Protein AF-A0A1X7PGZ6-F1 (afdb_monomer)

Radius of gyration: 28.17 Å; Cα contacts (8 Å, |Δi|>4): 1045; chains: 1; bounding box: 68×42×108 Å

Foldseek 3Di:
DFAAAPDPVDDQVPRTDPPHPPDFKDKDKDKDFADDPPDVVPDGGDIDMDIWMKGWFKWFKKFWFFDQPDDDQLQLQLVLCLLQVFNFRDDSLLVVLQQVQKDFPLQLLLLQCVVVVPPFAFSLRSLQDKDALLSSLVSSLVRSVVPRVSNSVSSVRSSVRVRPRQQIDRNVLAEAEPPRRRPTRPDDDPFDTHIDGRLLSSLLSSCRSVVVQKRWRLRQDDQPQFPGKTKIKGWAAWVVSAHRMYTDGAFDKHKGTKMKMWIWTWGAFDDVSHPWIFTWIKIKTWFIKMKGWHDWDDPPLHLQWIKTKIWTWGTKMKMKRADADSSCRNVPVDDRGDGWDFGTDDPQKTKTKMFMDMLDQGDTDMDMATSVQLVVQPKDKDFSPPCFQQNQVVRLVRMDMDMGGHPVPPVCRVVVVVSVSVSSNVCRNSVSVVVQSSQSSSRHTHRMIIMTINGMRGHDIDIGD

pLDDT: mean 85.45, std 8.51, range [52.12, 96.88]

Secondary structure (DSSP, 8-state):
-EEE---TTS-GGGSEEET-SS--EEEEEEEEEPP-SS-TTTSPPPEEEEEEEEE--EEEEEEE--------HHHHHHHHHHHHT------HHHHHHHHH-EEEHHHHHHHHHHHTT--S-BHHHHHTSEEEHHHHHHHHHHHHTTT-HHHHHHHHHHHHT---TT-EEEGGGTEE-GGGTTSBTT---TT---EEEHHHHHHHHHHHH-TTSEEEE------TT-SEEEEEEEEEEEGGG--SEEEE-TT-EEEPEEEEEEEEEEEE--GGGTTPEEEEEEEEEEPPPEEEEEEEE-TTSSGGG-EEEEEEEPPPEEEEES---GGGTT-TTS----S-EEEEEETTEEEEEEEEEEE-----EEEEEEHHHHHTT--EEEE-SSSSS-HHHHHHHT-EEEEEE-TT--S-HHHHHHHHHHHHHHHHHHHHHHHHHHHHHTT-BTTEEEEEEEEEEEPPPEEE-

Organism: NCBI:txid536018

Sequence (465 aa):
MGRYTADPSITPSERFTPNGEPANAVKVTVQKSGSLFFAGSFMDKPMVSASGIAYSSSAATFSIGSRLASLDGGLLNGLLNALLGTNVSLSVMDYRALVDARIDVLSFLDGLATELDLTAATYDDVLDTTVTVGQIIEVMADITGSGDLTASAALKKILNGNPSAKLTIPLRSIIEVGTLGAVRVGTKPSGMTAMFDAMQMLTASAALANGEHQVAVSLGVNVPGLASVGVHLAIGEPEQKTPFMTIGERGEIVHTAQTRLLIEAKVGGEGLLAGVTIRLPIYVELAYADARLTSISCPSGTPDNAKVTVSAKPGVAQLWIANVPAANLANFVSSPVNGSATVVNALGIKVNASAHVAATNVKATDLSFSHNDIKNLTVKSVSTGNLLETAVSSLLGELDLSVELGPLNLGLGGTITALLGKTLSAVAAPLDSLVYNLLLALGIKIGEVDVRVHGVACQRAVLVQ

Nearest PDB structures (foldseek):
  3e8t-assembly1_A  TM=2.162E-01  e=5.353E+00  Epiphyas postvittana

Structure (mmCIF, N/CA/C/O backbone):
data_AF-A0A1X7PGZ6-F1
#
_entry.id   AF-A0A1X7PGZ6-F1
#
loop_
_atom_site.group_PDB
_atom_site.id
_atom_site.type_symbol
_atom_site.label_atom_id
_atom_site.label_alt_id
_atom_site.label_comp_id
_atom_site.label_asym_id
_atom_site.label_entity_id
_atom_site.label_seq_id
_atom_site.pdbx_PDB_ins_code
_atom_site.Cartn_x
_atom_site.Cartn_y
_atom_site.Cartn_z
_atom_site.occupancy
_atom_site.B_iso_or_equiv
_atom_site.auth_seq_id
_atom_site.auth_comp_id
_atom_site.auth_asym_id
_atom_site.auth_atom_id
_atom_site.pdbx_PDB_model_num
ATOM 1 N N . MET A 1 1 ? 6.945 9.535 -36.575 1.00 88.62 1 MET A N 1
ATOM 2 C CA . MET A 1 1 ? 7.478 8.723 -35.458 1.00 88.62 1 MET A CA 1
ATOM 3 C C . MET A 1 1 ? 6.722 7.403 -35.429 1.00 88.62 1 MET A C 1
ATOM 5 O O . MET A 1 1 ? 5.772 7.254 -36.192 1.00 88.62 1 MET A O 1
ATOM 9 N N . GLY A 1 2 ? 7.147 6.441 -34.623 1.00 91.31 2 GLY A N 1
ATOM 10 C CA . GLY A 1 2 ? 6.453 5.168 -34.465 1.00 91.31 2 GLY A CA 1
ATOM 11 C C . GLY A 1 2 ? 7.037 4.342 -33.327 1.00 91.31 2 GLY A C 1
ATOM 12 O O . GLY A 1 2 ? 7.878 4.833 -32.568 1.00 91.31 2 GLY A O 1
ATOM 13 N N . ARG A 1 3 ? 6.605 3.084 -33.248 1.00 91.06 3 ARG A N 1
ATOM 14 C CA . ARG A 1 3 ? 7.100 2.102 -32.282 1.00 91.06 3 ARG A CA 1
ATOM 15 C C . ARG A 1 3 ? 7.987 1.089 -32.993 1.00 91.06 3 ARG A C 1
ATOM 17 O O . ARG A 1 3 ? 7.588 0.530 -34.010 1.00 91.06 3 ARG A O 1
ATOM 24 N N . TYR A 1 4 ? 9.188 0.894 -32.474 1.00 89.62 4 TYR A N 1
ATOM 25 C CA . TYR A 1 4 ? 10.114 -0.162 -32.836 1.00 89.62 4 TYR A CA 1
ATOM 26 C C . TYR A 1 4 ? 10.115 -1.232 -31.737 1.00 89.62 4 TYR A C 1
ATOM 28 O O . TYR A 1 4 ? 10.283 -0.901 -30.561 1.00 89.62 4 TYR A O 1
ATOM 36 N N . THR A 1 5 ? 9.945 -2.496 -32.122 1.00 87.94 5 THR A N 1
ATOM 37 C CA . THR A 1 5 ? 9.962 -3.658 -31.224 1.00 87.94 5 THR A CA 1
ATOM 38 C C . THR A 1 5 ? 11.224 -4.471 -31.491 1.00 87.94 5 THR A C 1
ATOM 40 O O . THR A 1 5 ? 11.379 -5.065 -32.558 1.00 87.94 5 THR A O 1
ATOM 43 N N . ALA A 1 6 ? 12.143 -4.498 -30.525 1.00 79.12 6 ALA A N 1
ATOM 44 C CA . ALA A 1 6 ? 13.435 -5.179 -30.633 1.00 79.12 6 ALA A CA 1
ATOM 45 C C . ALA A 1 6 ? 13.334 -6.698 -30.383 1.00 79.12 6 ALA A C 1
ATOM 47 O O . ALA A 1 6 ? 14.134 -7.263 -29.643 1.00 79.12 6 ALA A O 1
ATOM 48 N N . ASP A 1 7 ? 12.343 -7.352 -30.987 1.00 79.31 7 ASP A N 1
ATOM 49 C CA . ASP A 1 7 ? 12.106 -8.786 -30.837 1.00 79.31 7 ASP A CA 1
ATOM 50 C C . ASP A 1 7 ? 12.776 -9.554 -31.993 1.00 79.31 7 ASP A C 1
ATOM 52 O O . ASP A 1 7 ? 12.449 -9.319 -33.167 1.00 79.31 7 ASP A O 1
ATOM 56 N N . PRO A 1 8 ? 13.732 -10.460 -31.704 1.00 76.69 8 PRO A N 1
ATOM 57 C CA . PRO A 1 8 ? 14.398 -11.249 -32.732 1.00 76.69 8 PRO A CA 1
ATOM 58 C C . PRO A 1 8 ? 13.452 -12.199 -33.482 1.00 76.69 8 PRO A C 1
ATOM 60 O O . PRO A 1 8 ? 13.774 -12.565 -34.612 1.00 76.69 8 PRO A O 1
ATOM 63 N N . SER A 1 9 ? 12.305 -12.565 -32.900 1.00 81.50 9 SER A N 1
ATOM 64 C CA . SER A 1 9 ? 11.282 -13.403 -33.536 1.00 81.50 9 SER A CA 1
ATOM 65 C C . SER A 1 9 ? 10.473 -12.662 -34.611 1.00 81.50 9 SER A C 1
ATOM 67 O O . SER A 1 9 ? 9.924 -13.297 -35.511 1.00 81.50 9 SER A O 1
ATOM 69 N N . ILE A 1 10 ? 10.454 -11.323 -34.573 1.00 85.94 10 ILE A N 1
ATOM 70 C CA . ILE A 1 10 ? 9.788 -10.471 -35.566 1.00 85.94 10 ILE A CA 1
ATOM 71 C C . ILE A 1 10 ? 10.746 -10.187 -36.730 1.00 85.94 10 ILE A C 1
ATOM 73 O O . ILE A 1 10 ? 11.931 -9.884 -36.525 1.00 85.94 10 ILE A O 1
ATOM 77 N N . THR A 1 11 ? 10.239 -10.240 -37.968 1.00 89.12 11 THR A N 1
ATOM 78 C CA . THR A 1 11 ? 11.040 -9.923 -39.161 1.00 89.12 11 THR A CA 1
ATOM 79 C C . THR A 1 11 ? 11.484 -8.452 -39.148 1.00 89.12 11 THR A C 1
ATOM 81 O O . THR A 1 11 ? 10.695 -7.592 -38.756 1.00 89.12 11 THR A O 1
ATOM 84 N N . PRO A 1 12 ? 12.714 -8.101 -39.587 1.00 87.25 12 PRO A N 1
ATOM 85 C CA . PRO A 1 12 ? 13.218 -6.723 -39.486 1.00 87.25 12 PRO A CA 1
ATOM 86 C C . PRO A 1 12 ? 12.270 -5.657 -40.061 1.00 87.25 12 PRO A C 1
ATOM 88 O O . PRO A 1 12 ? 12.028 -4.632 -39.431 1.00 87.25 12 PRO A O 1
ATOM 91 N N . SER A 1 13 ? 11.633 -5.938 -41.202 1.00 86.38 13 SER A N 1
ATOM 92 C CA . SER A 1 13 ? 10.681 -5.027 -41.852 1.00 86.38 13 SER A CA 1
ATOM 93 C C . SER A 1 13 ? 9.423 -4.726 -41.034 1.00 86.38 13 SER A C 1
ATOM 95 O O . SER A 1 13 ? 8.806 -3.683 -41.244 1.00 86.38 13 SER A O 1
ATOM 97 N N . GLU A 1 14 ? 9.037 -5.620 -40.125 1.00 89.88 14 GLU A N 1
ATOM 98 C CA . GLU A 1 14 ? 7.832 -5.504 -39.296 1.00 89.88 14 GLU A CA 1
ATOM 99 C C . GLU A 1 14 ? 8.133 -4.940 -37.904 1.00 89.88 14 GLU A C 1
ATOM 101 O O . GLU A 1 14 ? 7.215 -4.571 -37.172 1.00 89.88 14 GLU A O 1
ATOM 106 N N . ARG A 1 15 ? 9.415 -4.802 -37.537 1.00 91.62 15 ARG A N 1
ATOM 107 C CA . ARG A 1 15 ? 9.801 -4.282 -36.221 1.00 91.62 15 ARG A CA 1
ATOM 108 C C . ARG A 1 15 ? 9.414 -2.829 -36.026 1.00 91.62 15 ARG A C 1
ATOM 110 O O . ARG A 1 15 ? 9.208 -2.432 -34.887 1.00 91.62 15 ARG A O 1
ATOM 117 N N . PHE A 1 16 ? 9.301 -2.034 -37.092 1.00 93.38 16 PHE A N 1
ATOM 118 C CA . PHE A 1 16 ? 8.864 -0.641 -37.015 1.00 93.38 16 PHE A CA 1
ATOM 119 C C . PHE A 1 16 ? 7.414 -0.471 -37.469 1.00 93.38 16 PHE A C 1
ATOM 121 O O . PHE A 1 16 ? 7.097 -0.599 -38.651 1.00 93.38 16 PHE A O 1
ATOM 128 N N . THR A 1 17 ? 6.558 -0.058 -36.539 1.00 93.81 17 THR A N 1
ATOM 129 C CA . THR A 1 17 ? 5.164 0.309 -36.793 1.00 93.81 17 THR A CA 1
ATOM 130 C C . THR A 1 17 ? 5.018 1.838 -36.826 1.00 93.81 17 THR A C 1
ATOM 132 O O . THR A 1 17 ? 5.177 2.497 -35.788 1.00 93.81 17 THR A O 1
ATOM 135 N N . PRO A 1 18 ? 4.707 2.447 -37.990 1.00 92.62 18 PRO A N 1
ATOM 136 C CA . PRO A 1 18 ? 4.424 3.879 -38.087 1.00 92.62 18 PRO A CA 1
ATOM 137 C C . PRO A 1 18 ? 3.265 4.280 -37.166 1.00 92.62 18 PRO A C 1
ATOM 139 O O . PRO A 1 18 ? 2.242 3.605 -37.142 1.00 92.62 18 PRO A O 1
ATOM 142 N N . ASN A 1 19 ? 3.412 5.387 -36.431 1.00 92.31 19 ASN A N 1
ATOM 143 C CA . ASN A 1 19 ? 2.424 5.873 -35.453 1.00 92.31 19 ASN A CA 1
ATOM 144 C C . ASN A 1 19 ? 2.066 4.874 -34.332 1.00 92.31 19 ASN A C 1
ATOM 146 O O . ASN A 1 19 ? 1.044 5.043 -33.674 1.00 92.31 19 ASN A O 1
ATOM 150 N N . GLY A 1 20 ? 2.891 3.845 -34.103 1.00 87.38 20 GLY A N 1
ATOM 151 C CA . GLY A 1 20 ? 2.753 2.985 -32.929 1.00 87.38 20 GLY A CA 1
ATOM 152 C C . GLY A 1 20 ? 3.039 3.754 -31.634 1.00 87.38 20 GLY A C 1
ATOM 153 O O . GLY A 1 20 ? 3.974 4.557 -31.590 1.00 87.38 20 GLY A O 1
ATOM 154 N N . GLU A 1 21 ? 2.256 3.476 -30.591 1.00 84.19 21 GLU A N 1
ATOM 155 C CA . GLU A 1 21 ? 2.380 4.067 -29.252 1.00 84.19 21 GLU A CA 1
ATOM 156 C C . GLU A 1 21 ? 2.691 2.988 -28.187 1.00 84.19 21 GLU A C 1
ATOM 158 O O . GLU A 1 21 ? 2.252 1.848 -28.348 1.00 84.19 21 GLU A O 1
ATOM 163 N N . PRO A 1 22 ? 3.414 3.324 -27.099 1.00 83.50 22 PRO A N 1
ATOM 164 C CA . PRO A 1 22 ? 4.161 4.567 -26.933 1.00 83.50 22 PRO A CA 1
ATOM 165 C C . PRO A 1 22 ? 5.306 4.659 -27.954 1.00 83.50 22 PRO A C 1
ATOM 167 O O . PRO A 1 22 ? 6.026 3.683 -28.193 1.00 83.50 22 PRO A O 1
ATOM 170 N N . ALA A 1 23 ? 5.430 5.821 -28.603 1.00 86.69 23 ALA A N 1
ATOM 171 C CA . ALA A 1 23 ? 6.431 6.039 -29.643 1.00 86.69 23 ALA A CA 1
ATOM 172 C C . ALA A 1 23 ? 7.856 6.026 -29.059 1.00 86.69 23 ALA A C 1
ATOM 174 O O . ALA A 1 23 ? 8.159 6.765 -28.123 1.00 86.69 23 ALA A O 1
ATOM 175 N N . ASN A 1 24 ? 8.740 5.220 -29.649 1.00 87.94 24 ASN A N 1
ATOM 176 C CA . ASN A 1 24 ? 10.134 5.036 -29.215 1.00 87.94 24 ASN A CA 1
ATOM 177 C C . ASN A 1 24 ? 11.137 5.087 -30.395 1.00 87.94 24 ASN A C 1
ATOM 179 O O . ASN A 1 24 ? 12.341 4.885 -30.222 1.00 87.94 24 ASN A O 1
ATOM 183 N N . ALA A 1 25 ? 10.656 5.353 -31.616 1.00 90.69 25 ALA A N 1
ATOM 184 C CA . ALA A 1 25 ? 11.485 5.381 -32.813 1.00 90.69 25 ALA A CA 1
ATOM 185 C C . ALA A 1 25 ? 11.072 6.455 -33.829 1.00 90.69 25 ALA A C 1
ATOM 187 O O . ALA A 1 25 ? 9.904 6.831 -33.988 1.00 90.69 25 ALA A O 1
ATOM 188 N N . VAL A 1 26 ? 12.059 6.922 -34.593 1.00 92.62 26 VAL A N 1
ATOM 189 C CA . VAL A 1 26 ? 11.881 7.870 -35.694 1.00 92.62 26 VAL A CA 1
ATOM 190 C C . VAL A 1 26 ? 12.505 7.295 -36.959 1.00 92.62 26 VAL A C 1
ATOM 192 O O . VAL A 1 26 ? 13.705 7.043 -37.012 1.00 92.62 26 VAL A O 1
ATOM 195 N N . LYS A 1 27 ? 11.685 7.132 -38.002 1.00 92.88 27 LYS A N 1
ATOM 196 C CA . LYS A 1 27 ? 12.143 6.812 -39.356 1.00 92.88 27 LYS A CA 1
ATOM 197 C C . LYS A 1 27 ? 12.354 8.104 -40.137 1.00 92.88 27 LYS A C 1
ATOM 199 O O . LYS A 1 27 ? 11.408 8.865 -40.336 1.00 92.88 27 LYS A O 1
ATOM 204 N N . VAL A 1 28 ? 13.579 8.334 -40.593 1.00 92.88 28 VAL A N 1
ATOM 205 C CA . VAL A 1 28 ? 13.943 9.459 -41.462 1.00 92.88 28 VAL A CA 1
ATOM 206 C C . VAL A 1 28 ? 14.178 8.917 -42.862 1.00 92.88 28 VAL A C 1
ATOM 208 O O . VAL A 1 28 ? 14.900 7.938 -43.030 1.00 92.88 28 VAL A O 1
ATOM 211 N N . THR A 1 29 ? 13.567 9.545 -43.865 1.00 92.56 29 THR A N 1
ATOM 212 C CA . THR A 1 29 ? 13.802 9.232 -45.279 1.00 92.56 29 THR A CA 1
ATOM 213 C C . THR A 1 29 ? 14.357 10.469 -45.962 1.00 92.56 29 THR A C 1
ATOM 215 O O . THR A 1 29 ? 13.729 11.524 -45.939 1.00 92.56 29 THR A O 1
ATOM 218 N N . VAL A 1 30 ? 15.538 10.341 -46.558 1.00 93.06 30 VAL A N 1
ATOM 219 C CA . VAL A 1 30 ? 16.178 11.390 -47.352 1.00 93.06 30 VAL A CA 1
ATOM 220 C C . VAL A 1 30 ? 16.048 11.014 -48.815 1.00 93.06 30 VAL A C 1
ATOM 222 O O . VAL A 1 30 ? 16.305 9.873 -49.192 1.00 93.06 30 VAL A O 1
ATOM 225 N N . GLN A 1 31 ? 15.659 11.980 -49.639 1.00 94.88 31 GLN A N 1
ATOM 226 C CA . GLN A 1 31 ? 15.536 11.821 -51.080 1.00 94.88 31 GLN A CA 1
ATOM 227 C C . GLN A 1 31 ? 16.416 12.854 -51.780 1.00 94.88 31 GLN A C 1
ATOM 229 O O . GLN A 1 31 ? 16.452 14.020 -51.389 1.00 94.88 31 GLN A O 1
ATOM 234 N N . LYS A 1 32 ? 17.136 12.428 -52.817 1.00 93.50 32 LYS A N 1
ATOM 235 C CA . LYS A 1 32 ? 17.989 13.291 -53.633 1.00 93.50 32 LYS A CA 1
ATOM 236 C C . LYS A 1 32 ? 17.888 12.878 -55.095 1.00 93.50 32 LYS A C 1
ATOM 238 O O . LYS A 1 32 ? 17.963 11.696 -55.413 1.00 93.50 32 LYS A O 1
ATOM 243 N N . SER A 1 33 ? 17.769 13.853 -55.990 1.00 92.00 33 SER A N 1
ATOM 244 C CA . SER A 1 33 ? 17.866 13.592 -57.427 1.00 92.00 33 SER A CA 1
ATOM 245 C C . SER A 1 33 ? 19.300 13.177 -57.780 1.00 92.00 33 SER A C 1
ATOM 247 O O . SER A 1 33 ? 20.265 13.858 -57.419 1.00 92.00 33 SER A O 1
ATOM 249 N N . GLY A 1 34 ? 19.438 12.024 -58.426 1.00 87.44 34 GLY A N 1
ATOM 250 C CA . GLY A 1 34 ? 20.706 11.453 -58.854 1.00 87.44 34 GLY A CA 1
ATOM 251 C C . GLY A 1 34 ? 21.316 12.199 -60.039 1.00 87.44 34 GLY A C 1
ATOM 252 O O . GLY A 1 34 ? 20.655 12.958 -60.748 1.00 87.44 34 GLY A O 1
ATOM 253 N N . SER A 1 35 ? 22.604 11.967 -60.274 1.00 87.69 35 SER A N 1
ATOM 254 C CA . SER A 1 35 ? 23.300 12.500 -61.445 1.00 87.69 35 SER A CA 1
ATOM 255 C C . SER A 1 35 ? 23.331 11.452 -62.551 1.00 87.69 35 SER A C 1
ATOM 257 O O . SER A 1 35 ? 23.829 10.348 -62.344 1.00 87.69 35 SER A O 1
ATOM 259 N N . LEU A 1 36 ? 22.834 11.808 -63.735 1.00 87.56 36 LEU A N 1
ATOM 260 C CA . LEU A 1 36 ? 23.016 11.022 -64.952 1.00 87.56 36 LEU A CA 1
ATOM 261 C C . LEU A 1 36 ? 24.276 11.513 -65.668 1.00 87.56 36 LEU A C 1
ATOM 263 O O . LEU A 1 36 ? 24.302 12.628 -66.183 1.00 87.56 36 LEU A O 1
ATOM 267 N N . PHE A 1 37 ? 25.324 10.690 -65.674 1.00 85.00 37 PHE A N 1
ATOM 268 C CA . PHE A 1 37 ? 26.555 10.959 -66.432 1.00 85.00 37 PHE A CA 1
ATOM 269 C C . PHE A 1 37 ? 26.432 10.533 -67.902 1.00 85.00 37 PHE A C 1
ATOM 271 O O . PHE A 1 37 ? 27.124 11.057 -68.768 1.00 85.00 37 PHE A O 1
ATOM 278 N N . PHE A 1 38 ? 25.498 9.622 -68.179 1.00 83.31 38 PHE A N 1
ATOM 279 C CA . PHE A 1 38 ? 25.123 9.128 -69.499 1.00 83.31 38 PHE A CA 1
ATOM 280 C C . PHE A 1 38 ? 23.585 9.099 -69.569 1.00 83.31 38 PHE A C 1
ATOM 282 O O . PHE A 1 38 ? 22.938 9.033 -68.526 1.00 83.31 38 PHE A O 1
ATOM 289 N N . ALA A 1 39 ? 22.993 9.149 -70.765 1.00 83.50 39 ALA A N 1
ATOM 290 C CA . ALA A 1 39 ? 21.539 9.042 -70.989 1.00 83.50 39 ALA A CA 1
ATOM 291 C C . ALA A 1 39 ? 20.637 10.214 -70.531 1.00 83.50 39 ALA A C 1
ATOM 293 O O . ALA A 1 39 ? 19.415 10.110 -70.618 1.00 83.50 39 ALA A O 1
ATOM 294 N N . GLY A 1 40 ? 21.198 11.362 -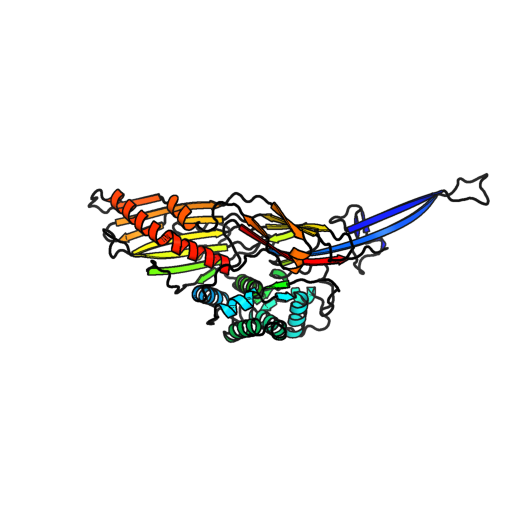70.132 1.00 81.12 40 GLY A N 1
ATOM 295 C CA . GLY A 1 40 ? 20.403 12.538 -69.734 1.00 81.12 40 GLY A CA 1
ATOM 296 C C . GLY A 1 40 ? 19.538 13.158 -70.846 1.00 81.12 40 GLY A C 1
ATOM 297 O O . GLY A 1 40 ? 18.691 13.993 -70.556 1.00 81.12 40 GLY A O 1
ATOM 298 N N . SER A 1 41 ? 19.740 12.765 -72.109 1.00 83.81 41 SER A N 1
ATOM 299 C CA . SER A 1 41 ? 18.950 13.204 -73.268 1.00 83.81 41 SER A CA 1
ATOM 300 C C . SER A 1 41 ? 17.685 12.371 -73.524 1.00 83.81 41 SER A C 1
ATOM 302 O O . SER A 1 41 ? 16.896 12.745 -74.387 1.00 83.81 41 SER A O 1
ATOM 304 N N . PHE A 1 42 ? 17.480 11.257 -72.809 1.00 87.50 42 PHE A N 1
ATOM 305 C CA . PHE A 1 42 ? 16.324 10.365 -73.005 1.00 87.50 42 PHE A CA 1
ATOM 306 C C . PHE A 1 42 ? 15.763 9.742 -71.711 1.00 87.50 42 PHE A C 1
ATOM 308 O O . PHE A 1 42 ? 14.843 8.931 -71.780 1.00 87.50 42 PHE A O 1
ATOM 315 N N . MET A 1 43 ? 16.269 10.128 -70.534 1.00 88.62 43 MET A N 1
ATOM 316 C CA . MET A 1 43 ? 15.701 9.767 -69.229 1.00 88.62 43 MET A CA 1
ATOM 317 C C . MET A 1 43 ? 15.804 10.918 -68.227 1.00 88.62 43 MET A C 1
ATOM 319 O O . MET A 1 43 ? 16.801 11.641 -68.193 1.00 88.62 43 MET A O 1
ATOM 323 N N . ASP A 1 44 ? 14.800 11.017 -67.356 1.00 88.62 44 ASP A N 1
ATOM 324 C CA . ASP A 1 44 ? 14.831 11.906 -66.199 1.00 88.62 44 ASP A CA 1
ATOM 325 C C . ASP A 1 44 ? 15.810 11.406 -65.133 1.00 88.62 44 ASP A C 1
ATOM 327 O O . ASP A 1 44 ? 16.048 10.206 -64.966 1.00 88.62 44 ASP A O 1
ATOM 331 N N . LYS A 1 45 ? 16.378 12.346 -64.371 1.00 89.69 45 LYS A N 1
ATOM 332 C CA . LYS A 1 45 ? 17.299 12.028 -63.275 1.00 89.69 45 LYS A CA 1
ATOM 333 C C . LYS A 1 45 ? 16.599 11.142 -62.232 1.00 89.69 45 LYS A C 1
ATOM 335 O O . LYS A 1 45 ? 15.592 11.578 -61.668 1.00 89.69 45 LYS A O 1
ATOM 340 N N . PRO A 1 46 ? 17.132 9.947 -61.913 1.00 89.62 46 PRO A N 1
ATOM 341 C CA . PRO A 1 46 ? 16.485 9.039 -60.975 1.00 89.62 46 PRO A CA 1
ATOM 342 C C . PRO A 1 46 ? 16.484 9.640 -59.570 1.00 89.62 46 PRO A C 1
ATOM 344 O O . PRO A 1 46 ? 17.469 10.238 -59.139 1.00 89.62 46 PRO A O 1
ATOM 347 N N . MET A 1 47 ? 15.395 9.461 -58.829 1.00 92.12 47 MET A N 1
ATOM 348 C CA . MET A 1 47 ? 15.355 9.818 -57.414 1.00 92.12 47 MET A CA 1
ATOM 349 C C . MET A 1 47 ? 16.018 8.715 -56.590 1.00 92.12 47 MET A C 1
ATOM 351 O O . MET A 1 47 ? 15.584 7.568 -56.607 1.00 92.12 47 MET A O 1
ATOM 355 N N . VAL A 1 48 ? 17.069 9.067 -55.856 1.00 92.75 48 VAL A N 1
ATOM 356 C CA . VAL A 1 48 ? 17.742 8.181 -54.906 1.00 92.75 48 VAL A CA 1
ATOM 357 C C . VAL A 1 48 ? 17.181 8.462 -53.521 1.00 92.75 48 VAL A C 1
ATOM 359 O O . VAL A 1 48 ? 17.149 9.614 -53.085 1.00 92.75 48 VAL A O 1
ATOM 362 N N . SER A 1 49 ? 16.751 7.419 -52.816 1.00 92.69 49 SER A N 1
ATOM 363 C CA . SER A 1 49 ? 16.268 7.528 -51.441 1.00 92.69 49 SER A CA 1
ATOM 364 C C . SER A 1 49 ? 17.067 6.648 -50.495 1.00 92.69 49 SER A C 1
ATOM 366 O O . SER A 1 49 ? 17.400 5.516 -50.838 1.00 92.69 49 SER A O 1
ATOM 368 N N . ALA A 1 50 ? 17.301 7.139 -49.283 1.00 91.81 50 ALA A N 1
ATOM 369 C CA . ALA A 1 50 ? 17.828 6.361 -48.172 1.00 91.81 50 ALA A CA 1
ATOM 370 C C . ALA A 1 50 ? 16.926 6.556 -46.954 1.00 91.81 50 ALA A C 1
ATOM 372 O O . ALA A 1 50 ? 16.492 7.677 -46.677 1.00 91.81 50 ALA A O 1
ATOM 373 N N . SER A 1 51 ? 16.649 5.480 -46.221 1.00 91.25 51 SER A N 1
ATOM 374 C CA . SER A 1 51 ? 15.908 5.547 -44.963 1.00 91.25 51 SER A CA 1
ATOM 375 C C . SER A 1 51 ? 16.719 4.961 -43.821 1.00 91.25 51 SER A C 1
ATOM 377 O O . SER A 1 51 ? 17.353 3.924 -43.996 1.00 91.25 51 SER A O 1
ATOM 379 N N . GLY A 1 52 ? 16.650 5.596 -42.656 1.00 90.94 52 GLY A N 1
ATOM 380 C CA . GLY A 1 52 ? 17.215 5.086 -41.411 1.00 90.94 52 GLY A CA 1
ATOM 381 C C . GLY A 1 52 ? 16.202 5.193 -40.279 1.00 90.94 52 GLY A C 1
ATOM 382 O O . GLY A 1 52 ? 15.376 6.111 -40.270 1.00 90.94 52 GLY A O 1
ATOM 383 N N . ILE A 1 53 ? 16.258 4.252 -39.339 1.00 92.94 53 ILE A N 1
ATOM 384 C CA . ILE A 1 53 ? 15.429 4.254 -38.136 1.00 92.94 53 ILE A CA 1
ATOM 385 C C . ILE A 1 53 ? 16.351 4.489 -36.945 1.00 92.94 53 ILE A C 1
ATOM 387 O O . ILE A 1 53 ? 17.303 3.741 -36.731 1.00 92.94 53 ILE A O 1
ATOM 391 N N . ALA A 1 54 ? 16.077 5.547 -36.188 1.00 90.56 54 ALA A N 1
ATOM 392 C CA . ALA A 1 54 ? 16.689 5.778 -34.889 1.00 90.56 54 ALA A CA 1
ATOM 393 C C . ALA A 1 54 ? 15.709 5.323 -33.805 1.00 90.56 54 ALA A C 1
ATOM 395 O O . ALA A 1 54 ? 14.555 5.756 -33.799 1.00 90.56 54 ALA A O 1
ATOM 396 N N . TYR A 1 55 ? 16.172 4.459 -32.910 1.00 87.31 55 TYR A N 1
ATOM 397 C CA . TYR A 1 55 ? 15.412 3.904 -31.794 1.00 87.31 55 TYR A CA 1
ATOM 398 C C . TYR A 1 55 ? 16.063 4.312 -30.473 1.00 87.31 55 TYR A C 1
ATOM 400 O O . TYR A 1 55 ? 17.287 4.299 -30.354 1.00 87.31 55 TYR A O 1
ATOM 408 N N . SER A 1 56 ? 15.249 4.670 -29.485 1.00 84.94 56 SER A N 1
ATOM 409 C CA . SER A 1 56 ? 15.673 4.870 -28.100 1.00 84.94 56 SER A CA 1
ATOM 410 C C . SER A 1 56 ? 14.552 4.398 -27.191 1.00 84.94 56 SER A C 1
ATOM 412 O O . SER A 1 56 ? 13.394 4.753 -27.404 1.00 84.94 56 SER A O 1
ATOM 414 N N . SER A 1 57 ? 14.894 3.613 -26.176 1.00 79.94 57 SER A N 1
ATOM 415 C CA . SER A 1 57 ? 13.962 3.247 -25.119 1.00 79.94 57 SER A CA 1
ATOM 416 C C . SER A 1 57 ? 14.343 3.896 -23.803 1.00 79.94 57 SER A C 1
ATOM 418 O O . SER A 1 57 ? 15.502 4.218 -23.512 1.00 79.94 57 SER A O 1
ATOM 420 N N . SER A 1 58 ? 13.319 4.078 -22.988 1.00 84.94 58 SER A N 1
ATOM 421 C CA . SER A 1 58 ? 13.466 4.503 -21.614 1.00 84.94 58 SER A CA 1
ATOM 422 C C . SER A 1 58 ? 12.395 3.823 -20.789 1.00 84.94 58 SER A C 1
ATOM 424 O O . SER A 1 58 ? 11.239 3.783 -21.210 1.00 84.94 58 SER A O 1
ATOM 426 N N . ALA A 1 59 ? 12.779 3.341 -19.619 1.00 85.31 59 ALA A N 1
ATOM 427 C CA . ALA A 1 59 ? 11.876 2.718 -18.668 1.00 85.31 59 ALA A CA 1
ATOM 428 C C . ALA A 1 59 ? 12.098 3.338 -17.293 1.00 85.31 59 ALA A C 1
ATOM 430 O O . ALA A 1 59 ? 13.201 3.798 -16.987 1.00 85.31 59 ALA A O 1
ATOM 431 N N . ALA A 1 60 ? 11.059 3.370 -16.470 1.00 87.81 60 ALA A N 1
ATOM 432 C CA . ALA A 1 60 ? 11.175 3.783 -15.084 1.00 87.81 60 ALA A CA 1
ATOM 433 C C . ALA A 1 60 ? 10.505 2.754 -14.186 1.00 87.81 60 ALA A C 1
ATOM 435 O O . ALA A 1 60 ? 9.486 2.163 -14.543 1.00 87.81 60 ALA A O 1
ATOM 436 N N . THR A 1 61 ? 11.083 2.583 -13.006 1.00 85.75 61 THR A N 1
ATOM 437 C CA . THR A 1 61 ? 10.496 1.773 -11.947 1.00 85.75 61 THR A CA 1
ATOM 438 C C . THR A 1 61 ? 9.822 2.708 -10.969 1.00 85.75 61 THR A C 1
ATOM 440 O O . THR A 1 61 ? 10.467 3.621 -10.450 1.00 85.75 61 THR A O 1
ATOM 443 N N . PHE A 1 62 ? 8.542 2.498 -10.694 1.00 87.31 62 PHE A N 1
ATOM 444 C CA . PHE A 1 62 ? 7.800 3.300 -9.726 1.00 87.31 62 PHE A CA 1
ATOM 445 C C . PHE A 1 62 ? 6.811 2.435 -8.947 1.00 87.31 62 PHE A C 1
ATOM 447 O O . PHE A 1 62 ? 6.462 1.333 -9.370 1.00 87.31 62 PHE A O 1
ATOM 454 N N . SER A 1 63 ? 6.396 2.924 -7.783 1.00 85.38 63 SER A N 1
ATOM 455 C CA . SER A 1 63 ? 5.394 2.264 -6.948 1.00 85.38 63 SER A CA 1
ATOM 456 C C . SER A 1 63 ? 4.511 3.274 -6.228 1.00 85.38 63 SER A C 1
ATOM 458 O O . SER A 1 63 ? 4.850 4.459 -6.101 1.00 85.38 63 SER A O 1
ATOM 460 N N . ILE A 1 64 ? 3.393 2.758 -5.724 1.00 83.94 64 ILE A N 1
ATOM 461 C CA . ILE A 1 64 ? 2.533 3.430 -4.757 1.00 83.94 64 ILE A CA 1
ATOM 462 C C . ILE A 1 64 ? 2.759 2.787 -3.391 1.00 83.94 64 ILE A C 1
ATOM 464 O O . ILE A 1 64 ? 2.831 1.563 -3.290 1.00 83.94 64 ILE A O 1
ATOM 468 N N . GLY A 1 65 ? 2.874 3.591 -2.339 1.00 75.81 65 GLY A N 1
ATOM 469 C CA . GLY A 1 65 ? 2.952 3.073 -0.974 1.00 75.81 65 GLY A CA 1
ATOM 470 C C . GLY A 1 65 ? 3.369 4.131 0.033 1.00 75.81 65 GLY A C 1
ATOM 471 O O . GLY A 1 65 ? 4.150 5.029 -0.282 1.00 75.81 65 GLY A O 1
ATOM 472 N N . SER A 1 66 ? 2.840 4.041 1.250 1.00 64.31 66 SER A N 1
ATOM 473 C CA . SER A 1 66 ? 3.084 5.041 2.285 1.00 64.31 66 SER A CA 1
ATOM 474 C C . SER A 1 66 ? 4.456 4.918 2.935 1.00 64.31 66 SER A C 1
ATOM 476 O O . SER A 1 66 ? 4.995 3.830 3.125 1.00 64.31 66 SER A O 1
ATOM 478 N N . ARG A 1 67 ? 4.980 6.051 3.405 1.00 65.69 67 ARG A N 1
ATOM 479 C CA . ARG A 1 67 ? 6.093 6.067 4.364 1.00 65.69 67 ARG A CA 1
ATOM 480 C C . ARG A 1 67 ? 5.636 5.651 5.764 1.00 65.69 67 ARG A C 1
ATOM 482 O O . ARG A 1 67 ? 4.5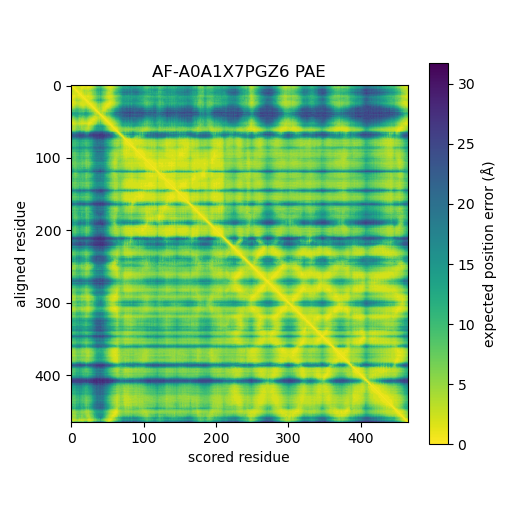68 6.062 6.213 1.00 65.69 67 ARG A O 1
ATOM 489 N N . LEU A 1 68 ? 6.498 4.954 6.500 1.00 58.69 68 LEU A N 1
ATOM 490 C CA . LEU A 1 68 ? 6.280 4.730 7.923 1.00 58.69 68 LEU A CA 1
ATOM 491 C C . LEU A 1 68 ? 6.658 5.996 8.721 1.00 58.69 68 LEU A C 1
ATOM 493 O O . LEU A 1 68 ? 7.829 6.365 8.779 1.00 58.69 68 LEU A O 1
ATOM 497 N N . ALA A 1 69 ? 5.679 6.693 9.305 1.00 52.12 69 ALA A N 1
ATOM 498 C CA . ALA A 1 69 ? 5.899 7.932 10.065 1.00 52.12 69 ALA A CA 1
ATOM 499 C C . ALA A 1 69 ? 6.015 7.698 11.582 1.00 52.12 69 ALA A C 1
ATOM 501 O O . ALA A 1 69 ? 6.721 8.438 12.265 1.00 52.12 69 ALA A O 1
ATOM 502 N N . SER A 1 70 ? 5.355 6.664 12.112 1.00 57.09 70 SER A N 1
ATOM 503 C CA . SER A 1 70 ? 5.408 6.295 13.527 1.00 57.09 70 SER A CA 1
ATOM 504 C C . SER A 1 70 ? 5.391 4.770 13.670 1.00 57.09 70 SER A C 1
ATOM 506 O O . SER A 1 70 ? 4.739 4.074 12.896 1.00 57.09 70 SER A O 1
ATOM 508 N N . LEU A 1 71 ? 6.172 4.254 14.619 1.00 64.25 71 LEU A N 1
ATOM 509 C CA . LEU A 1 71 ? 6.350 2.825 14.857 1.00 64.25 71 LEU A CA 1
ATOM 510 C C . LEU A 1 71 ? 5.844 2.485 16.252 1.00 64.25 71 LEU A C 1
ATOM 512 O O . LEU A 1 71 ? 6.574 2.650 17.230 1.00 64.25 71 LEU A O 1
ATOM 516 N N . ASP A 1 72 ? 4.616 1.981 16.330 1.00 66.69 72 ASP A N 1
ATOM 517 C CA . ASP A 1 72 ? 4.162 1.226 17.493 1.00 66.69 72 ASP A CA 1
ATOM 518 C C . ASP A 1 72 ? 4.481 -0.254 17.259 1.00 66.69 72 ASP A C 1
ATOM 520 O O . ASP A 1 72 ? 3.831 -0.937 16.465 1.00 66.69 72 ASP A O 1
ATOM 524 N N . GLY A 1 73 ? 5.526 -0.753 17.922 1.00 67.56 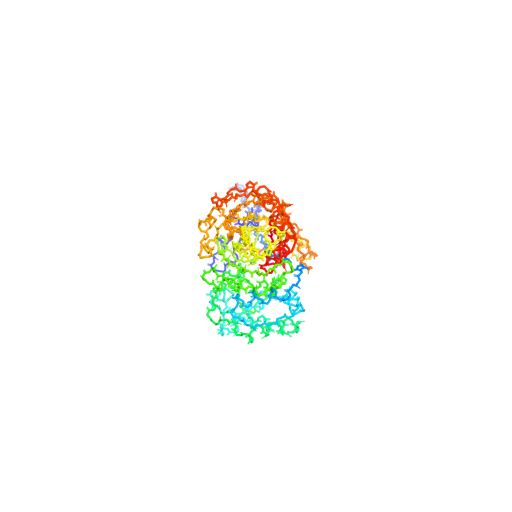73 GLY A N 1
ATOM 525 C CA . GLY A 1 73 ? 5.969 -2.136 17.738 1.00 67.56 73 GLY A CA 1
ATOM 526 C C . GLY A 1 73 ? 4.908 -3.170 18.130 1.00 67.56 73 GLY A C 1
ATOM 527 O O . GLY A 1 73 ? 4.876 -4.248 17.545 1.00 67.56 73 GLY A O 1
ATOM 528 N N . GLY A 1 74 ? 4.020 -2.860 19.082 1.00 77.94 74 GLY A N 1
ATOM 529 C CA . GLY A 1 74 ? 2.980 -3.786 19.535 1.00 77.94 74 GLY A CA 1
ATOM 530 C C . GLY A 1 74 ? 1.892 -3.983 18.484 1.00 77.94 74 GLY A C 1
ATOM 531 O O . GLY A 1 74 ? 1.549 -5.118 18.149 1.00 77.94 74 GLY A O 1
ATOM 532 N N . LEU A 1 75 ? 1.402 -2.878 17.919 1.00 76.94 75 LEU A N 1
ATOM 533 C CA . LEU A 1 75 ? 0.403 -2.884 16.850 1.00 76.94 75 LEU A CA 1
ATOM 534 C C . LEU A 1 75 ? 0.915 -3.596 15.593 1.00 76.94 75 LEU A C 1
ATOM 536 O O . LEU A 1 75 ? 0.228 -4.453 15.035 1.00 76.94 75 LEU A O 1
ATOM 540 N N . LEU A 1 76 ? 2.139 -3.264 15.177 1.00 80.25 76 LEU A N 1
ATOM 541 C CA . LEU A 1 76 ? 2.757 -3.830 13.980 1.00 80.25 76 LEU A CA 1
ATOM 542 C C . LEU A 1 76 ? 3.011 -5.328 14.119 1.00 80.25 76 LEU A C 1
ATOM 544 O O . LEU A 1 76 ? 2.712 -6.073 13.190 1.00 80.25 76 LEU A O 1
ATOM 548 N N . ASN A 1 77 ? 3.476 -5.781 15.290 1.00 84.31 77 ASN A N 1
ATOM 549 C CA . ASN A 1 77 ? 3.643 -7.209 15.554 1.00 84.31 77 ASN A CA 1
ATOM 550 C C . ASN A 1 77 ? 2.307 -7.943 15.471 1.00 84.31 77 ASN A C 1
ATOM 552 O O . ASN A 1 77 ? 2.241 -8.992 14.843 1.00 84.31 77 ASN A O 1
ATOM 556 N N . GLY A 1 78 ? 1.238 -7.394 16.057 1.00 82.31 78 GLY A N 1
ATOM 557 C CA . GLY A 1 78 ? -0.091 -8.003 15.988 1.00 82.31 78 GLY A CA 1
ATOM 558 C C . GLY A 1 78 ? -0.605 -8.147 14.553 1.00 82.31 78 GLY A C 1
ATOM 559 O O . GLY A 1 78 ? -1.092 -9.214 14.180 1.00 82.31 78 GLY A O 1
ATOM 560 N N . LEU A 1 79 ? -0.447 -7.101 13.738 1.00 81.38 79 LEU A N 1
ATOM 561 C CA . LEU A 1 79 ? -0.860 -7.114 12.336 1.00 81.38 79 LEU A CA 1
ATOM 562 C C . LEU A 1 79 ? -0.017 -8.083 11.495 1.00 81.38 79 LEU A C 1
ATOM 564 O O . LEU A 1 79 ? -0.576 -8.924 10.796 1.00 81.38 79 LEU A O 1
ATOM 568 N N . LEU A 1 80 ? 1.314 -7.998 11.588 1.00 83.75 80 LEU A N 1
ATOM 569 C CA . LEU A 1 80 ? 2.234 -8.859 10.842 1.00 83.75 80 LEU A CA 1
ATOM 570 C C . LEU A 1 80 ? 2.021 -10.337 11.192 1.00 83.75 80 LEU A C 1
ATOM 572 O O . LEU A 1 80 ? 1.944 -11.177 10.300 1.00 83.75 80 LEU A O 1
ATOM 576 N N . ASN A 1 81 ? 1.857 -10.643 12.482 1.00 85.12 81 ASN A N 1
ATOM 577 C CA . ASN A 1 81 ? 1.592 -11.998 12.959 1.00 85.12 81 ASN A CA 1
ATOM 578 C C . ASN A 1 81 ? 0.282 -12.561 12.429 1.00 85.12 81 ASN A C 1
ATOM 580 O O . ASN A 1 81 ? 0.241 -13.720 12.027 1.00 85.12 81 ASN A O 1
ATOM 584 N N . ALA A 1 82 ? -0.774 -11.754 12.389 1.00 82.12 82 ALA A N 1
ATOM 585 C CA . ALA A 1 82 ? -2.046 -12.204 11.849 1.00 82.12 82 ALA A CA 1
ATOM 586 C C . ALA A 1 82 ? -2.004 -12.396 10.328 1.00 82.12 82 ALA A C 1
ATOM 588 O O . ALA A 1 82 ? -2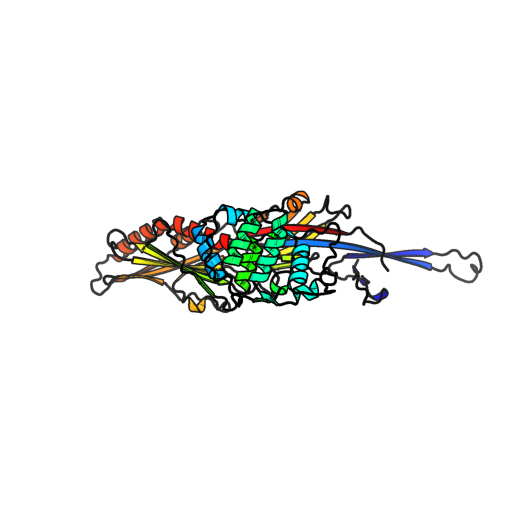.568 -13.366 9.832 1.00 82.12 82 ALA A O 1
ATOM 589 N N . LEU A 1 83 ? -1.305 -11.518 9.601 1.00 81.62 83 LEU A N 1
ATOM 590 C CA . LEU A 1 83 ? -1.141 -11.628 8.150 1.00 81.62 83 LEU A CA 1
ATOM 591 C C . LEU A 1 83 ? -0.301 -12.846 7.741 1.00 81.62 83 LEU A C 1
ATOM 593 O O . LEU A 1 83 ? -0.621 -13.514 6.764 1.00 81.62 83 LEU A O 1
ATOM 597 N N . LEU A 1 84 ? 0.769 -13.142 8.482 1.00 84.06 84 LEU A N 1
ATOM 598 C CA . LEU A 1 84 ? 1.691 -14.237 8.164 1.00 84.06 84 LEU A CA 1
ATOM 599 C C . LEU A 1 84 ? 1.356 -15.558 8.873 1.00 84.06 84 LEU A C 1
ATOM 601 O O . LEU A 1 84 ? 1.948 -16.595 8.563 1.00 84.06 84 LEU A O 1
ATOM 605 N N . GLY A 1 85 ? 0.434 -15.536 9.838 1.00 82.88 85 GLY A N 1
ATOM 606 C CA . GLY A 1 85 ? 0.173 -16.668 10.727 1.00 82.88 85 GLY A CA 1
ATOM 607 C C . GLY A 1 85 ? 1.349 -16.990 11.657 1.00 82.88 85 GLY A C 1
ATOM 608 O O . GLY A 1 85 ? 1.532 -18.148 12.024 1.00 82.88 85 GLY A O 1
ATOM 609 N N . THR A 1 86 ? 2.162 -15.990 12.011 1.00 85.62 86 THR A N 1
ATOM 610 C CA . THR A 1 86 ? 3.360 -16.137 12.854 1.00 85.62 86 THR A CA 1
ATOM 611 C C . THR A 1 86 ? 3.114 -15.678 14.291 1.00 85.62 86 THR A C 1
ATOM 613 O O . THR A 1 86 ? 2.071 -15.122 14.621 1.00 85.62 86 THR A O 1
ATOM 616 N N . ASN A 1 87 ? 4.104 -15.870 15.165 1.00 86.12 87 ASN A N 1
ATOM 617 C CA . ASN A 1 87 ? 4.122 -15.282 16.507 1.00 86.12 87 ASN A CA 1
ATOM 618 C C . ASN A 1 87 ? 5.491 -14.658 16.811 1.00 86.12 87 ASN A C 1
ATOM 620 O O . ASN A 1 87 ? 6.227 -15.107 17.690 1.00 86.12 87 ASN A O 1
ATOM 624 N N . VAL A 1 88 ? 5.864 -13.655 16.019 1.00 88.06 88 VAL A N 1
ATOM 625 C CA . VAL A 1 88 ? 7.139 -12.949 16.133 1.00 88.06 88 VAL A CA 1
ATOM 626 C C . VAL A 1 88 ? 6.986 -11.636 16.885 1.00 88.06 88 VAL A C 1
ATOM 628 O O . VAL A 1 88 ? 5.950 -10.974 16.846 1.00 88.06 88 VAL A O 1
ATOM 631 N N . SER A 1 89 ? 8.053 -11.256 17.579 1.00 90.00 89 SER A N 1
ATOM 632 C CA . SER A 1 89 ? 8.160 -9.975 18.267 1.00 90.00 89 SER A CA 1
ATOM 633 C C . SER A 1 89 ? 9.337 -9.207 17.685 1.00 90.00 89 SER A C 1
ATOM 635 O O . SER A 1 89 ? 10.490 -9.439 18.055 1.00 90.00 89 SER A O 1
ATOM 637 N N . LEU A 1 90 ? 9.042 -8.289 16.774 1.00 89.69 90 LEU A N 1
ATOM 638 C CA . LEU A 1 90 ? 10.006 -7.360 16.207 1.00 89.69 90 LEU A CA 1
ATOM 639 C C . LEU A 1 90 ? 10.055 -6.080 17.043 1.00 89.69 90 LEU A C 1
ATOM 641 O O . LEU A 1 90 ? 9.043 -5.587 17.547 1.00 89.69 90 LEU A O 1
ATOM 645 N N . SER A 1 91 ? 11.258 -5.545 17.206 1.00 90.00 91 SER A N 1
ATOM 646 C CA . SER A 1 91 ? 11.475 -4.241 17.823 1.00 90.00 91 SER A CA 1
ATOM 647 C C . SER A 1 91 ? 11.188 -3.110 16.833 1.00 90.00 91 SER A C 1
ATOM 649 O O . SER A 1 91 ? 11.169 -3.301 15.619 1.00 90.00 91 SER A O 1
ATOM 651 N N . VAL A 1 92 ? 11.050 -1.884 17.342 1.00 85.88 92 VAL A N 1
ATOM 652 C CA . VAL A 1 92 ? 10.971 -0.675 16.503 1.00 85.88 92 VAL A CA 1
ATOM 653 C C . VAL A 1 92 ? 12.177 -0.569 15.558 1.00 85.88 92 VAL A C 1
ATOM 655 O O . VAL A 1 92 ? 12.022 -0.138 14.421 1.00 85.88 92 VAL A O 1
ATOM 658 N N . MET A 1 93 ? 13.372 -0.979 15.999 1.00 86.94 93 MET A N 1
ATOM 659 C CA . MET A 1 93 ? 14.565 -0.973 15.144 1.00 86.94 93 MET A CA 1
ATOM 660 C C . MET A 1 93 ? 14.490 -2.018 14.031 1.00 86.94 93 MET A C 1
ATOM 662 O O . MET A 1 93 ? 14.886 -1.710 12.914 1.00 86.94 93 MET A O 1
ATOM 666 N N . ASP A 1 94 ? 13.958 -3.212 14.318 1.00 91.00 94 ASP A N 1
ATOM 667 C CA . ASP A 1 94 ? 13.757 -4.252 13.302 1.00 91.00 94 ASP A CA 1
ATOM 668 C C . ASP A 1 94 ? 12.821 -3.732 12.197 1.00 91.00 94 ASP A C 1
ATOM 670 O O . ASP A 1 94 ? 13.153 -3.816 11.020 1.00 91.00 94 ASP A O 1
ATOM 674 N N . TYR A 1 95 ? 11.698 -3.102 12.563 1.00 88.19 95 TYR A N 1
ATOM 675 C CA . TYR A 1 95 ? 10.792 -2.503 11.579 1.00 88.19 95 TYR A CA 1
ATOM 676 C C . TYR A 1 95 ? 11.431 -1.367 10.776 1.00 88.19 95 TYR A C 1
ATOM 678 O O . TYR A 1 95 ? 11.227 -1.303 9.568 1.00 88.19 95 TYR A O 1
ATOM 686 N N . ARG A 1 96 ? 12.218 -0.480 11.410 1.00 85.38 96 ARG A N 1
ATOM 687 C CA . ARG A 1 96 ? 12.970 0.555 10.671 1.00 85.38 96 ARG A CA 1
ATOM 688 C C . ARG A 1 96 ? 13.904 -0.077 9.655 1.00 85.38 96 ARG A C 1
ATOM 690 O O . ARG A 1 96 ? 13.869 0.312 8.497 1.00 85.38 96 ARG A O 1
ATOM 697 N N . ALA A 1 97 ? 14.666 -1.084 10.073 1.00 89.69 97 ALA A N 1
ATOM 698 C CA . ALA A 1 97 ? 15.581 -1.785 9.188 1.00 89.69 97 ALA A CA 1
ATOM 699 C C . ALA A 1 97 ? 14.841 -2.426 8.006 1.00 89.69 97 ALA A C 1
ATOM 701 O O . ALA A 1 97 ? 15.280 -2.287 6.875 1.00 89.69 97 ALA A O 1
ATOM 702 N N . LEU A 1 98 ? 13.677 -3.046 8.222 1.00 89.81 98 LEU A N 1
ATOM 703 C CA . LEU A 1 98 ? 12.877 -3.617 7.132 1.00 89.81 98 LEU A CA 1
ATOM 704 C C . LEU A 1 98 ? 12.309 -2.551 6.172 1.00 89.81 98 LEU A C 1
ATOM 706 O O . LEU A 1 98 ? 12.242 -2.786 4.967 1.00 89.81 98 LEU A O 1
ATOM 710 N N . VAL A 1 99 ? 11.893 -1.385 6.680 1.00 84.44 99 VAL A N 1
ATOM 711 C CA . VAL A 1 99 ? 11.424 -0.258 5.847 1.00 84.44 99 VAL A CA 1
ATOM 712 C C . VAL A 1 99 ? 12.573 0.385 5.077 1.00 84.44 99 VAL A C 1
ATOM 714 O O . VAL A 1 99 ? 12.367 0.881 3.969 1.00 84.44 99 VAL A O 1
ATOM 717 N N . ASP A 1 100 ? 13.772 0.418 5.651 1.00 84.56 100 ASP A N 1
ATOM 718 C CA . ASP A 1 100 ? 14.947 1.045 5.048 1.00 84.56 100 ASP A CA 1
ATOM 719 C C . ASP A 1 100 ? 15.704 0.096 4.113 1.00 84.56 100 ASP A C 1
ATOM 721 O O . ASP A 1 100 ? 16.349 0.562 3.170 1.00 84.56 100 ASP A O 1
ATOM 725 N N . ALA A 1 101 ? 15.568 -1.217 4.309 1.00 89.12 101 ALA A N 1
ATOM 726 C CA . ALA A 1 101 ? 16.181 -2.247 3.487 1.00 89.12 101 ALA A CA 1
ATOM 727 C C . ALA A 1 101 ? 15.688 -2.165 2.046 1.00 89.12 101 ALA A C 1
ATOM 729 O O . ALA A 1 101 ? 14.525 -2.436 1.748 1.00 89.12 101 ALA A O 1
ATOM 730 N N . ARG A 1 102 ? 16.603 -1.802 1.145 1.00 84.81 102 ARG A N 1
ATOM 731 C CA . ARG A 1 102 ? 16.357 -1.736 -0.296 1.00 84.81 102 ARG A CA 1
ATOM 732 C C . ARG A 1 102 ? 16.851 -3.010 -0.955 1.00 84.81 102 ARG A C 1
ATOM 734 O O . ARG A 1 102 ? 18.023 -3.358 -0.824 1.00 84.81 102 ARG A O 1
ATOM 741 N N . ILE A 1 103 ? 15.963 -3.669 -1.686 1.00 88.00 103 ILE A N 1
ATOM 742 C CA . ILE A 1 103 ? 16.249 -4.917 -2.389 1.00 88.00 103 ILE A CA 1
ATOM 743 C C . ILE A 1 103 ? 16.049 -4.676 -3.878 1.00 88.00 103 ILE A C 1
ATOM 745 O O . ILE A 1 103 ? 15.013 -4.165 -4.298 1.00 88.00 103 ILE A O 1
ATOM 749 N N . ASP A 1 104 ? 17.066 -5.006 -4.669 1.00 87.81 104 ASP A N 1
ATOM 750 C CA . ASP A 1 104 ? 17.002 -4.899 -6.121 1.00 87.81 104 ASP A CA 1
ATOM 751 C C . ASP A 1 104 ? 16.121 -6.016 -6.695 1.00 87.81 104 ASP A C 1
ATOM 753 O O . ASP A 1 104 ? 16.352 -7.189 -6.415 1.00 87.81 104 ASP A O 1
ATOM 757 N N . VAL A 1 105 ? 15.123 -5.649 -7.502 1.00 87.56 105 VAL A N 1
ATOM 758 C CA . VAL A 1 105 ? 14.133 -6.564 -8.089 1.00 87.56 105 VAL A CA 1
ATOM 759 C C . VAL A 1 105 ? 14.808 -7.671 -8.888 1.00 87.56 105 VAL A C 1
ATOM 761 O O . VAL A 1 105 ? 14.446 -8.830 -8.734 1.00 87.56 105 VAL A O 1
ATOM 764 N N . LEU A 1 106 ? 15.800 -7.340 -9.719 1.00 88.12 106 LEU A N 1
ATOM 765 C CA . LEU A 1 106 ? 16.461 -8.342 -10.556 1.00 88.12 106 LEU A CA 1
ATOM 766 C C . LEU A 1 106 ? 17.310 -9.285 -9.704 1.00 88.12 106 LEU A C 1
ATOM 768 O O . LEU A 1 106 ? 17.205 -10.493 -9.864 1.00 88.12 106 LEU A O 1
ATOM 772 N N . SER A 1 107 ? 18.058 -8.761 -8.725 1.00 91.12 107 SER A N 1
ATOM 773 C CA . SER A 1 107 ? 18.777 -9.608 -7.762 1.00 91.12 107 SER A CA 1
ATOM 774 C C . SER A 1 107 ? 17.842 -10.498 -6.934 1.00 91.12 107 SER A C 1
ATOM 776 O O . SER A 1 107 ? 18.206 -11.623 -6.607 1.00 91.12 107 SER A O 1
ATOM 778 N N . PHE A 1 108 ? 16.638 -10.021 -6.615 1.00 92.69 108 PHE A N 1
ATOM 779 C CA . PHE A 1 108 ? 15.602 -10.819 -5.963 1.00 92.69 108 PHE A CA 1
ATOM 780 C C . PHE A 1 108 ? 15.088 -11.950 -6.856 1.00 92.69 108 PHE A C 1
ATOM 782 O O . PHE A 1 108 ? 15.011 -13.088 -6.400 1.00 92.69 108 PHE A O 1
ATOM 789 N N . LEU A 1 109 ? 14.800 -11.673 -8.129 1.00 92.94 109 LEU A N 1
ATOM 790 C CA . LEU A 1 109 ? 14.398 -12.705 -9.088 1.00 92.94 109 LEU A CA 1
ATOM 791 C C . LEU A 1 109 ? 15.527 -13.711 -9.362 1.00 92.94 109 LEU A C 1
ATOM 793 O O . LEU A 1 109 ? 15.251 -14.900 -9.489 1.00 92.94 109 LEU A O 1
ATOM 797 N N . ASP A 1 110 ? 16.787 -13.266 -9.383 1.00 93.06 110 ASP A N 1
ATOM 798 C CA . ASP A 1 110 ? 17.963 -14.143 -9.473 1.00 93.06 110 ASP A CA 1
ATOM 799 C C . ASP A 1 110 ? 18.065 -15.082 -8.262 1.00 93.06 110 ASP A C 1
ATOM 801 O O . ASP A 1 110 ? 18.324 -16.282 -8.406 1.00 93.06 110 ASP A O 1
ATOM 805 N N . GLY A 1 111 ? 17.829 -14.542 -7.063 1.00 94.19 111 GLY A N 1
ATOM 806 C CA . GLY A 1 111 ? 17.779 -15.315 -5.827 1.00 94.19 111 GLY A CA 1
ATOM 807 C C . GLY A 1 111 ? 16.638 -16.332 -5.828 1.00 94.19 111 GLY A C 1
ATOM 808 O O . GLY A 1 111 ? 16.871 -17.499 -5.534 1.00 94.19 111 GLY A O 1
ATOM 809 N N . LEU A 1 112 ? 15.436 -15.932 -6.252 1.00 94.69 112 LEU A N 1
ATOM 810 C CA . LEU A 1 112 ? 14.294 -16.843 -6.381 1.00 94.69 112 LEU A CA 1
ATOM 811 C C . LEU A 1 112 ? 14.528 -17.936 -7.421 1.00 94.69 112 LEU A C 1
ATOM 813 O O . LEU A 1 112 ? 14.198 -19.087 -7.170 1.00 94.69 112 LEU A O 1
ATOM 817 N N . ALA A 1 113 ? 15.110 -17.615 -8.575 1.00 94.69 113 ALA A N 1
ATOM 818 C CA . ALA A 1 113 ? 15.439 -18.628 -9.573 1.00 94.69 113 ALA A CA 1
ATOM 819 C C . ALA A 1 113 ? 16.409 -19.679 -9.016 1.00 94.69 113 ALA A C 1
ATOM 821 O O . ALA A 1 113 ? 16.279 -20.858 -9.335 1.00 94.69 113 ALA A O 1
ATOM 822 N N . THR A 1 114 ? 17.354 -19.249 -8.174 1.00 94.31 114 THR A N 1
ATOM 823 C CA . THR A 1 114 ? 18.291 -20.143 -7.481 1.00 94.31 114 THR A CA 1
ATOM 824 C C . THR A 1 114 ? 17.566 -21.003 -6.446 1.00 94.31 114 THR A C 1
ATOM 826 O O . THR A 1 114 ? 17.742 -22.214 -6.448 1.00 94.31 114 THR A O 1
ATOM 829 N N . GLU A 1 115 ? 16.711 -20.395 -5.621 1.00 93.00 115 GLU A N 1
ATOM 830 C CA . GLU A 1 115 ? 15.902 -21.079 -4.601 1.00 93.00 115 GLU A CA 1
ATOM 831 C C . GLU A 1 115 ? 14.922 -22.102 -5.203 1.00 93.00 115 GLU A C 1
ATOM 833 O O . GLU A 1 115 ? 14.598 -23.115 -4.592 1.00 93.00 115 GLU A O 1
ATOM 838 N N . LEU A 1 116 ? 14.448 -21.851 -6.426 1.00 92.62 116 LEU A N 1
ATOM 839 C CA . LEU A 1 116 ? 13.524 -22.718 -7.161 1.00 92.62 116 LEU A CA 1
ATOM 840 C C . LEU A 1 116 ? 14.229 -23.713 -8.102 1.00 92.62 116 LEU A C 1
ATOM 842 O O . LEU A 1 116 ? 13.552 -24.381 -8.886 1.00 92.62 116 LEU A O 1
ATOM 846 N N . ASP A 1 117 ? 15.564 -23.795 -8.070 1.00 92.25 117 ASP A N 1
ATOM 847 C CA . ASP A 1 117 ? 16.382 -24.640 -8.955 1.00 92.25 117 ASP A CA 1
ATOM 848 C C . ASP A 1 117 ? 16.091 -24.439 -10.467 1.00 92.25 117 ASP A C 1
ATOM 850 O O . ASP A 1 117 ? 16.219 -25.354 -11.293 1.00 92.25 117 ASP A O 1
ATOM 854 N N . LEU A 1 118 ? 15.708 -23.222 -10.872 1.00 91.44 118 LEU A N 1
ATOM 855 C CA . LEU A 1 118 ? 15.383 -22.894 -12.261 1.00 91.44 118 LEU A CA 1
ATOM 856 C C . LEU A 1 118 ? 16.659 -22.689 -13.084 1.00 91.44 118 LEU A C 1
ATOM 858 O O . LEU A 1 118 ? 17.351 -21.673 -12.997 1.00 91.44 118 LEU A O 1
ATOM 862 N N . THR A 1 119 ? 16.964 -23.652 -13.953 1.00 81.50 119 THR A N 1
ATOM 863 C CA . THR A 1 119 ? 18.122 -23.572 -14.851 1.00 81.50 119 THR A CA 1
ATOM 864 C C . THR A 1 119 ? 17.753 -22.953 -16.195 1.00 81.50 119 THR A C 1
ATOM 866 O O . THR A 1 119 ? 16.764 -23.309 -16.823 1.00 81.50 119 THR A O 1
ATOM 869 N N . ALA A 1 120 ? 18.590 -22.027 -16.667 1.00 77.19 120 ALA A N 1
ATOM 870 C CA . ALA A 1 120 ? 18.432 -21.360 -17.960 1.00 77.19 120 ALA A CA 1
ATOM 871 C C . ALA A 1 120 ? 17.138 -20.548 -18.175 1.00 77.19 120 ALA A C 1
ATOM 873 O O . ALA A 1 120 ? 16.831 -20.218 -19.319 1.00 77.19 120 ALA A O 1
ATOM 874 N N . ALA A 1 121 ? 16.469 -20.164 -17.088 1.00 87.88 121 ALA A N 1
ATOM 875 C CA . ALA A 1 121 ? 15.257 -19.357 -17.084 1.00 87.88 121 ALA A CA 1
ATOM 876 C C . ALA A 1 121 ? 15.478 -17.890 -17.507 1.00 87.88 121 ALA A C 1
ATOM 878 O O . ALA A 1 121 ? 16.567 -17.312 -17.368 1.00 87.88 121 ALA A O 1
ATOM 879 N N . THR A 1 122 ? 14.406 -17.290 -18.008 1.00 91.06 122 THR A N 1
ATOM 880 C CA . THR A 1 122 ? 14.185 -15.849 -18.162 1.00 91.06 122 THR A CA 1
ATOM 881 C C . THR A 1 122 ? 13.466 -15.279 -16.937 1.00 91.06 122 THR A C 1
ATOM 883 O O . THR A 1 122 ? 12.965 -16.035 -16.105 1.00 91.06 122 THR A O 1
ATOM 886 N N . TYR A 1 123 ? 13.414 -13.954 -16.784 1.00 90.31 123 TYR A N 1
ATOM 887 C CA . TYR A 1 123 ? 12.659 -13.357 -15.678 1.00 90.31 123 TYR A CA 1
ATOM 888 C C . TYR A 1 123 ? 11.153 -13.652 -15.772 1.00 90.31 123 TYR A C 1
ATOM 890 O O . TYR A 1 123 ? 10.520 -13.823 -14.734 1.00 90.31 123 TYR A O 1
ATOM 898 N N . ASP A 1 124 ? 10.586 -13.774 -16.978 1.00 91.12 124 ASP A N 1
ATOM 899 C CA . ASP A 1 124 ? 9.194 -14.206 -17.170 1.00 91.12 124 ASP A CA 1
ATOM 900 C C . ASP A 1 124 ? 8.961 -15.624 -16.638 1.00 91.12 124 ASP A C 1
ATOM 902 O O . ASP A 1 124 ? 7.977 -15.849 -15.937 1.00 91.12 124 ASP A O 1
ATOM 906 N N . ASP A 1 125 ? 9.898 -16.549 -16.877 1.00 92.31 125 ASP A N 1
ATOM 907 C CA . ASP A 1 125 ? 9.788 -17.923 -16.368 1.00 92.31 125 ASP A CA 1
ATOM 908 C C . ASP A 1 125 ? 9.747 -17.957 -14.830 1.00 92.31 125 ASP A C 1
ATOM 910 O O . ASP A 1 125 ? 9.028 -18.766 -14.247 1.00 92.31 125 ASP A O 1
ATOM 914 N N . VAL A 1 126 ? 10.493 -17.067 -14.160 1.00 93.31 126 VAL A N 1
ATOM 915 C CA . VAL A 1 126 ? 10.455 -16.928 -12.692 1.00 93.31 126 VAL A CA 1
ATOM 916 C C . VAL A 1 126 ? 9.125 -16.315 -12.245 1.00 93.31 126 VAL A C 1
ATOM 918 O O . VAL A 1 126 ? 8.512 -16.804 -11.296 1.00 93.31 126 VAL A O 1
ATOM 921 N N . LEU A 1 127 ? 8.653 -15.261 -12.921 1.00 91.81 127 LEU A N 1
ATOM 922 C CA . LEU A 1 127 ? 7.398 -14.571 -12.591 1.00 91.81 127 LEU A CA 1
ATOM 923 C C . LEU A 1 127 ? 6.152 -15.448 -12.786 1.00 91.81 127 LEU A C 1
ATOM 925 O O . LEU A 1 127 ? 5.163 -15.253 -12.078 1.00 91.81 127 LEU A O 1
ATOM 929 N N . ASP A 1 128 ? 6.204 -16.430 -13.686 1.00 92.69 128 ASP A N 1
ATOM 930 C CA . ASP A 1 128 ? 5.125 -17.404 -13.906 1.00 92.69 128 ASP A CA 1
ATOM 931 C C . ASP A 1 128 ? 5.035 -18.494 -12.830 1.00 92.69 128 ASP A C 1
ATOM 933 O O . ASP A 1 128 ? 4.105 -19.307 -12.835 1.00 92.69 128 ASP A O 1
ATOM 937 N N . THR A 1 129 ? 5.959 -18.506 -11.868 1.00 92.94 129 THR A N 1
ATOM 938 C CA . THR A 1 129 ? 5.907 -19.441 -10.745 1.00 92.94 129 THR A CA 1
ATOM 939 C C . THR A 1 129 ? 4.974 -18.979 -9.627 1.00 92.94 129 THR A C 1
ATOM 941 O O . THR A 1 129 ? 4.663 -17.800 -9.441 1.00 92.94 129 THR A O 1
ATOM 944 N N . THR A 1 130 ? 4.517 -19.956 -8.846 1.00 92.25 130 THR A N 1
ATOM 945 C CA . THR A 1 130 ? 3.862 -19.721 -7.559 1.00 92.25 130 THR A CA 1
ATOM 946 C C . THR A 1 130 ? 4.869 -19.996 -6.454 1.00 92.25 130 THR A C 1
ATOM 948 O O . THR A 1 130 ? 5.439 -21.084 -6.404 1.00 92.25 130 THR A O 1
ATOM 951 N N . VAL A 1 131 ? 5.065 -19.026 -5.565 1.00 92.19 131 VAL A N 1
ATOM 952 C CA . VAL A 1 131 ? 6.046 -19.099 -4.474 1.00 92.19 131 VAL A CA 1
ATOM 953 C C . VAL A 1 131 ? 5.361 -18.977 -3.121 1.00 92.19 131 VAL A C 1
ATOM 955 O O . VAL A 1 131 ? 4.284 -18.389 -3.002 1.00 92.19 131 VAL A O 1
ATOM 958 N N . THR A 1 132 ? 5.976 -19.537 -2.084 1.00 92.00 132 THR A N 1
ATOM 959 C CA . THR A 1 132 ? 5.527 -19.335 -0.702 1.00 92.00 132 THR A CA 1
ATOM 960 C C . THR A 1 132 ? 6.020 -17.991 -0.168 1.00 92.00 132 THR A C 1
ATOM 962 O O . THR A 1 132 ? 7.094 -17.513 -0.539 1.00 92.00 132 THR A O 1
ATOM 965 N N . VAL A 1 133 ? 5.283 -17.398 0.774 1.00 90.50 133 VAL A N 1
ATOM 966 C CA . VAL A 1 133 ? 5.754 -16.195 1.483 1.00 90.50 133 VAL A CA 1
ATOM 967 C C . VAL A 1 133 ? 7.075 -16.465 2.222 1.00 90.50 133 VAL A C 1
ATOM 969 O O . VAL A 1 133 ? 7.929 -15.586 2.286 1.00 90.50 133 VAL A O 1
ATOM 972 N N . GLY A 1 134 ? 7.288 -17.690 2.720 1.00 92.31 134 GLY A N 1
ATOM 973 C CA . GLY A 1 134 ? 8.553 -18.110 3.335 1.00 92.31 134 GLY A CA 1
ATOM 974 C C . GLY A 1 134 ? 9.752 -17.985 2.389 1.00 92.31 134 GLY A C 1
ATOM 975 O O . GLY A 1 134 ? 10.730 -17.341 2.756 1.00 92.31 134 GLY A O 1
ATOM 976 N N . GLN A 1 135 ? 9.639 -18.495 1.158 1.00 93.69 135 GLN A N 1
ATOM 977 C CA . GLN A 1 135 ? 10.694 -18.387 0.136 1.00 93.69 135 GLN A CA 1
ATOM 978 C C . GLN A 1 135 ? 11.012 -16.930 -0.216 1.00 93.69 135 GLN A C 1
ATOM 980 O O . GLN A 1 135 ? 12.174 -16.559 -0.362 1.00 93.69 135 GLN A O 1
ATOM 985 N N . ILE A 1 136 ? 9.992 -16.069 -0.298 1.00 93.62 136 ILE A N 1
ATOM 986 C CA . ILE A 1 136 ? 10.199 -14.629 -0.516 1.00 93.62 136 ILE A CA 1
ATOM 987 C C . ILE A 1 136 ? 11.019 -14.025 0.630 1.00 93.62 136 ILE A C 1
ATOM 989 O O . ILE A 1 136 ? 11.975 -13.290 0.387 1.00 93.62 136 ILE A O 1
ATOM 993 N N . ILE A 1 137 ? 10.666 -14.339 1.880 1.00 94.44 137 ILE A N 1
ATOM 994 C CA . ILE A 1 137 ? 11.370 -13.846 3.072 1.00 94.44 137 ILE A CA 1
ATOM 995 C C . ILE A 1 137 ? 12.816 -14.336 3.104 1.00 94.44 137 ILE A C 1
ATOM 997 O O . ILE A 1 137 ? 13.709 -13.552 3.419 1.00 94.44 137 ILE A O 1
ATOM 1001 N N . GLU A 1 138 ? 13.039 -15.606 2.779 1.00 94.81 138 GLU A N 1
ATOM 1002 C CA . GLU A 1 138 ? 14.355 -16.240 2.747 1.00 94.81 138 GLU A CA 1
ATOM 1003 C C . GLU A 1 138 ? 15.276 -15.570 1.725 1.00 94.81 138 GLU A C 1
ATOM 1005 O O . GLU A 1 138 ? 16.326 -15.044 2.100 1.00 94.81 138 GLU A O 1
ATOM 1010 N N . VAL A 1 139 ? 14.824 -15.428 0.476 1.00 95.56 139 VAL A N 1
ATOM 1011 C CA . VAL A 1 139 ? 15.596 -14.744 -0.573 1.00 95.56 139 VAL A CA 1
ATOM 1012 C C . VAL A 1 139 ? 15.870 -13.282 -0.208 1.00 95.56 139 VAL A C 1
ATOM 1014 O O . VAL A 1 139 ? 16.989 -12.791 -0.381 1.00 95.56 139 VAL A O 1
ATOM 1017 N N . MET A 1 140 ? 14.884 -12.568 0.351 1.00 95.31 140 MET A N 1
ATOM 1018 C CA . MET A 1 140 ? 15.112 -11.208 0.850 1.00 95.31 140 MET A CA 1
ATOM 1019 C C . MET A 1 140 ? 16.167 -11.178 1.967 1.00 95.31 140 MET A C 1
ATOM 1021 O O . MET A 1 140 ? 17.005 -10.272 1.996 1.00 95.31 140 MET A O 1
ATOM 1025 N N . ALA A 1 141 ? 16.144 -12.142 2.891 1.00 95.06 141 ALA A N 1
ATOM 1026 C CA . ALA A 1 141 ? 17.077 -12.210 4.014 1.00 95.06 141 ALA A CA 1
ATOM 1027 C C . ALA A 1 141 ? 18.516 -12.457 3.552 1.00 95.06 141 ALA A C 1
ATOM 1029 O O . ALA A 1 141 ? 19.450 -11.878 4.119 1.00 95.06 141 ALA A O 1
ATOM 1030 N N . ASP A 1 142 ? 18.691 -13.282 2.524 1.00 94.06 142 ASP A N 1
ATOM 1031 C CA . ASP A 1 142 ? 19.998 -13.626 1.976 1.00 94.06 142 ASP A CA 1
ATOM 1032 C C . ASP A 1 142 ? 20.613 -12.471 1.188 1.00 94.06 142 ASP A C 1
ATOM 1034 O O . ASP A 1 142 ? 21.772 -12.114 1.416 1.00 94.06 142 ASP A O 1
ATOM 1038 N N . ILE A 1 143 ? 19.822 -11.798 0.347 1.00 92.38 143 ILE A N 1
ATOM 1039 C CA . ILE A 1 143 ? 20.284 -10.623 -0.408 1.00 92.38 143 ILE A CA 1
ATOM 1040 C C . ILE A 1 143 ? 20.668 -9.484 0.542 1.00 92.38 143 ILE A C 1
ATOM 1042 O O . ILE A 1 143 ? 21.744 -8.890 0.413 1.00 92.38 143 ILE A O 1
ATOM 1046 N N . THR A 1 144 ? 19.816 -9.196 1.531 1.00 91.25 144 THR A N 1
ATOM 1047 C CA . THR A 1 144 ? 20.063 -8.117 2.504 1.00 91.25 144 THR A CA 1
ATOM 1048 C C . THR A 1 144 ? 21.228 -8.412 3.445 1.00 91.25 144 THR A C 1
ATOM 1050 O O . THR A 1 144 ? 21.892 -7.475 3.886 1.00 91.25 144 THR A O 1
ATOM 1053 N N . GLY A 1 145 ? 21.546 -9.685 3.709 1.00 82.81 145 GLY A N 1
ATOM 1054 C CA . GLY A 1 145 ? 22.599 -10.096 4.646 1.00 82.81 145 GLY A CA 1
ATOM 1055 C C . GLY A 1 145 ? 24.000 -9.568 4.324 1.00 82.81 145 GLY A C 1
ATOM 1056 O O . GLY A 1 145 ? 24.838 -9.475 5.218 1.00 82.81 145 GLY A O 1
ATOM 1057 N N . SER A 1 146 ? 24.254 -9.174 3.076 1.00 77.44 146 SER A N 1
ATOM 1058 C CA . SER A 1 146 ? 25.537 -8.600 2.656 1.00 77.44 146 SER A CA 1
ATOM 1059 C C . SER A 1 146 ? 25.683 -7.093 2.932 1.00 77.44 146 SER A C 1
ATOM 1061 O O . SER A 1 146 ? 26.810 -6.597 2.969 1.00 77.44 146 SER A O 1
ATOM 1063 N N . GLY A 1 147 ? 24.577 -6.365 3.142 1.00 82.56 147 GLY A N 1
ATOM 1064 C CA . GLY A 1 147 ? 24.565 -4.897 3.249 1.00 82.56 147 GLY A CA 1
ATOM 1065 C C . GLY A 1 147 ? 23.849 -4.335 4.480 1.00 82.56 147 GLY A C 1
ATOM 1066 O O . GLY A 1 147 ? 24.270 -3.306 5.004 1.00 82.56 147 GLY A O 1
ATOM 1067 N N . ASP A 1 148 ? 22.811 -5.013 4.974 1.00 89.50 148 ASP A N 1
ATOM 1068 C CA . ASP A 1 148 ? 22.050 -4.631 6.166 1.00 89.50 148 ASP A CA 1
ATOM 1069 C C . ASP A 1 148 ? 21.770 -5.858 7.048 1.00 89.50 148 ASP A C 1
ATOM 1071 O O . ASP A 1 148 ? 20.779 -6.582 6.904 1.00 89.50 148 ASP A O 1
ATOM 1075 N N . LEU A 1 149 ? 22.670 -6.079 8.009 1.00 93.00 149 LEU A N 1
ATOM 1076 C CA . LEU A 1 149 ? 22.575 -7.186 8.961 1.00 93.00 149 LEU A CA 1
ATOM 1077 C C . LEU A 1 149 ? 21.347 -7.079 9.875 1.00 93.00 149 LEU A C 1
ATOM 1079 O O . LEU A 1 149 ? 20.854 -8.107 10.338 1.00 93.00 149 LEU A O 1
ATOM 1083 N N . THR A 1 150 ? 20.845 -5.868 10.142 1.00 93.62 150 THR A N 1
ATOM 1084 C CA . THR A 1 150 ? 19.677 -5.679 11.017 1.00 93.62 150 THR A CA 1
ATOM 1085 C C . THR A 1 150 ? 18.412 -6.099 10.285 1.00 93.62 150 THR A C 1
ATOM 1087 O O . THR A 1 150 ? 17.608 -6.850 10.837 1.00 93.62 150 THR A O 1
ATOM 1090 N N . ALA A 1 151 ? 18.266 -5.687 9.024 1.00 93.44 151 ALA A N 1
ATOM 1091 C CA . ALA A 1 151 ? 17.148 -6.096 8.184 1.00 93.44 151 ALA A CA 1
ATOM 1092 C C . ALA A 1 151 ? 17.163 -7.605 7.915 1.00 93.44 151 ALA A C 1
ATOM 1094 O O . ALA A 1 151 ? 16.141 -8.266 8.090 1.00 93.44 151 ALA A O 1
ATOM 1095 N N . SER A 1 152 ? 18.329 -8.174 7.587 1.00 95.38 152 SER A N 1
ATOM 1096 C CA . SER A 1 152 ? 18.479 -9.623 7.402 1.00 95.38 152 SER A CA 1
ATOM 1097 C C . SER A 1 152 ? 18.118 -10.397 8.676 1.00 95.38 152 SER A C 1
ATOM 1099 O O . SER A 1 152 ? 17.385 -11.385 8.621 1.00 95.38 152 SER A O 1
ATOM 1101 N N . ALA A 1 153 ? 18.550 -9.925 9.852 1.00 95.56 153 ALA A N 1
ATOM 1102 C CA . ALA A 1 153 ? 18.171 -10.533 11.126 1.00 95.56 153 ALA A CA 1
ATOM 1103 C C . ALA A 1 153 ? 16.662 -10.426 11.400 1.00 95.56 153 ALA A C 1
ATOM 1105 O O . ALA A 1 153 ? 16.068 -11.383 11.896 1.00 95.56 153 ALA A O 1
ATOM 1106 N N . ALA A 1 154 ? 16.030 -9.298 11.068 1.00 94.94 154 ALA A N 1
ATOM 1107 C CA . ALA A 1 154 ? 14.587 -9.121 11.195 1.00 94.94 154 ALA A CA 1
ATOM 1108 C C . ALA A 1 154 ? 13.808 -10.066 10.262 1.00 94.94 154 ALA A C 1
ATOM 1110 O O . ALA A 1 154 ? 12.885 -10.740 10.719 1.00 94.94 154 ALA A O 1
ATOM 1111 N N . LEU A 1 155 ? 14.230 -10.208 9.002 1.00 95.25 155 LEU A N 1
ATOM 1112 C CA . LEU A 1 155 ? 13.658 -11.171 8.053 1.00 95.25 155 LEU A CA 1
ATOM 1113 C C . LEU A 1 155 ? 13.811 -12.612 8.554 1.00 95.25 155 LEU A C 1
ATOM 1115 O O . LEU A 1 155 ? 12.841 -13.366 8.567 1.00 95.25 155 LEU A O 1
ATOM 1119 N N . LYS A 1 156 ? 14.986 -12.978 9.080 1.00 95.06 156 LYS A N 1
ATOM 1120 C CA . LYS A 1 156 ? 15.223 -14.302 9.680 1.00 95.06 156 LYS A CA 1
ATOM 1121 C C . LYS A 1 156 ? 14.379 -14.547 10.929 1.00 95.06 156 LYS A C 1
ATOM 1123 O O . LYS A 1 156 ? 13.916 -15.664 11.133 1.00 95.06 156 LYS A O 1
ATOM 1128 N N . LYS A 1 157 ? 14.129 -13.527 11.762 1.00 94.88 157 LYS A N 1
ATOM 1129 C CA . LYS A 1 157 ? 13.174 -13.636 12.882 1.00 94.88 157 LYS A CA 1
ATOM 1130 C C . LYS A 1 157 ? 11.769 -13.961 12.375 1.00 94.88 157 LYS A C 1
ATOM 1132 O O . LYS A 1 157 ? 11.132 -14.834 12.955 1.00 94.88 157 LYS A O 1
ATOM 1137 N N . ILE A 1 158 ? 11.313 -13.293 11.309 1.00 93.25 158 ILE A N 1
ATOM 1138 C CA . ILE A 1 158 ? 10.012 -13.566 10.676 1.00 93.25 158 ILE A CA 1
ATOM 1139 C C . ILE A 1 158 ? 9.972 -15.004 10.153 1.00 93.25 158 ILE A C 1
ATOM 1141 O O . ILE A 1 158 ? 9.053 -15.740 10.499 1.00 93.25 158 ILE A O 1
ATOM 1145 N N . LEU A 1 159 ? 10.994 -15.427 9.403 1.00 92.44 159 LEU A N 1
ATOM 1146 C CA . LEU A 1 159 ? 11.104 -16.781 8.852 1.00 92.44 159 LEU A CA 1
ATOM 1147 C C . LEU A 1 159 ? 11.087 -17.859 9.949 1.00 92.44 159 LEU A C 1
ATOM 1149 O O . LEU A 1 159 ? 10.352 -18.837 9.851 1.00 92.44 159 LEU A O 1
ATOM 1153 N N . ASN A 1 160 ? 11.812 -17.638 11.051 1.00 92.31 160 ASN A N 1
ATOM 1154 C CA . ASN A 1 160 ? 11.817 -18.525 12.222 1.00 92.31 160 ASN A CA 1
ATOM 1155 C C . ASN A 1 160 ? 10.468 -18.574 12.956 1.00 92.31 160 ASN A C 1
ATOM 1157 O O . ASN A 1 160 ? 10.203 -19.520 13.696 1.00 92.31 160 ASN A O 1
ATOM 1161 N N . GLY A 1 161 ? 9.609 -17.572 12.751 1.00 87.88 161 GLY A N 1
ATOM 1162 C CA . GLY A 1 161 ? 8.213 -17.586 13.179 1.00 87.88 161 GLY A CA 1
ATOM 1163 C C . GLY A 1 161 ? 7.339 -18.581 12.413 1.00 87.88 161 GLY A C 1
ATOM 1164 O O . GLY A 1 161 ? 6.172 -18.723 12.769 1.00 87.88 161 GLY A O 1
ATOM 1165 N N . ASN A 1 162 ? 7.906 -19.255 11.404 1.00 85.06 162 ASN A N 1
ATOM 1166 C CA . ASN A 1 162 ? 7.271 -20.221 10.516 1.00 85.06 162 ASN A CA 1
ATOM 1167 C C . ASN A 1 162 ? 6.019 -19.639 9.838 1.00 85.06 162 ASN A C 1
ATOM 1169 O O . ASN A 1 162 ? 4.903 -20.081 10.135 1.00 85.06 162 ASN A O 1
ATOM 1173 N N . PRO A 1 163 ? 6.185 -18.613 8.974 1.00 82.38 163 PRO A N 1
ATOM 1174 C CA . PRO A 1 163 ? 5.069 -18.056 8.221 1.00 82.38 163 PRO A CA 1
ATOM 1175 C C . PRO A 1 163 ? 4.371 -19.189 7.477 1.00 82.38 163 PRO A C 1
ATOM 1177 O O . PRO A 1 163 ? 5.025 -20.078 6.932 1.00 82.38 163 PRO A O 1
ATOM 1180 N N . SER A 1 164 ? 3.040 -19.197 7.520 1.00 75.38 164 SER A N 1
ATOM 1181 C CA . SER A 1 164 ? 2.251 -20.350 7.086 1.00 75.38 164 SER A CA 1
ATOM 1182 C C . SER A 1 164 ? 2.655 -20.801 5.680 1.00 75.38 164 SER A C 1
ATOM 1184 O O . SER A 1 164 ? 2.460 -20.079 4.708 1.00 75.38 164 SER A O 1
ATOM 1186 N N . ALA A 1 165 ? 3.159 -22.032 5.551 1.00 66.44 165 ALA A N 1
ATOM 1187 C CA . ALA A 1 165 ? 3.578 -22.601 4.265 1.00 66.44 165 ALA A CA 1
ATOM 1188 C C . ALA A 1 165 ? 2.427 -22.739 3.243 1.00 66.44 165 ALA A C 1
ATOM 1190 O O . ALA A 1 165 ? 2.668 -23.005 2.070 1.00 66.44 165 ALA A O 1
ATOM 1191 N N . LYS A 1 166 ? 1.169 -22.560 3.676 1.00 69.56 166 LYS A N 1
ATOM 1192 C CA . LYS A 1 166 ? -0.010 -22.506 2.795 1.00 69.56 166 LYS A CA 1
ATOM 1193 C C . LYS A 1 166 ? -0.192 -21.147 2.112 1.00 69.56 166 LYS A C 1
ATOM 1195 O O . LYS A 1 166 ? -1.002 -21.044 1.200 1.00 69.56 166 LYS A O 1
ATOM 1200 N N . LEU A 1 167 ? 0.512 -20.113 2.573 1.00 80.94 167 LEU A N 1
ATOM 1201 C CA . LEU A 1 167 ? 0.479 -18.777 1.994 1.00 80.94 167 LEU A CA 1
ATOM 1202 C C . LEU A 1 167 ? 1.345 -18.771 0.731 1.00 80.94 167 LEU A C 1
ATOM 1204 O O . LEU A 1 167 ? 2.552 -18.530 0.784 1.00 80.94 167 LEU A O 1
ATOM 1208 N N . THR A 1 168 ? 0.717 -19.084 -0.399 1.00 87.19 168 THR A N 1
ATOM 1209 C CA . THR A 1 168 ? 1.339 -19.084 -1.727 1.00 87.19 168 THR A CA 1
ATOM 1210 C C . THR A 1 168 ? 0.764 -17.984 -2.598 1.00 87.19 168 THR A C 1
ATOM 1212 O O . THR A 1 168 ? -0.439 -17.732 -2.540 1.00 87.19 168 THR A O 1
ATOM 1215 N N . ILE A 1 169 ? 1.595 -17.389 -3.450 1.00 86.19 169 ILE A N 1
ATOM 1216 C CA . ILE A 1 169 ? 1.188 -16.321 -4.368 1.00 86.19 169 ILE A CA 1
ATOM 1217 C C . ILE A 1 169 ? 1.771 -16.525 -5.767 1.00 86.19 169 ILE A C 1
ATOM 1219 O O . ILE A 1 169 ? 2.929 -16.938 -5.887 1.00 86.19 169 ILE A O 1
ATOM 1223 N N . PRO A 1 170 ? 0.997 -16.234 -6.828 1.00 88.31 170 PRO A N 1
ATOM 1224 C CA . PRO A 1 170 ? 1.544 -16.139 -8.173 1.00 88.31 170 PRO A CA 1
ATOM 1225 C C . PRO A 1 170 ? 2.453 -14.909 -8.241 1.00 88.31 170 PRO A C 1
ATOM 1227 O O . PRO A 1 170 ? 2.002 -13.791 -8.010 1.00 88.31 170 PRO A O 1
ATOM 1230 N N . LEU A 1 171 ? 3.738 -15.081 -8.548 1.00 87.38 171 LEU A N 1
ATOM 1231 C CA . LEU A 1 171 ? 4.707 -13.987 -8.422 1.00 87.38 171 LEU A CA 1
ATOM 1232 C C . LEU A 1 171 ? 4.390 -12.798 -9.352 1.00 87.38 171 LEU A C 1
ATOM 1234 O O . LEU A 1 171 ? 4.589 -11.638 -8.978 1.00 87.38 171 LEU A O 1
ATOM 1238 N N . ARG A 1 172 ? 3.789 -13.071 -10.517 1.00 86.62 172 ARG A N 1
ATOM 1239 C CA . ARG A 1 172 ? 3.298 -12.061 -11.467 1.00 86.62 172 ARG A CA 1
ATOM 1240 C C . ARG A 1 172 ? 2.226 -11.119 -10.890 1.00 86.62 172 ARG A C 1
ATOM 1242 O O . ARG A 1 172 ? 2.029 -10.041 -11.434 1.00 86.62 172 ARG A O 1
ATOM 1249 N N . SER A 1 173 ? 1.551 -11.462 -9.784 1.00 80.62 173 SER A N 1
ATOM 1250 C CA . SER A 1 173 ? 0.611 -10.535 -9.119 1.00 80.62 173 SER A CA 1
ATOM 1251 C C . SER A 1 173 ? 1.298 -9.490 -8.231 1.00 80.62 173 SER A C 1
ATOM 1253 O O . SER A 1 173 ? 0.628 -8.631 -7.662 1.00 80.62 173 SER A O 1
ATOM 1255 N N . ILE A 1 174 ? 2.617 -9.587 -8.056 1.00 77.69 174 ILE A N 1
ATOM 1256 C CA . ILE A 1 174 ? 3.412 -8.759 -7.138 1.00 77.69 174 ILE A CA 1
ATOM 1257 C C . ILE A 1 174 ? 4.394 -7.894 -7.916 1.00 77.69 174 ILE A C 1
ATOM 1259 O O . ILE A 1 174 ? 4.494 -6.697 -7.645 1.00 77.69 174 ILE A O 1
ATOM 1263 N N . ILE A 1 175 ? 5.102 -8.492 -8.876 1.00 83.75 175 ILE A N 1
ATOM 1264 C CA . ILE A 1 175 ? 6.164 -7.845 -9.647 1.00 83.75 175 ILE A CA 1
ATOM 1265 C C . ILE A 1 175 ? 5.885 -8.017 -11.137 1.00 83.75 175 ILE A C 1
ATOM 1267 O O . ILE A 1 175 ? 5.640 -9.128 -11.604 1.00 83.75 175 ILE A O 1
ATOM 1271 N N . GLU A 1 176 ? 6.042 -6.932 -11.892 1.00 81.38 176 GLU A N 1
ATOM 1272 C CA . GLU A 1 176 ? 6.156 -6.971 -13.348 1.00 81.38 176 GLU A CA 1
ATOM 1273 C C . GLU A 1 176 ? 7.430 -6.260 -13.805 1.00 81.38 176 GLU A C 1
ATOM 1275 O O . GLU A 1 176 ? 7.764 -5.164 -13.346 1.00 81.38 176 GLU A O 1
ATOM 1280 N N . VAL A 1 177 ? 8.159 -6.898 -14.722 1.00 78.88 177 VAL A N 1
ATOM 1281 C CA . VAL A 1 177 ? 9.433 -6.382 -15.250 1.00 78.88 177 VAL A CA 1
ATOM 1282 C C . VAL A 1 177 ? 9.342 -5.944 -16.719 1.00 78.88 177 VAL A C 1
ATOM 1284 O O . VAL A 1 177 ? 10.361 -5.630 -17.340 1.00 78.88 177 VAL A O 1
ATOM 1287 N N . GLY A 1 178 ? 8.131 -5.915 -17.285 1.00 78.50 178 GLY A N 1
ATOM 1288 C CA . GLY A 1 178 ? 7.857 -5.452 -18.645 1.00 78.50 178 GLY A CA 1
ATOM 1289 C C . GLY A 1 178 ? 8.750 -6.125 -19.692 1.00 78.50 178 GLY A C 1
ATOM 1290 O O . GLY A 1 178 ? 8.917 -7.341 -19.715 1.00 78.50 178 GLY A O 1
ATOM 1291 N N . THR A 1 179 ? 9.398 -5.326 -20.545 1.00 73.19 179 THR A N 1
ATOM 1292 C CA . THR A 1 179 ? 10.271 -5.820 -21.630 1.00 73.19 179 THR A CA 1
ATOM 1293 C C . THR A 1 179 ? 11.504 -6.595 -21.155 1.00 73.19 179 THR A C 1
ATOM 1295 O O . THR A 1 179 ? 12.210 -7.174 -21.977 1.00 73.19 179 THR A O 1
ATOM 1298 N N . LEU A 1 180 ? 11.810 -6.578 -19.855 1.00 78.00 180 LEU A N 1
ATOM 1299 C CA . LEU A 1 180 ? 12.897 -7.374 -19.288 1.00 78.00 180 LEU A CA 1
ATOM 1300 C C . LEU A 1 180 ? 12.500 -8.825 -19.061 1.00 78.00 180 LEU A C 1
ATOM 1302 O O . LEU A 1 180 ? 13.389 -9.625 -18.813 1.00 78.00 180 LEU A O 1
ATOM 1306 N N . GLY A 1 181 ? 11.216 -9.174 -19.148 1.00 83.00 181 GLY A N 1
ATOM 1307 C CA . GLY A 1 181 ? 10.744 -10.530 -18.878 1.00 83.00 181 GLY A CA 1
ATOM 1308 C C . GLY A 1 181 ? 11.500 -11.582 -19.692 1.00 83.00 181 GLY A C 1
ATOM 1309 O O . GLY A 1 181 ? 12.004 -12.549 -19.133 1.00 83.00 181 GLY A O 1
ATOM 1310 N N . ALA A 1 182 ? 11.749 -11.303 -20.975 1.00 83.12 182 ALA A N 1
ATOM 1311 C CA . ALA A 1 182 ? 12.500 -12.178 -21.878 1.00 83.12 182 ALA A CA 1
ATOM 1312 C C . ALA A 1 182 ? 14.028 -12.216 -21.637 1.00 83.12 182 ALA A C 1
ATOM 1314 O O . ALA A 1 182 ? 14.749 -12.958 -22.309 1.00 83.12 182 ALA A O 1
ATOM 1315 N N . VAL A 1 183 ? 14.563 -11.400 -20.725 1.00 84.06 183 VAL A N 1
ATOM 1316 C CA . VAL A 1 183 ? 15.993 -11.389 -20.399 1.00 84.06 183 VAL A CA 1
ATOM 1317 C C . VAL A 1 183 ? 16.314 -12.579 -19.497 1.00 84.06 183 VAL A C 1
ATOM 1319 O O . VAL A 1 183 ? 15.574 -12.903 -18.572 1.00 84.06 183 VAL A O 1
ATOM 1322 N N . ARG A 1 184 ? 17.447 -13.236 -19.762 1.00 86.88 184 ARG A N 1
ATOM 1323 C CA . ARG A 1 184 ? 17.925 -14.364 -18.959 1.00 86.88 184 ARG A CA 1
ATOM 1324 C C . ARG A 1 184 ? 18.270 -13.915 -17.536 1.00 86.88 184 ARG A C 1
ATOM 1326 O O . ARG A 1 184 ? 18.998 -12.933 -17.368 1.00 86.88 184 ARG A O 1
ATOM 1333 N N . VAL A 1 185 ? 17.841 -14.696 -16.549 1.00 87.75 185 VAL A N 1
ATOM 1334 C CA . VAL A 1 185 ? 18.200 -14.527 -15.133 1.00 87.75 185 VAL A CA 1
ATOM 1335 C C . VAL A 1 185 ? 19.724 -14.423 -14.963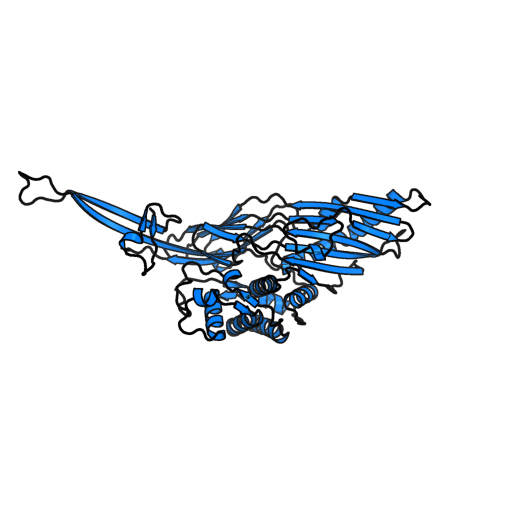 1.00 87.75 185 VAL A C 1
ATOM 1337 O O . VAL A 1 185 ? 20.493 -15.082 -15.673 1.00 87.75 185 VAL A O 1
ATOM 1340 N N . GLY A 1 186 ? 20.170 -13.546 -14.064 1.00 83.06 186 GLY A N 1
ATOM 1341 C CA . GLY A 1 186 ? 21.574 -13.198 -13.833 1.00 83.06 186 GLY A CA 1
ATOM 1342 C C . GLY A 1 186 ? 22.130 -12.169 -14.820 1.00 83.06 186 GLY A C 1
ATOM 1343 O O . GLY A 1 186 ? 23.255 -11.688 -14.664 1.00 83.06 186 GLY A O 1
ATOM 1344 N N . THR A 1 187 ? 21.355 -11.791 -15.841 1.00 78.94 187 THR A N 1
ATOM 1345 C CA . THR A 1 187 ? 21.708 -10.692 -16.742 1.00 78.94 187 THR A CA 1
ATOM 1346 C C . THR A 1 187 ? 21.131 -9.411 -16.159 1.00 78.94 187 THR A C 1
ATOM 1348 O O . THR A 1 187 ? 19.931 -9.158 -16.267 1.00 78.94 187 THR A O 1
ATOM 1351 N N . LYS A 1 188 ? 21.980 -8.592 -15.531 1.00 73.50 188 LYS A N 1
ATOM 1352 C CA . LYS A 1 188 ? 21.604 -7.265 -15.026 1.00 73.50 188 LYS A CA 1
ATOM 1353 C C . LYS A 1 188 ? 22.007 -6.185 -16.037 1.00 73.50 188 LYS A C 1
ATOM 1355 O O . LYS A 1 188 ? 23.202 -5.902 -16.161 1.00 73.50 188 LYS A O 1
ATOM 1360 N N . PRO A 1 189 ? 21.061 -5.573 -16.776 1.00 68.31 189 PRO A N 1
ATOM 1361 C CA . PRO A 1 189 ? 21.388 -4.510 -17.718 1.00 68.31 189 PRO A CA 1
ATOM 1362 C C . PRO A 1 189 ? 22.014 -3.309 -16.999 1.00 68.31 189 PRO A C 1
ATOM 1364 O O . PRO A 1 189 ? 21.516 -2.840 -15.974 1.00 68.31 189 PRO A O 1
ATOM 1367 N N . SER A 1 190 ? 23.110 -2.787 -17.544 1.00 61.66 190 SER A N 1
ATOM 1368 C CA . SER A 1 190 ? 23.827 -1.648 -16.969 1.00 61.66 190 SER A CA 1
ATOM 1369 C C . SER A 1 190 ? 22.934 -0.407 -16.862 1.00 61.66 190 SER A C 1
ATOM 1371 O O . SER A 1 190 ? 22.277 -0.024 -17.828 1.00 61.66 190 SER A O 1
ATOM 1373 N N . GLY A 1 191 ? 22.957 0.265 -15.706 1.00 59.66 191 GLY A N 1
ATOM 1374 C CA . GLY A 1 191 ? 22.200 1.503 -15.480 1.00 59.66 191 GLY A CA 1
ATOM 1375 C C . GLY A 1 191 ? 20.716 1.298 -15.172 1.00 59.66 191 GLY A C 1
ATOM 1376 O O . GLY A 1 191 ? 19.975 2.276 -15.118 1.00 59.66 191 GLY A O 1
ATOM 1377 N N . MET A 1 192 ? 20.288 0.053 -14.962 1.00 67.56 192 MET A N 1
ATOM 1378 C CA . MET A 1 192 ? 18.948 -0.280 -14.509 1.00 67.56 192 MET A CA 1
ATOM 1379 C C . MET A 1 192 ? 18.970 -0.633 -13.024 1.00 67.56 192 MET A C 1
ATOM 1381 O O . MET A 1 192 ? 19.605 -1.600 -12.604 1.00 67.56 192 MET A O 1
ATOM 1385 N N . THR A 1 193 ? 18.256 0.172 -12.247 1.00 67.69 193 THR A N 1
ATOM 1386 C CA . THR A 1 193 ? 18.060 -0.031 -10.815 1.00 67.69 193 THR A CA 1
ATOM 1387 C C . THR A 1 193 ? 16.563 -0.061 -10.571 1.00 67.69 193 THR A C 1
ATOM 1389 O O . THR A 1 193 ? 15.864 0.883 -10.925 1.00 67.69 193 THR A O 1
ATOM 1392 N N . ALA A 1 194 ? 16.068 -1.146 -9.997 1.00 74.31 194 ALA A N 1
ATOM 1393 C CA . ALA A 1 194 ? 14.677 -1.286 -9.601 1.00 74.31 194 ALA A CA 1
ATOM 1394 C C . ALA A 1 194 ? 14.703 -1.811 -8.176 1.00 74.31 194 ALA A C 1
ATOM 1396 O O . ALA A 1 194 ? 15.191 -2.910 -7.956 1.00 74.31 194 ALA A O 1
ATOM 1397 N N . MET A 1 195 ? 14.265 -1.009 -7.212 1.00 79.88 195 MET A N 1
ATOM 1398 C CA . MET A 1 195 ? 14.341 -1.357 -5.797 1.00 79.88 195 MET A CA 1
ATOM 1399 C C . MET A 1 195 ? 12.947 -1.414 -5.198 1.00 79.88 195 MET A C 1
ATOM 1401 O O . MET A 1 195 ? 12.108 -0.594 -5.550 1.00 79.88 195 MET A O 1
ATOM 1405 N N . PHE A 1 196 ? 12.733 -2.317 -4.251 1.00 81.69 196 PHE A N 1
ATOM 1406 C CA . PHE A 1 196 ? 11.599 -2.283 -3.331 1.00 81.69 196 PHE A CA 1
ATOM 1407 C C . PHE A 1 196 ? 12.091 -2.292 -1.888 1.00 81.69 196 PHE A C 1
ATOM 1409 O O . PHE A 1 196 ? 13.262 -2.575 -1.620 1.00 81.69 196 PHE A O 1
ATOM 1416 N N . ASP A 1 197 ? 11.200 -1.949 -0.961 1.00 83.12 197 ASP A N 1
ATOM 1417 C CA . ASP A 1 197 ? 11.472 -2.080 0.463 1.00 83.12 197 ASP A CA 1
ATOM 1418 C C . ASP A 1 197 ? 10.946 -3.393 1.034 1.00 83.12 197 ASP A C 1
ATOM 1420 O O . ASP A 1 197 ? 9.897 -3.891 0.616 1.00 83.12 197 ASP A O 1
ATOM 1424 N N . ALA A 1 198 ? 11.710 -3.986 1.953 1.00 88.94 198 ALA A N 1
ATOM 1425 C CA . ALA A 1 198 ? 11.412 -5.322 2.453 1.00 88.94 198 ALA A CA 1
ATOM 1426 C C . ALA A 1 198 ? 10.056 -5.367 3.176 1.00 88.94 198 ALA A C 1
ATOM 1428 O O . ALA A 1 198 ? 9.311 -6.328 2.995 1.00 88.94 198 ALA A O 1
ATOM 1429 N N . MET A 1 199 ? 9.690 -4.322 3.935 1.00 85.56 199 MET A N 1
ATOM 1430 C CA . MET A 1 199 ? 8.361 -4.241 4.561 1.00 85.56 199 MET A CA 1
ATOM 1431 C C . MET A 1 199 ? 7.224 -4.234 3.543 1.00 85.56 199 MET A C 1
ATOM 1433 O O . MET A 1 199 ? 6.252 -4.956 3.739 1.00 85.56 199 MET A O 1
ATOM 1437 N N . GLN A 1 200 ? 7.324 -3.446 2.474 1.00 79.94 200 GLN A N 1
ATOM 1438 C CA . GLN A 1 200 ? 6.302 -3.371 1.436 1.00 79.94 200 GLN A CA 1
ATOM 1439 C C . GLN A 1 200 ? 6.132 -4.720 0.734 1.00 79.94 200 GLN A C 1
ATOM 1441 O O . GLN A 1 200 ? 5.005 -5.153 0.504 1.00 79.94 200 GLN A O 1
ATOM 1446 N N . MET A 1 201 ? 7.234 -5.415 0.437 1.00 86.00 201 MET A N 1
ATOM 1447 C CA . MET A 1 201 ? 7.170 -6.758 -0.141 1.00 86.00 201 MET A CA 1
ATOM 1448 C C . MET A 1 201 ? 6.537 -7.764 0.828 1.00 86.00 201 MET A C 1
ATOM 1450 O O . MET A 1 201 ? 5.696 -8.560 0.414 1.00 86.00 201 MET A O 1
ATOM 1454 N N . LEU A 1 202 ? 6.893 -7.707 2.116 1.00 87.38 202 LEU A N 1
ATOM 1455 C CA . LEU A 1 202 ? 6.306 -8.547 3.165 1.00 87.38 202 LEU A CA 1
ATOM 1456 C C . LEU A 1 202 ? 4.791 -8.350 3.268 1.00 87.38 202 LEU A C 1
ATOM 1458 O O . LEU A 1 202 ? 4.045 -9.327 3.236 1.00 87.38 202 LEU A O 1
ATOM 1462 N N . THR A 1 203 ? 4.329 -7.103 3.388 1.00 81.19 203 THR A N 1
ATOM 1463 C CA . THR A 1 203 ? 2.902 -6.799 3.556 1.00 81.19 203 THR A CA 1
ATOM 1464 C C . THR A 1 203 ? 2.106 -7.125 2.300 1.00 81.19 203 THR A C 1
ATOM 1466 O O . THR A 1 203 ? 1.044 -7.733 2.417 1.00 81.19 203 THR A O 1
ATOM 1469 N N . ALA A 1 204 ? 2.629 -6.810 1.109 1.00 79.69 204 ALA A N 1
ATOM 1470 C CA . ALA A 1 204 ? 1.993 -7.155 -0.161 1.00 79.69 204 ALA A CA 1
ATOM 1471 C C . ALA A 1 204 ? 1.884 -8.675 -0.350 1.00 79.69 204 ALA A C 1
ATOM 1473 O O . ALA A 1 204 ? 0.811 -9.181 -0.681 1.00 79.69 204 ALA A O 1
ATOM 1474 N N . SER A 1 205 ? 2.965 -9.412 -0.074 1.00 84.12 205 SER A N 1
ATOM 1475 C CA . SER A 1 205 ? 2.981 -10.874 -0.191 1.00 84.12 205 SER A CA 1
ATOM 1476 C C . SER A 1 205 ? 2.005 -11.524 0.787 1.00 84.12 205 SER A C 1
ATOM 1478 O O . SER A 1 205 ? 1.247 -12.411 0.404 1.00 84.12 205 SER A O 1
ATOM 1480 N N . ALA A 1 206 ? 1.973 -11.057 2.038 1.00 81.69 206 ALA A N 1
ATOM 1481 C CA . ALA A 1 206 ? 1.068 -11.583 3.054 1.00 81.69 206 ALA A CA 1
ATOM 1482 C C . ALA A 1 206 ? -0.407 -11.280 2.742 1.00 81.69 206 ALA A C 1
ATOM 1484 O O . ALA A 1 206 ? -1.264 -12.148 2.895 1.00 81.69 206 ALA A O 1
ATOM 1485 N N . ALA A 1 207 ? -0.697 -10.064 2.267 1.00 76.12 207 ALA A N 1
ATOM 1486 C CA . ALA A 1 207 ? -2.040 -9.651 1.878 1.00 76.12 207 ALA A CA 1
ATOM 1487 C C . ALA A 1 207 ? -2.593 -10.497 0.722 1.00 76.12 207 ALA A C 1
ATOM 1489 O O . ALA A 1 207 ? -3.733 -10.950 0.792 1.00 76.12 207 ALA A O 1
ATOM 1490 N N . LEU A 1 208 ? -1.780 -10.741 -0.311 1.00 76.94 208 LEU A N 1
ATOM 1491 C CA . LEU A 1 208 ? -2.172 -11.533 -1.481 1.00 76.94 208 LEU A CA 1
ATOM 1492 C C . LEU A 1 208 ? -2.281 -13.030 -1.177 1.00 76.94 208 LEU A C 1
ATOM 1494 O O . LEU A 1 208 ? -3.145 -13.709 -1.725 1.00 76.94 208 LEU A O 1
ATOM 1498 N N . ALA A 1 209 ? -1.425 -13.553 -0.298 1.00 77.81 209 ALA A N 1
ATOM 1499 C CA . ALA A 1 209 ? -1.426 -14.972 0.040 1.00 77.81 209 ALA A CA 1
ATOM 1500 C C . ALA A 1 209 ? -2.648 -15.396 0.866 1.00 77.81 209 ALA A C 1
ATOM 1502 O O . ALA A 1 209 ? -3.037 -16.565 0.856 1.00 77.81 209 ALA A O 1
ATOM 1503 N N . ASN A 1 210 ? -3.259 -14.456 1.590 1.00 68.56 210 ASN A N 1
ATOM 1504 C CA . ASN A 1 210 ? -4.415 -14.712 2.437 1.00 68.56 210 ASN A CA 1
ATOM 1505 C C . ASN A 1 210 ? -5.733 -14.730 1.632 1.00 68.56 210 ASN A C 1
ATOM 1507 O O . ASN A 1 210 ? -6.653 -13.960 1.907 1.00 68.56 210 ASN A O 1
ATOM 1511 N N . GLY A 1 211 ? -5.827 -15.627 0.641 1.00 58.97 211 GLY A N 1
ATOM 1512 C CA . GLY A 1 211 ? -6.872 -15.704 -0.399 1.00 58.97 211 GLY A CA 1
ATOM 1513 C C . GLY A 1 211 ? -8.344 -15.801 0.048 1.00 58.97 211 GLY A C 1
ATOM 1514 O O . GLY A 1 211 ? -9.237 -15.806 -0.797 1.00 58.97 211 GLY A O 1
ATOM 1515 N N . GLU A 1 212 ? -8.636 -15.831 1.353 1.00 58.16 212 GLU A N 1
ATOM 1516 C CA . GLU A 1 212 ? -9.987 -15.597 1.891 1.00 58.16 212 GLU A CA 1
ATOM 1517 C C . GLU A 1 212 ? -10.350 -14.100 1.966 1.00 58.16 212 GLU A C 1
ATOM 1519 O O . GLU A 1 212 ? -11.483 -13.757 2.302 1.00 58.16 212 GLU A O 1
ATOM 1524 N N . HIS A 1 213 ? -9.410 -13.204 1.630 1.00 63.69 213 HIS A N 1
ATOM 1525 C CA . HIS A 1 213 ? -9.544 -11.740 1.645 1.00 63.69 213 HIS A CA 1
ATOM 1526 C C . HIS A 1 213 ? -9.935 -11.155 3.014 1.00 63.69 213 HIS A C 1
ATOM 1528 O O . HIS A 1 213 ? -10.276 -9.977 3.101 1.00 63.69 213 HIS A O 1
ATOM 1534 N N . GLN A 1 214 ? -9.909 -11.951 4.089 1.00 60.56 214 GLN A N 1
ATOM 1535 C CA . GLN A 1 214 ? -10.269 -11.542 5.449 1.00 60.56 214 GLN A CA 1
ATOM 1536 C C . GLN A 1 214 ? -9.169 -11.941 6.424 1.00 60.56 214 GLN A C 1
ATOM 1538 O O . GLN A 1 214 ? -8.765 -13.098 6.500 1.00 60.56 214 GLN A O 1
ATOM 1543 N N . VAL A 1 215 ? -8.713 -10.973 7.205 1.00 63.50 215 VAL A N 1
ATOM 1544 C CA . VAL A 1 215 ? -7.818 -11.155 8.342 1.00 63.50 215 VAL A CA 1
ATOM 1545 C C . VAL A 1 215 ? -8.535 -10.551 9.544 1.00 63.50 215 VAL A C 1
ATOM 1547 O O . VAL A 1 215 ? -8.599 -9.332 9.717 1.00 63.50 215 VAL A O 1
ATOM 1550 N N . ALA A 1 216 ? -9.115 -11.402 10.384 1.00 60.19 216 ALA A N 1
ATOM 1551 C CA . ALA A 1 216 ? -9.627 -10.957 11.672 1.00 60.19 216 ALA A CA 1
ATOM 1552 C C . ALA A 1 216 ? -8.445 -10.829 12.640 1.00 60.19 216 ALA A C 1
ATOM 1554 O O . ALA A 1 216 ? -7.878 -11.829 13.081 1.00 60.19 216 ALA A O 1
ATOM 1555 N N . VAL A 1 217 ? -8.067 -9.596 12.974 1.00 62.97 217 VAL A N 1
ATOM 1556 C CA . VAL A 1 217 ? -6.981 -9.309 13.909 1.00 62.97 217 VAL A CA 1
ATOM 1557 C C . VAL A 1 217 ? -7.570 -8.826 15.229 1.00 62.97 217 VAL A C 1
ATOM 1559 O O . VAL A 1 217 ? -7.867 -7.649 15.438 1.00 62.97 217 VAL A O 1
ATOM 1562 N N . SER A 1 218 ? -7.688 -9.736 16.192 1.00 57.25 218 SER A N 1
ATOM 1563 C CA . SER A 1 218 ? -7.889 -9.315 17.581 1.00 57.25 218 SER A CA 1
ATOM 1564 C C . SER A 1 218 ? -6.589 -8.709 18.103 1.00 57.25 218 SER A C 1
ATOM 1566 O O . SER A 1 218 ? -5.764 -9.381 18.718 1.00 57.25 218 SER A O 1
ATOM 1568 N N . LEU A 1 219 ? -6.381 -7.433 17.802 1.00 61.62 219 LEU A N 1
ATOM 1569 C CA . LEU A 1 219 ? -5.253 -6.669 18.296 1.00 61.62 219 LEU A CA 1
ATOM 1570 C C . LEU A 1 219 ? -5.439 -6.458 19.799 1.00 61.62 219 LEU A C 1
ATOM 1572 O O . LEU A 1 219 ? -6.219 -5.612 20.221 1.00 61.62 219 LEU A O 1
ATOM 1576 N N . GLY A 1 220 ? -4.697 -7.206 20.619 1.00 57.94 220 GLY A N 1
ATOM 1577 C CA . GLY A 1 220 ? -4.573 -6.979 22.067 1.00 57.94 220 GLY A CA 1
ATOM 1578 C C . GLY A 1 220 ? -3.810 -5.690 22.400 1.00 57.94 220 GLY A C 1
ATOM 1579 O O . GLY A 1 220 ? -2.943 -5.683 23.269 1.00 57.94 220 GLY A O 1
ATOM 1580 N N . VAL A 1 221 ? -4.065 -4.619 21.650 1.00 63.44 221 VAL A N 1
ATOM 1581 C CA . VAL A 1 221 ? -3.373 -3.340 21.742 1.00 63.44 221 VAL A CA 1
ATOM 1582 C C . VAL A 1 221 ? -4.063 -2.515 22.819 1.00 63.44 221 VAL A C 1
ATOM 1584 O O . VAL A 1 221 ? -5.243 -2.177 22.715 1.00 63.44 221 VAL A O 1
ATOM 1587 N N . ASN A 1 222 ? -3.313 -2.190 23.869 1.00 69.69 222 ASN A N 1
ATOM 1588 C CA . ASN A 1 222 ? -3.771 -1.296 24.923 1.00 69.69 222 ASN A CA 1
ATOM 1589 C C . ASN A 1 222 ? -3.706 0.146 24.417 1.00 69.69 222 ASN A C 1
ATOM 1591 O O . ASN A 1 222 ? -2.659 0.787 24.477 1.00 69.69 222 ASN A O 1
ATOM 1595 N N . VAL A 1 223 ? -4.829 0.656 23.919 1.00 76.31 223 VAL A N 1
ATOM 1596 C CA . VAL A 1 223 ? -4.961 2.063 23.534 1.00 76.31 223 VAL A CA 1
ATOM 1597 C C . VAL A 1 223 ? -5.445 2.864 24.749 1.00 76.31 223 VAL A C 1
ATOM 1599 O O . VAL A 1 223 ? -6.498 2.535 25.302 1.00 76.31 223 VAL A O 1
ATOM 1602 N N . PRO A 1 224 ? -4.721 3.912 25.188 1.00 79.38 224 PRO A N 1
ATOM 1603 C CA . PRO A 1 224 ? -5.143 4.743 26.312 1.00 79.38 224 PRO A CA 1
ATOM 1604 C C . PRO A 1 224 ? -6.570 5.277 26.138 1.00 79.38 224 PRO A C 1
ATOM 1606 O O . PRO A 1 224 ? -6.919 5.818 25.092 1.00 79.38 224 PRO A O 1
ATOM 1609 N N . GLY A 1 225 ? -7.395 5.124 27.176 1.00 81.50 225 GLY A N 1
ATOM 1610 C CA . GLY A 1 225 ? -8.800 5.547 27.164 1.00 81.50 225 GLY A CA 1
ATOM 1611 C C . GLY A 1 225 ? -9.778 4.531 26.563 1.00 81.50 225 GLY A C 1
ATOM 1612 O O . GLY A 1 225 ? -10.984 4.723 26.696 1.00 81.50 225 GLY A O 1
ATOM 1613 N N . LEU A 1 226 ? -9.300 3.432 25.966 1.00 86.44 226 LEU A N 1
ATOM 1614 C CA . LEU A 1 226 ? -10.144 2.343 25.465 1.00 86.44 226 LEU A CA 1
ATOM 1615 C C . LEU A 1 226 ? -10.071 1.129 26.401 1.00 86.44 226 LEU A C 1
ATOM 1617 O O . LEU A 1 226 ? -9.013 0.776 26.912 1.00 86.44 226 LEU A O 1
ATOM 1621 N N . ALA A 1 227 ? -11.209 0.471 26.613 1.00 87.50 227 ALA A N 1
ATOM 1622 C CA . ALA A 1 227 ? -11.297 -0.775 27.373 1.00 87.50 227 ALA A CA 1
ATOM 1623 C C . ALA A 1 227 ? -10.828 -1.983 26.546 1.00 87.50 227 ALA A C 1
ATOM 1625 O O . ALA A 1 227 ? -10.243 -2.919 27.081 1.00 87.50 227 ALA A O 1
ATOM 1626 N N . SER A 1 228 ? -11.110 -1.977 25.240 1.00 87.69 228 SER A N 1
ATOM 1627 C CA . SER A 1 228 ? -10.641 -2.989 24.288 1.00 87.69 228 SER A CA 1
ATOM 1628 C C . SER A 1 228 ? -10.777 -2.483 22.857 1.00 87.69 228 SER A C 1
ATOM 1630 O O . SER A 1 228 ? -11.683 -1.694 22.576 1.00 87.69 228 SER A O 1
ATOM 1632 N N . VAL A 1 229 ? -9.967 -3.023 21.950 1.00 87.44 229 VAL A N 1
ATOM 1633 C CA . VAL A 1 229 ? -10.049 -2.768 20.509 1.00 87.44 229 VAL A CA 1
ATOM 1634 C C . VAL A 1 229 ? -10.015 -4.102 19.768 1.00 87.44 229 VAL A C 1
ATOM 1636 O O . VAL A 1 229 ? -9.140 -4.921 20.016 1.00 87.44 229 VAL A O 1
ATOM 1639 N N . GLY A 1 230 ? -10.971 -4.329 18.870 1.00 87.38 230 GLY A N 1
ATOM 1640 C CA . GLY A 1 230 ? -10.904 -5.392 17.863 1.00 87.38 230 GLY A CA 1
ATOM 1641 C C . GLY A 1 230 ? -10.717 -4.790 16.476 1.00 87.38 230 GLY A C 1
ATOM 1642 O O . GLY A 1 230 ? -11.244 -3.710 16.220 1.00 87.38 230 GLY A O 1
ATOM 1643 N N . VAL A 1 231 ? -9.977 -5.456 15.588 1.00 87.00 231 VAL A N 1
ATOM 1644 C CA . VAL A 1 231 ? -9.774 -4.985 14.214 1.00 87.00 231 VAL A CA 1
ATOM 1645 C C . VAL A 1 231 ? -10.030 -6.116 13.229 1.00 87.00 231 VAL A C 1
ATOM 1647 O O . VAL A 1 231 ? -9.450 -7.189 13.313 1.00 87.00 231 VAL A O 1
ATOM 1650 N N . HIS A 1 232 ? -10.883 -5.873 12.248 1.00 87.62 232 HIS A N 1
ATOM 1651 C CA . HIS A 1 232 ? -11.076 -6.785 11.127 1.00 87.62 232 HIS A CA 1
ATOM 1652 C C . HIS A 1 232 ? -10.603 -6.084 9.869 1.00 87.62 232 HIS A C 1
ATOM 1654 O O . HIS A 1 232 ? -11.019 -4.960 9.589 1.00 87.62 232 HIS A O 1
ATOM 1660 N N . LEU A 1 233 ? -9.714 -6.735 9.137 1.00 86.56 233 LEU A N 1
ATOM 1661 C CA . LEU A 1 233 ? -9.104 -6.217 7.928 1.00 86.56 233 LEU A CA 1
ATOM 1662 C C . LEU A 1 233 ? -9.511 -7.107 6.761 1.00 86.56 233 LEU A C 1
ATOM 1664 O O . LEU A 1 233 ? -9.407 -8.327 6.839 1.00 86.56 233 LEU A O 1
ATOM 1668 N N . ALA A 1 234 ? -9.940 -6.499 5.668 1.00 86.06 234 ALA A N 1
ATOM 1669 C CA . ALA A 1 234 ? -10.097 -7.171 4.393 1.00 86.06 234 ALA A CA 1
ATOM 1670 C C . ALA A 1 234 ? -9.325 -6.401 3.323 1.00 86.06 234 ALA A C 1
ATOM 1672 O O . ALA A 1 234 ? -9.450 -5.178 3.224 1.00 86.06 234 ALA A O 1
ATOM 1673 N N . ILE A 1 235 ? -8.530 -7.117 2.532 1.00 83.62 235 ILE A N 1
ATOM 1674 C CA . ILE A 1 235 ? -7.764 -6.564 1.412 1.00 83.62 235 ILE A CA 1
ATOM 1675 C C . ILE A 1 235 ? -8.263 -7.265 0.151 1.00 83.62 235 ILE A C 1
ATOM 1677 O O . ILE A 1 235 ? -8.291 -8.492 0.093 1.00 83.62 235 ILE A O 1
ATOM 1681 N N . GLY A 1 236 ? -8.727 -6.478 -0.814 1.00 78.62 236 GLY A N 1
ATOM 1682 C CA . GLY A 1 236 ? -9.196 -6.952 -2.112 1.00 78.62 236 GLY A CA 1
ATOM 1683 C C . GLY A 1 236 ? -8.061 -7.078 -3.126 1.00 78.62 236 GLY A C 1
ATOM 1684 O O . GLY A 1 236 ? -6.912 -6.739 -2.848 1.00 78.62 236 GLY A O 1
ATOM 1685 N N . GLU A 1 237 ? -8.389 -7.509 -4.339 1.00 75.06 237 GLU A N 1
ATOM 1686 C CA . GLU A 1 237 ? -7.447 -7.453 -5.461 1.00 75.06 237 GLU A CA 1
ATOM 1687 C C . GLU A 1 237 ? -7.322 -6.010 -5.997 1.00 75.06 237 GLU A C 1
ATOM 1689 O O . GLU A 1 237 ? -8.317 -5.271 -5.986 1.00 75.06 237 GLU A O 1
ATOM 1694 N N . PRO A 1 238 ? -6.138 -5.592 -6.486 1.00 71.75 238 PRO A N 1
ATOM 1695 C CA . PRO A 1 238 ? -5.982 -4.358 -7.256 1.00 71.75 238 PRO A CA 1
ATOM 1696 C C . PRO A 1 238 ? -6.849 -4.351 -8.520 1.00 71.75 238 PRO A C 1
ATOM 1698 O O . PRO A 1 238 ? -7.103 -5.398 -9.125 1.00 71.75 238 PRO A O 1
ATOM 1701 N N . GLU A 1 239 ? -7.263 -3.162 -8.966 1.00 69.31 239 GLU A N 1
ATOM 1702 C CA . GLU A 1 239 ? -7.961 -3.026 -10.248 1.00 69.31 239 GLU A CA 1
ATOM 1703 C C . GLU A 1 239 ? -7.083 -3.568 -11.390 1.00 69.31 239 GLU A C 1
ATOM 1705 O O . GLU A 1 239 ? -5.872 -3.356 -11.415 1.00 69.31 239 GLU A O 1
ATOM 1710 N N . GLN A 1 240 ? -7.685 -4.312 -12.323 1.00 71.62 240 GLN A N 1
ATOM 1711 C CA . GLN A 1 240 ? -6.999 -4.891 -13.492 1.00 71.62 240 GLN A CA 1
ATOM 1712 C C . GLN A 1 240 ? -5.808 -5.811 -13.156 1.00 71.62 240 GLN A C 1
ATOM 1714 O O . GLN A 1 240 ? -5.045 -6.160 -14.052 1.00 71.62 240 GLN A O 1
ATOM 1719 N N . LYS A 1 241 ? -5.673 -6.252 -11.893 1.00 67.94 241 LYS A N 1
ATOM 1720 C CA . LYS A 1 241 ? -4.565 -7.089 -11.404 1.00 67.94 241 LYS A CA 1
ATOM 1721 C C . LYS A 1 241 ? -3.183 -6.471 -11.631 1.00 67.94 241 LYS A C 1
ATOM 1723 O O . LYS A 1 241 ? -2.212 -7.205 -11.798 1.00 67.94 241 LYS A O 1
ATOM 1728 N N . THR A 1 242 ? -3.083 -5.140 -11.632 1.00 67.69 242 THR A N 1
ATOM 1729 C CA . THR A 1 242 ? -1.769 -4.498 -11.737 1.00 67.69 242 THR A CA 1
ATOM 1730 C C . THR A 1 242 ? -0.919 -4.836 -10.514 1.00 67.69 242 THR A C 1
ATOM 1732 O O . THR A 1 242 ? -1.445 -4.815 -9.394 1.00 67.69 242 THR A O 1
ATOM 1735 N N . PRO A 1 243 ? 0.384 -5.084 -10.692 1.00 69.75 243 PRO A N 1
ATOM 1736 C CA . PRO A 1 243 ? 1.299 -5.272 -9.575 1.00 69.75 243 PRO A CA 1
ATOM 1737 C C . PRO A 1 243 ? 1.436 -3.972 -8.774 1.00 69.75 243 PRO A C 1
ATOM 1739 O O . PRO A 1 243 ? 1.192 -2.880 -9.288 1.00 69.75 243 PRO A O 1
ATOM 1742 N N . PHE A 1 244 ? 1.902 -4.056 -7.524 1.00 67.62 244 PHE A N 1
ATOM 1743 C CA . PHE A 1 244 ? 2.189 -2.850 -6.730 1.00 67.62 244 PHE A CA 1
ATOM 1744 C C . PHE A 1 244 ? 3.457 -2.113 -7.205 1.00 67.62 244 PHE A C 1
ATOM 1746 O O . PHE A 1 244 ? 3.703 -0.963 -6.821 1.00 67.62 244 PHE A O 1
ATOM 1753 N N . MET A 1 245 ? 4.281 -2.786 -8.013 1.00 73.62 245 MET A N 1
ATOM 1754 C CA . MET A 1 245 ? 5.497 -2.262 -8.617 1.00 73.62 245 MET A CA 1
ATOM 1755 C C . MET A 1 245 ? 5.637 -2.762 -10.050 1.00 73.62 245 MET A C 1
ATOM 1757 O O . MET A 1 245 ? 5.487 -3.949 -10.327 1.00 73.62 245 MET A O 1
ATOM 1761 N N . THR A 1 246 ? 6.012 -1.851 -10.939 1.00 76.06 246 THR A N 1
ATOM 1762 C CA . THR A 1 246 ? 6.232 -2.143 -12.355 1.00 76.06 246 THR A CA 1
ATOM 1763 C C . THR A 1 246 ? 7.522 -1.490 -12.839 1.00 76.06 246 THR A C 1
ATOM 1765 O O . THR A 1 246 ? 7.897 -0.399 -12.387 1.00 76.06 246 THR A O 1
ATOM 1768 N N . ILE A 1 247 ? 8.217 -2.170 -13.750 1.00 80.69 247 ILE A N 1
ATOM 1769 C CA . ILE A 1 247 ? 9.297 -1.605 -14.562 1.00 80.69 247 ILE A CA 1
ATOM 1770 C C . ILE A 1 247 ? 8.736 -1.407 -15.969 1.00 80.69 247 ILE A C 1
ATOM 1772 O O . ILE A 1 247 ? 8.659 -2.352 -16.753 1.00 80.69 247 ILE A O 1
ATOM 1776 N N . GLY A 1 248 ? 8.346 -0.173 -16.286 1.00 80.44 248 GLY A N 1
ATOM 1777 C CA . GLY A 1 248 ? 7.539 0.102 -17.473 1.00 80.44 248 GLY A CA 1
ATOM 1778 C C . GLY A 1 248 ? 8.011 1.280 -18.314 1.00 80.44 248 GLY A C 1
ATOM 1779 O O . GLY A 1 248 ? 8.768 2.151 -17.872 1.00 80.44 248 GLY A O 1
ATOM 1780 N N . GLU A 1 249 ? 7.533 1.309 -19.557 1.00 84.38 249 GLU A N 1
ATOM 1781 C CA . GLU A 1 249 ? 7.616 2.477 -20.433 1.00 84.38 249 GLU A CA 1
ATOM 1782 C C . GLU A 1 249 ? 6.505 3.487 -20.092 1.00 84.38 249 GLU A C 1
ATOM 1784 O O . GLU A 1 249 ? 5.619 3.257 -19.268 1.00 84.38 249 GLU A O 1
ATOM 1789 N N . ARG A 1 250 ? 6.521 4.642 -20.760 1.00 87.50 250 ARG A N 1
ATOM 1790 C CA . ARG A 1 250 ? 5.431 5.619 -20.674 1.00 87.50 250 ARG A CA 1
ATOM 1791 C C . ARG A 1 250 ? 4.071 4.955 -20.929 1.00 87.50 250 ARG A C 1
ATOM 1793 O O . ARG A 1 250 ? 3.866 4.345 -21.970 1.00 87.50 250 ARG A O 1
ATOM 1800 N N . GLY A 1 251 ? 3.111 5.223 -20.052 1.00 86.19 251 GLY A N 1
ATOM 1801 C CA . GLY A 1 251 ? 1.735 4.748 -20.158 1.00 86.19 251 GLY A CA 1
ATOM 1802 C C . GLY A 1 251 ? 1.359 3.746 -19.076 1.00 86.19 251 GLY A C 1
ATOM 1803 O O . GLY A 1 251 ? 0.167 3.661 -18.791 1.00 86.19 251 GLY A O 1
ATOM 1804 N N . GLU A 1 252 ? 2.358 3.108 -18.465 1.00 87.19 252 GLU A N 1
ATOM 1805 C CA . GLU A 1 252 ? 2.221 2.102 -17.415 1.00 87.19 252 GLU A CA 1
ATOM 1806 C C . GLU A 1 252 ? 1.483 2.630 -16.178 1.00 87.19 252 GLU A C 1
ATOM 1808 O O . GLU A 1 252 ? 1.632 3.806 -15.814 1.00 87.19 252 GLU A O 1
ATOM 1813 N N . ILE A 1 253 ? 0.682 1.770 -15.543 1.00 88.00 253 ILE A N 1
ATOM 1814 C CA . ILE A 1 253 ? -0.187 2.117 -14.415 1.00 88.00 253 ILE A CA 1
ATOM 1815 C C . ILE A 1 253 ? 0.020 1.118 -13.277 1.00 88.00 253 ILE A C 1
ATOM 1817 O O . ILE A 1 253 ? 0.121 -0.081 -13.499 1.00 88.00 253 ILE A O 1
ATOM 1821 N N . VAL A 1 254 ? 0.042 1.637 -12.054 1.00 86.50 254 VAL A N 1
ATOM 1822 C CA . VAL A 1 254 ? -0.026 0.856 -10.819 1.00 86.50 254 VAL A CA 1
ATOM 1823 C C . VAL A 1 254 ? -1.292 1.260 -10.073 1.00 86.50 254 VAL A C 1
ATOM 1825 O O . VAL A 1 254 ? -1.564 2.457 -9.935 1.00 86.50 254 VAL A O 1
ATOM 1828 N N . HIS A 1 255 ? -2.028 0.271 -9.570 1.00 86.06 255 HIS A N 1
ATOM 1829 C CA . HIS A 1 255 ? -3.158 0.457 -8.665 1.00 86.06 255 HIS A CA 1
ATOM 1830 C C . HIS A 1 255 ? -2.834 -0.116 -7.285 1.00 86.06 255 HIS A C 1
ATOM 1832 O O . HIS A 1 255 ? -2.186 -1.156 -7.156 1.00 86.06 255 HIS A O 1
ATOM 1838 N N . THR A 1 256 ? -3.312 0.541 -6.229 1.00 83.56 256 THR A N 1
ATOM 1839 C CA . THR A 1 256 ? -3.352 -0.096 -4.904 1.00 83.56 256 THR A CA 1
ATOM 1840 C C . THR A 1 256 ? -4.463 -1.141 -4.852 1.00 83.56 256 THR A C 1
ATOM 1842 O O . THR A 1 256 ? -5.330 -1.173 -5.717 1.00 83.56 256 THR A O 1
ATOM 1845 N N . ALA A 1 257 ? -4.478 -1.978 -3.816 1.00 81.81 257 ALA A N 1
ATOM 1846 C CA . ALA A 1 257 ? -5.632 -2.809 -3.488 1.00 81.81 257 ALA A CA 1
ATOM 1847 C C . ALA A 1 257 ? -6.730 -1.997 -2.777 1.00 81.81 257 ALA A C 1
ATOM 1849 O O . ALA A 1 257 ? -6.453 -0.996 -2.107 1.00 81.81 257 ALA A O 1
ATOM 1850 N N . GLN A 1 258 ? -7.976 -2.459 -2.886 1.00 86.00 258 GLN A N 1
ATOM 1851 C CA . GLN A 1 258 ? -9.081 -1.983 -2.060 1.00 86.00 258 GLN A CA 1
ATOM 1852 C C . GLN A 1 258 ? -8.882 -2.510 -0.644 1.00 86.00 258 GLN A C 1
ATOM 1854 O O . GLN A 1 258 ? -8.555 -3.679 -0.455 1.00 86.00 258 GLN A O 1
ATOM 1859 N N . THR A 1 259 ? -9.086 -1.659 0.356 1.00 87.62 259 THR A N 1
ATOM 1860 C CA . THR A 1 259 ? -8.899 -2.046 1.757 1.00 87.62 259 THR A CA 1
ATOM 1861 C C . THR A 1 259 ? -10.111 -1.658 2.577 1.00 87.62 259 THR A C 1
ATOM 1863 O O . THR A 1 259 ? -10.628 -0.547 2.471 1.00 87.62 259 THR A O 1
ATOM 1866 N N . ARG A 1 260 ? -10.567 -2.585 3.413 1.00 90.56 260 ARG A N 1
ATOM 1867 C CA . ARG A 1 260 ? -11.676 -2.396 4.340 1.00 90.56 260 ARG A CA 1
ATOM 1868 C C . ARG A 1 260 ? -11.219 -2.723 5.745 1.00 90.56 260 ARG A C 1
ATOM 1870 O O . ARG A 1 260 ? -10.640 -3.777 5.986 1.00 90.56 260 ARG A O 1
ATOM 1877 N N . LEU A 1 261 ? -11.496 -1.818 6.669 1.00 90.88 261 LEU A N 1
ATOM 1878 C CA . LEU A 1 261 ? -11.107 -1.927 8.064 1.00 90.88 261 LEU A CA 1
ATOM 1879 C C . LEU A 1 261 ? -12.343 -1.723 8.935 1.00 90.88 261 LEU A C 1
ATOM 1881 O O . LEU A 1 261 ? -13.024 -0.711 8.812 1.00 90.88 261 LEU A O 1
ATOM 1885 N N . LEU A 1 262 ? -12.627 -2.660 9.830 1.00 92.56 262 LEU A N 1
ATOM 1886 C CA . LEU A 1 262 ? -13.629 -2.504 10.878 1.00 92.56 262 LEU A CA 1
ATOM 1887 C C . LEU A 1 262 ? -12.925 -2.500 12.228 1.00 92.56 262 LEU A C 1
ATOM 1889 O O . LEU A 1 262 ? -12.371 -3.512 12.648 1.00 92.56 262 LEU A O 1
ATOM 1893 N N . ILE A 1 263 ? -12.972 -1.366 12.913 1.00 92.06 263 ILE A N 1
ATOM 1894 C CA . ILE A 1 263 ? -12.431 -1.188 14.256 1.00 92.06 263 ILE A CA 1
ATOM 1895 C C . ILE A 1 263 ? -13.588 -1.211 15.243 1.00 92.06 263 ILE A C 1
ATOM 1897 O O . ILE A 1 263 ? -14.500 -0.392 15.179 1.00 92.06 263 ILE A O 1
ATOM 1901 N N . GLU A 1 264 ? -13.538 -2.134 16.189 1.00 91.94 264 GLU A N 1
ATOM 1902 C CA . GLU A 1 264 ? -14.515 -2.273 17.259 1.00 91.94 264 GLU A CA 1
ATOM 1903 C C . GLU A 1 264 ? -13.906 -1.788 18.571 1.00 91.94 264 GLU A C 1
ATOM 1905 O O . GLU A 1 264 ? -13.343 -2.564 19.348 1.00 91.94 264 GLU A O 1
ATOM 1910 N N . ALA A 1 265 ? -14.009 -0.485 18.821 1.00 91.88 265 ALA A N 1
ATOM 1911 C CA . ALA A 1 265 ? -13.540 0.110 20.062 1.00 91.88 265 ALA A CA 1
ATOM 1912 C C . ALA A 1 265 ? -14.604 -0.020 21.159 1.00 91.88 265 ALA A C 1
ATOM 1914 O O . ALA A 1 265 ? -15.801 0.146 20.915 1.00 91.88 265 ALA A O 1
ATOM 1915 N N . LYS A 1 266 ? -14.178 -0.303 22.391 1.00 92.69 266 LYS A N 1
ATOM 1916 C CA . LYS A 1 266 ? -15.039 -0.249 23.578 1.00 92.69 266 LYS A CA 1
ATOM 1917 C C . LYS A 1 266 ? -14.498 0.773 24.561 1.00 92.69 266 LYS A C 1
ATOM 1919 O O . LYS A 1 266 ? -13.301 0.787 24.831 1.00 92.69 266 LYS A O 1
ATOM 1924 N N . VAL A 1 267 ? -15.384 1.587 25.121 1.00 92.31 267 VAL A N 1
ATOM 1925 C CA . VAL A 1 267 ? -15.061 2.658 26.073 1.00 92.31 267 VAL A CA 1
ATOM 1926 C C . VAL A 1 267 ? -15.958 2.518 27.296 1.00 92.31 267 VAL A C 1
ATOM 1928 O O . VAL A 1 267 ? -17.119 2.124 27.178 1.00 92.31 267 VAL A O 1
ATOM 1931 N N . GLY A 1 268 ? -15.430 2.822 28.479 1.00 90.88 268 GLY A N 1
ATOM 1932 C CA . GLY A 1 268 ? -16.254 2.935 29.680 1.00 90.88 268 GLY A CA 1
ATOM 1933 C C . GLY A 1 268 ? -17.086 4.216 29.641 1.00 90.88 268 GLY A C 1
ATOM 1934 O O . GLY A 1 268 ? -16.558 5.287 29.352 1.00 90.88 268 GLY A O 1
ATOM 1935 N N . GLY A 1 269 ? -18.380 4.118 29.930 1.00 86.56 269 GLY A N 1
ATOM 1936 C CA . GLY A 1 269 ? -19.226 5.289 30.120 1.00 86.56 269 GLY A CA 1
ATOM 1937 C C . GLY A 1 269 ? -18.873 6.043 31.402 1.00 86.56 269 GLY A C 1
ATOM 1938 O O . GLY A 1 269 ? -18.410 5.462 32.386 1.00 86.56 269 GLY A O 1
ATOM 1939 N N . GLU A 1 270 ? -19.119 7.350 31.393 1.00 83.94 270 GLU A N 1
ATOM 1940 C CA . GLU A 1 270 ? -18.953 8.234 32.550 1.00 83.94 270 GLU A CA 1
ATOM 1941 C C . GLU A 1 270 ? -20.315 8.708 33.076 1.00 83.94 270 GLU A C 1
ATOM 1943 O O . GLU A 1 270 ? -21.341 8.537 32.418 1.00 83.94 270 GLU A O 1
ATOM 1948 N N . GLY A 1 271 ? -20.343 9.334 34.258 1.00 84.88 271 GLY A N 1
ATOM 1949 C CA . GLY A 1 271 ? -21.539 9.987 34.803 1.00 84.88 271 GLY A CA 1
ATOM 1950 C C . GLY A 1 271 ? -22.745 9.048 34.916 1.00 84.88 271 GLY A C 1
ATOM 1951 O O . GLY A 1 271 ? -22.675 8.020 35.581 1.00 84.88 271 GLY A O 1
ATOM 1952 N N . LEU A 1 272 ? -23.856 9.394 34.255 1.00 81.06 272 LEU A N 1
ATOM 1953 C CA . LEU A 1 272 ? -25.075 8.570 34.234 1.00 81.06 272 LEU A CA 1
ATOM 1954 C C . LEU A 1 272 ? -24.890 7.233 33.487 1.00 81.06 272 LEU A C 1
ATOM 1956 O O . LEU A 1 272 ? -25.672 6.308 33.681 1.00 81.06 272 LEU A O 1
ATOM 1960 N N . LEU A 1 273 ? -23.854 7.124 32.651 1.00 84.12 273 LEU A N 1
ATOM 1961 C CA . LEU A 1 273 ? -23.463 5.901 31.949 1.00 84.12 273 LEU A CA 1
ATOM 1962 C C . LEU A 1 273 ? -22.306 5.174 32.659 1.00 84.12 273 LEU A C 1
ATOM 1964 O O . LEU A 1 273 ? -21.709 4.268 32.081 1.00 84.12 273 LEU A O 1
ATOM 1968 N N . ALA A 1 274 ? -21.967 5.547 33.898 1.00 88.12 274 ALA A N 1
ATOM 1969 C CA . ALA A 1 274 ? -20.915 4.879 34.658 1.00 88.12 274 ALA A CA 1
ATOM 1970 C C . ALA A 1 274 ? -21.188 3.369 34.788 1.00 88.12 274 ALA A C 1
ATOM 1972 O O . ALA A 1 274 ? -22.280 2.945 35.165 1.00 88.12 274 ALA A O 1
ATOM 1973 N N . GLY A 1 275 ? -20.183 2.553 34.458 1.00 87.31 275 GLY A N 1
ATOM 1974 C CA . GLY A 1 275 ? -20.292 1.088 34.446 1.00 87.31 275 GLY A CA 1
ATOM 1975 C C . GLY A 1 275 ? -20.947 0.500 33.189 1.00 87.31 275 GLY A C 1
ATOM 1976 O O . GLY A 1 275 ? -20.961 -0.720 33.027 1.00 87.31 275 GLY A O 1
ATOM 1977 N N . VAL A 1 276 ? -21.444 1.333 32.270 1.00 91.38 276 VAL A N 1
ATOM 1978 C CA . VAL A 1 276 ? -21.932 0.900 30.956 1.00 91.38 276 VAL A CA 1
ATOM 1979 C C . VAL A 1 276 ? -20.767 0.860 29.970 1.00 91.38 276 VAL A C 1
ATOM 1981 O O . VAL A 1 276 ? -19.936 1.763 29.933 1.00 91.38 276 VAL A O 1
ATOM 1984 N N . THR A 1 277 ? -20.702 -0.186 29.147 1.00 92.62 277 THR A N 1
ATOM 1985 C CA . THR A 1 277 ? -19.738 -0.257 28.042 1.00 92.62 277 THR A CA 1
ATOM 1986 C C . THR A 1 277 ? -20.343 0.368 26.792 1.00 92.62 277 THR A C 1
ATOM 1988 O O . THR A 1 277 ? -21.392 -0.074 26.325 1.00 92.62 277 THR A O 1
ATOM 1991 N N . ILE A 1 278 ? -19.663 1.367 26.240 1.00 94.25 278 ILE A N 1
ATOM 1992 C CA . ILE A 1 278 ? -19.991 1.996 24.963 1.00 94.25 278 ILE A CA 1
ATOM 1993 C C . ILE A 1 278 ? -19.196 1.277 23.876 1.00 94.25 278 ILE A C 1
ATOM 1995 O O . ILE A 1 278 ? -17.969 1.212 23.948 1.00 94.25 278 ILE A O 1
ATOM 1999 N N . ARG A 1 279 ? -19.879 0.727 22.872 1.00 94.50 279 ARG A N 1
ATOM 2000 C CA . ARG A 1 279 ? -19.256 0.109 21.693 1.00 94.50 279 ARG A CA 1
ATOM 2001 C C . ARG A 1 279 ? -19.266 1.107 20.543 1.00 94.50 279 ARG A C 1
ATOM 2003 O O . ARG A 1 279 ? -20.322 1.608 20.190 1.00 94.50 279 ARG A O 1
ATOM 2010 N N . LEU A 1 280 ? -18.117 1.338 19.926 1.00 94.06 280 LEU A N 1
ATOM 2011 C CA . LEU A 1 280 ? -17.950 2.232 18.788 1.00 94.06 280 LEU A CA 1
ATOM 2012 C C . LEU A 1 280 ? -17.375 1.442 17.600 1.00 94.06 280 LEU A C 1
ATOM 2014 O O . LEU A 1 280 ? -16.161 1.232 17.543 1.00 94.06 280 LEU A O 1
ATOM 2018 N N . PRO A 1 281 ? -18.229 0.954 16.682 1.00 95.00 281 PRO A N 1
ATOM 2019 C CA . PRO A 1 281 ? -17.778 0.349 15.438 1.00 95.00 281 PRO A CA 1
ATOM 2020 C C . PRO A 1 281 ? -17.449 1.446 14.420 1.00 95.00 281 PRO A C 1
ATOM 2022 O O . PRO A 1 281 ? -18.330 2.200 14.010 1.00 95.00 281 PRO A O 1
ATOM 2025 N N . ILE A 1 282 ? -16.185 1.524 14.015 1.00 94.75 282 ILE A N 1
ATOM 2026 C CA . ILE A 1 282 ? -15.693 2.434 12.980 1.00 94.75 282 ILE A CA 1
ATOM 2027 C C . ILE A 1 282 ? -15.335 1.589 11.768 1.00 94.75 282 ILE A C 1
ATOM 2029 O O . ILE A 1 282 ? -14.441 0.748 11.833 1.00 94.75 282 ILE A O 1
ATOM 2033 N N . TYR A 1 283 ? -16.032 1.813 10.666 1.00 95.00 283 TYR A N 1
ATOM 2034 C CA . TYR A 1 283 ? -15.748 1.173 9.393 1.00 95.00 283 TYR A CA 1
ATOM 2035 C C . TYR A 1 283 ? -15.034 2.160 8.475 1.00 95.00 283 TYR A C 1
ATOM 2037 O O . TYR A 1 283 ? -15.475 3.298 8.338 1.00 95.00 283 TYR A O 1
ATOM 2045 N N . VAL A 1 284 ? -13.936 1.730 7.861 1.00 93.44 284 VAL A N 1
ATOM 2046 C CA . VAL A 1 284 ? -13.147 2.492 6.893 1.00 93.44 284 VAL A CA 1
ATOM 2047 C C . VAL A 1 284 ? -13.097 1.695 5.597 1.00 93.44 284 VAL A C 1
ATOM 2049 O O . VAL A 1 284 ? -12.720 0.525 5.601 1.00 93.44 284 VAL A O 1
ATOM 2052 N N . GLU A 1 285 ? -13.450 2.333 4.488 1.00 91.69 285 GLU A N 1
ATOM 2053 C CA . GLU A 1 285 ? -13.350 1.774 3.141 1.00 91.69 285 GLU A CA 1
ATOM 2054 C C . GLU A 1 285 ? -12.449 2.662 2.293 1.00 91.69 285 GLU A C 1
ATOM 2056 O O . GLU A 1 285 ? -12.673 3.866 2.158 1.00 91.69 285 GLU A O 1
ATOM 2061 N N . LEU A 1 286 ? -11.415 2.050 1.731 1.00 89.69 286 LEU A N 1
ATOM 2062 C CA . LEU A 1 286 ? -10.394 2.692 0.921 1.00 89.69 286 LEU A CA 1
ATOM 2063 C C . LEU A 1 286 ? -10.483 2.099 -0.480 1.00 89.69 286 LEU A C 1
ATOM 2065 O O . LEU A 1 286 ? -10.229 0.910 -0.684 1.00 89.69 286 LEU A O 1
ATOM 2069 N N . ALA A 1 287 ? -10.881 2.937 -1.431 1.00 87.62 287 ALA A N 1
ATOM 2070 C CA . ALA A 1 287 ? -10.848 2.612 -2.846 1.00 87.62 287 ALA A CA 1
ATOM 2071 C C . ALA A 1 287 ? -9.410 2.646 -3.384 1.00 87.62 287 ALA A C 1
ATOM 2073 O O . ALA A 1 287 ? -8.483 3.120 -2.725 1.00 87.62 287 ALA A O 1
ATOM 2074 N N . TYR A 1 288 ? -9.247 2.166 -4.613 1.00 86.38 288 TYR A N 1
ATOM 2075 C CA . TYR A 1 288 ? -7.976 2.161 -5.325 1.00 86.38 288 TYR A CA 1
ATOM 2076 C C . TYR A 1 288 ? -7.418 3.575 -5.511 1.00 86.38 288 TYR A C 1
ATOM 2078 O O . TYR A 1 288 ? -8.156 4.501 -5.858 1.00 86.38 288 TYR A O 1
ATOM 2086 N N . ALA A 1 289 ? -6.116 3.728 -5.286 1.00 88.25 289 ALA A N 1
ATOM 2087 C CA . ALA A 1 289 ? -5.338 4.869 -5.741 1.00 88.25 289 ALA A CA 1
ATOM 2088 C C . ALA A 1 289 ? -4.574 4.490 -7.015 1.00 88.25 289 ALA A C 1
ATOM 2090 O O . ALA A 1 289 ? -4.123 3.351 -7.147 1.00 88.25 289 ALA A O 1
ATOM 2091 N N . ASP A 1 290 ? -4.387 5.464 -7.906 1.00 89.75 290 ASP A N 1
ATOM 2092 C CA . ASP A 1 290 ? -3.769 5.256 -9.216 1.00 89.75 290 ASP A CA 1
ATOM 2093 C C . ASP A 1 290 ? -2.466 6.047 -9.334 1.00 89.75 290 ASP A C 1
ATOM 2095 O O . ASP A 1 290 ? -2.386 7.212 -8.933 1.00 89.75 290 ASP A O 1
ATOM 2099 N N . ALA A 1 291 ? -1.461 5.453 -9.969 1.00 91.62 291 ALA A N 1
ATOM 2100 C CA . ALA A 1 291 ? -0.260 6.150 -10.403 1.00 91.62 291 ALA A CA 1
ATOM 2101 C C . ALA A 1 291 ? 0.076 5.735 -11.830 1.00 91.62 291 ALA A C 1
ATOM 2103 O O . ALA A 1 291 ? 0.227 4.553 -12.123 1.00 91.62 291 ALA A O 1
ATOM 2104 N N . ARG A 1 292 ? 0.206 6.717 -12.723 1.00 93.31 292 ARG A N 1
ATOM 2105 C CA . ARG A 1 292 ? 0.489 6.498 -14.141 1.00 93.31 292 ARG A CA 1
ATOM 2106 C C . ARG A 1 292 ? 1.782 7.165 -14.558 1.00 93.31 292 ARG A C 1
ATOM 2108 O O . ARG A 1 292 ? 1.937 8.374 -14.393 1.00 93.31 292 ARG A O 1
ATOM 2115 N N . LEU A 1 293 ? 2.667 6.419 -15.201 1.00 93.00 293 LEU A N 1
ATOM 2116 C CA . LEU A 1 293 ? 3.901 6.948 -15.768 1.00 93.00 293 LEU A CA 1
ATOM 2117 C C . LEU A 1 293 ? 3.605 7.777 -17.026 1.00 93.00 293 LEU A C 1
ATOM 2119 O O . LEU A 1 293 ? 3.360 7.239 -18.105 1.00 93.00 293 LEU A O 1
ATOM 2123 N N . THR A 1 294 ? 3.601 9.107 -16.912 1.00 94.12 294 THR A N 1
ATOM 2124 C CA . THR A 1 294 ? 3.196 9.999 -18.016 1.00 94.12 294 THR A CA 1
ATOM 2125 C C . THR A 1 294 ? 4.351 10.443 -18.895 1.00 94.12 294 THR A C 1
ATOM 2127 O O . THR A 1 294 ? 4.144 10.689 -20.088 1.00 94.12 294 THR A O 1
ATOM 2130 N N . SER A 1 295 ? 5.562 10.543 -18.341 1.00 92.56 295 SER A N 1
ATOM 2131 C CA . SER A 1 295 ? 6.758 10.855 -19.123 1.00 92.56 295 SER A CA 1
ATOM 2132 C C . SER A 1 295 ? 8.045 10.347 -18.484 1.00 92.56 295 SER A C 1
ATOM 2134 O O . SER A 1 295 ? 8.196 10.328 -17.263 1.00 92.56 295 SER A O 1
ATOM 2136 N N . ILE A 1 296 ? 8.994 10.003 -19.351 1.00 91.94 296 ILE A N 1
ATOM 2137 C CA . ILE A 1 296 ? 10.396 9.771 -19.024 1.00 91.94 296 ILE A CA 1
ATOM 2138 C C . ILE A 1 296 ? 11.200 10.621 -20.006 1.00 91.94 296 ILE A C 1
ATOM 2140 O O . ILE A 1 296 ? 10.963 10.571 -21.212 1.00 91.94 296 ILE A O 1
ATOM 2144 N N . SER A 1 297 ? 12.117 11.435 -19.502 1.00 90.38 297 SER A N 1
ATOM 2145 C CA . SER A 1 297 ? 13.004 12.263 -20.314 1.00 90.38 297 SER A CA 1
ATOM 2146 C C . SER A 1 297 ? 14.445 11.958 -19.948 1.00 90.38 297 SER A C 1
ATOM 2148 O O . SER A 1 297 ? 14.816 12.089 -18.784 1.00 90.38 297 SER A O 1
ATOM 2150 N N . CYS A 1 298 ? 15.248 11.580 -20.943 1.00 88.56 298 CYS A N 1
ATOM 2151 C CA . CYS A 1 298 ? 16.669 11.259 -20.802 1.00 88.56 298 CYS A CA 1
ATOM 2152 C C . CYS A 1 298 ? 17.507 12.104 -21.783 1.00 88.56 298 CYS A C 1
ATOM 2154 O O . CYS A 1 298 ? 17.967 11.576 -22.798 1.00 88.56 298 CYS A O 1
ATOM 2156 N N . PRO A 1 299 ? 17.726 13.410 -21.532 1.00 85.44 299 PRO A N 1
ATOM 2157 C CA . PRO A 1 299 ? 18.344 14.310 -22.515 1.00 85.44 299 PRO A CA 1
ATOM 2158 C C . PRO A 1 299 ? 19.747 13.887 -22.979 1.00 85.44 299 PRO A C 1
ATOM 2160 O O . PRO A 1 299 ? 20.098 14.079 -24.139 1.00 85.44 299 PRO A O 1
ATOM 2163 N N . SER A 1 300 ? 20.550 13.294 -22.091 1.00 82.38 300 SER A N 1
ATOM 2164 C CA . SER A 1 300 ? 21.908 12.808 -22.382 1.00 82.38 300 SER A CA 1
ATOM 2165 C C . SER A 1 300 ? 21.954 11.353 -22.868 1.00 82.38 300 SER A C 1
ATOM 2167 O O . SER A 1 300 ? 23.040 10.814 -23.093 1.00 82.38 300 SER A O 1
ATOM 2169 N N . GLY A 1 301 ? 20.803 10.676 -22.969 1.00 78.25 301 GLY A N 1
ATOM 2170 C CA . GLY A 1 301 ? 20.748 9.221 -23.128 1.00 78.25 301 GLY A CA 1
ATOM 2171 C C . GLY A 1 301 ? 21.393 8.464 -21.958 1.00 78.25 301 GLY A C 1
ATOM 2172 O O . GLY A 1 301 ? 21.771 7.308 -22.121 1.00 78.25 301 GLY A O 1
ATOM 2173 N N . THR A 1 302 ? 21.564 9.123 -20.805 1.00 81.19 302 THR A N 1
ATOM 2174 C CA . THR A 1 302 ? 22.047 8.547 -19.542 1.00 81.19 302 THR A CA 1
ATOM 2175 C C . THR A 1 302 ? 21.108 8.942 -18.396 1.00 81.19 302 THR A C 1
ATOM 2177 O O . THR A 1 302 ? 20.396 9.946 -18.518 1.00 81.19 302 THR A O 1
ATOM 2180 N N . PRO A 1 303 ? 21.098 8.194 -17.277 1.00 83.31 303 PRO A N 1
ATOM 2181 C CA . PRO A 1 303 ? 20.253 8.511 -16.125 1.00 83.31 303 PRO A CA 1
ATOM 2182 C C . PRO A 1 303 ? 20.574 9.840 -15.422 1.00 83.31 303 PRO A C 1
ATOM 2184 O O . PRO A 1 303 ? 19.709 10.359 -14.722 1.00 83.31 303 PRO A O 1
ATOM 2187 N N . ASP A 1 304 ? 21.777 10.403 -15.595 1.00 84.38 304 ASP A N 1
ATOM 2188 C CA . ASP A 1 304 ? 22.325 11.508 -14.775 1.00 84.38 304 ASP A CA 1
ATOM 2189 C C . ASP A 1 304 ? 21.494 12.801 -14.797 1.00 84.38 304 ASP A C 1
ATOM 2191 O O . ASP A 1 304 ? 21.546 13.596 -13.864 1.00 84.38 304 ASP A O 1
ATOM 2195 N N . ASN A 1 305 ? 20.700 13.003 -15.852 1.00 86.75 305 ASN A N 1
ATOM 2196 C CA . ASN A 1 305 ? 19.791 14.144 -16.003 1.00 86.75 305 ASN A CA 1
ATOM 2197 C C . ASN A 1 305 ? 18.361 13.697 -16.320 1.00 86.75 305 ASN A C 1
ATOM 2199 O O . ASN A 1 305 ? 17.594 14.430 -16.953 1.00 86.75 305 ASN A O 1
ATOM 2203 N N . ALA A 1 306 ? 18.014 12.472 -15.929 1.00 90.00 306 ALA A N 1
ATOM 2204 C CA . ALA A 1 306 ? 16.699 11.933 -16.187 1.00 90.00 306 ALA A CA 1
ATOM 2205 C C . ALA A 1 306 ? 15.623 12.676 -15.386 1.00 90.00 306 ALA A C 1
ATOM 2207 O O . ALA A 1 306 ? 15.822 13.074 -14.232 1.00 90.00 306 ALA A O 1
ATOM 2208 N N . LYS A 1 307 ? 14.459 12.840 -16.012 1.00 94.69 307 LYS A N 1
ATOM 2209 C CA . LYS A 1 307 ? 13.252 13.368 -15.382 1.00 94.69 307 LYS A CA 1
ATOM 2210 C C . LYS A 1 307 ? 12.106 12.403 -15.627 1.00 94.69 307 LYS A C 1
ATOM 2212 O O . LYS A 1 307 ? 11.805 12.087 -16.777 1.00 94.69 307 LYS A O 1
ATOM 2217 N N . VAL A 1 308 ? 11.461 11.970 -14.554 1.00 95.19 308 VAL A N 1
ATOM 2218 C CA . VAL A 1 308 ? 10.306 11.069 -14.601 1.00 95.19 308 VAL A CA 1
ATOM 2219 C C . VAL A 1 308 ? 9.090 11.820 -14.082 1.00 95.19 308 VAL A C 1
ATOM 2221 O O . VAL A 1 308 ? 9.180 12.502 -13.067 1.00 95.19 308 VAL A O 1
ATOM 2224 N N . THR A 1 309 ? 7.958 11.727 -14.773 1.00 96.88 309 THR A N 1
ATOM 2225 C CA . THR A 1 309 ? 6.691 12.284 -14.283 1.00 96.88 309 THR A CA 1
ATOM 2226 C C . THR A 1 309 ? 5.678 11.170 -14.114 1.00 96.88 309 THR A C 1
ATOM 2228 O O . THR A 1 309 ? 5.445 10.397 -15.045 1.00 96.88 309 THR A O 1
ATOM 2231 N N . VAL A 1 310 ? 5.077 11.113 -12.929 1.00 96.06 310 VAL A N 1
ATOM 2232 C CA . VAL A 1 310 ? 4.019 10.168 -12.582 1.00 96.06 310 VAL A CA 1
ATOM 2233 C C . VAL A 1 310 ? 2.772 10.963 -12.219 1.00 96.06 310 VAL A C 1
ATOM 2235 O O . VAL A 1 310 ? 2.820 11.810 -11.332 1.00 96.06 310 VAL A O 1
ATOM 2238 N N . SER A 1 311 ? 1.664 10.719 -12.912 1.00 96.25 311 SER A N 1
ATOM 2239 C CA . SER A 1 311 ? 0.366 11.283 -12.546 1.00 96.25 311 SER A CA 1
ATOM 2240 C C . SER A 1 311 ? -0.243 10.425 -11.454 1.00 96.25 311 SER A C 1
ATOM 2242 O O . SER A 1 311 ? -0.504 9.247 -11.685 1.00 96.25 311 SER A O 1
ATOM 2244 N N . ALA A 1 312 ? -0.425 10.995 -10.270 1.00 94.44 312 ALA A N 1
ATOM 2245 C CA . ALA A 1 312 ? -0.912 10.280 -9.103 1.00 94.44 312 ALA A CA 1
ATOM 2246 C C . ALA A 1 312 ? -2.306 10.774 -8.723 1.00 94.44 312 ALA A C 1
ATOM 2248 O O . ALA A 1 312 ? -2.568 11.980 -8.684 1.00 94.44 312 ALA A O 1
ATOM 2249 N N . LYS A 1 313 ? -3.202 9.835 -8.441 1.00 92.69 313 LYS A N 1
ATOM 2250 C CA . LYS A 1 313 ? -4.592 10.086 -8.086 1.00 92.69 313 LYS A CA 1
ATOM 2251 C C . LYS A 1 313 ? -4.911 9.348 -6.782 1.00 92.69 313 LYS A C 1
ATOM 2253 O O . LYS A 1 313 ? -4.894 8.119 -6.774 1.00 92.69 313 LYS A O 1
ATOM 2258 N N . PRO A 1 314 ? -5.197 10.068 -5.682 1.00 90.25 314 PRO A N 1
ATOM 2259 C CA . PRO A 1 314 ? -5.614 9.437 -4.436 1.00 90.25 314 PRO A CA 1
ATOM 2260 C C . PRO A 1 314 ? -6.882 8.606 -4.621 1.00 90.25 314 PRO A C 1
ATOM 2262 O O . PRO A 1 314 ? -7.762 8.984 -5.397 1.00 90.25 314 PRO A O 1
ATOM 2265 N N . GLY A 1 315 ? -6.991 7.514 -3.870 1.00 87.00 315 GLY A N 1
ATOM 2266 C CA . GLY A 1 315 ? -8.228 6.752 -3.773 1.00 87.00 315 GLY A CA 1
ATOM 2267 C C . GLY A 1 315 ? -9.273 7.476 -2.930 1.00 87.00 315 GLY A C 1
ATOM 2268 O O . GLY A 1 315 ? -8.948 8.276 -2.048 1.00 87.00 315 GLY A O 1
ATOM 2269 N N . VAL A 1 316 ? -10.547 7.192 -3.204 1.00 87.06 316 VAL A N 1
ATOM 2270 C CA . VAL A 1 316 ? -11.643 7.640 -2.339 1.00 87.06 316 VAL A CA 1
ATOM 2271 C C . VAL A 1 316 ? -11.520 6.923 -1.000 1.00 87.06 316 VAL A C 1
ATOM 2273 O O . VAL A 1 316 ? -11.404 5.700 -0.961 1.00 87.06 316 VAL A O 1
ATOM 2276 N N . ALA A 1 317 ? -11.590 7.674 0.093 1.00 89.25 317 ALA A N 1
ATOM 2277 C CA . ALA A 1 317 ? -11.650 7.111 1.433 1.00 89.25 317 ALA A CA 1
ATOM 2278 C C . ALA A 1 317 ? -12.981 7.469 2.081 1.00 89.25 317 ALA A C 1
ATOM 2280 O O . ALA A 1 317 ? -13.407 8.621 2.028 1.00 89.25 317 ALA A O 1
ATOM 2281 N N . GLN A 1 318 ? -13.635 6.493 2.689 1.00 91.06 318 GLN A N 1
ATOM 2282 C CA . GLN A 1 318 ? -14.911 6.675 3.358 1.00 91.06 318 GLN A CA 1
ATOM 2283 C C . GLN A 1 318 ? -14.851 6.068 4.751 1.00 91.06 318 GLN A C 1
ATOM 2285 O O . GLN A 1 318 ? -14.250 5.014 4.952 1.00 91.06 318 GLN A O 1
ATOM 2290 N N . LEU A 1 319 ? -15.462 6.752 5.711 1.00 93.44 319 LEU A N 1
ATOM 2291 C CA . LEU A 1 319 ? -15.563 6.294 7.084 1.00 93.44 319 LEU A CA 1
ATOM 2292 C C . LEU A 1 319 ? -17.017 6.334 7.534 1.00 93.44 319 LEU A C 1
ATOM 2294 O O . LEU A 1 319 ? -17.771 7.231 7.147 1.00 93.44 319 LEU A O 1
ATOM 2298 N N . TRP A 1 320 ? -17.391 5.375 8.374 1.00 95.94 320 TRP A N 1
ATOM 2299 C CA . TRP A 1 320 ? -18.721 5.274 8.953 1.00 95.94 320 TRP A CA 1
ATOM 2300 C C . TRP A 1 320 ? -18.670 4.851 10.410 1.00 95.94 320 TRP A C 1
ATOM 2302 O O . TRP A 1 320 ? -17.841 4.032 10.806 1.00 95.94 320 TRP A O 1
ATOM 2312 N N . ILE A 1 321 ? -19.641 5.337 11.177 1.00 95.94 321 ILE A N 1
ATOM 2313 C CA . ILE A 1 321 ? -20.119 4.634 12.368 1.00 95.94 321 ILE A CA 1
ATOM 2314 C C . ILE A 1 321 ? -21.401 3.935 11.945 1.00 95.94 321 ILE A C 1
ATOM 2316 O O . ILE A 1 321 ? -22.382 4.593 11.612 1.00 95.94 321 ILE A O 1
ATOM 2320 N N . ALA A 1 322 ? -21.372 2.608 11.876 1.00 94.88 322 ALA A N 1
ATOM 2321 C CA . ALA A 1 322 ? -22.485 1.819 11.364 1.00 94.88 322 ALA A CA 1
ATOM 2322 C C . ALA A 1 322 ? -22.397 0.363 11.816 1.00 94.88 322 ALA A C 1
ATOM 2324 O O . ALA A 1 322 ? -21.348 -0.114 12.257 1.00 94.88 322 ALA A O 1
ATOM 2325 N N . ASN A 1 323 ? -23.509 -0.361 11.702 1.00 93.38 323 ASN A N 1
ATOM 2326 C CA . ASN A 1 323 ? -23.490 -1.802 11.896 1.00 93.38 323 ASN A CA 1
ATOM 2327 C C . ASN A 1 323 ? -22.915 -2.481 10.643 1.00 93.38 323 ASN A C 1
ATOM 2329 O O . ASN A 1 323 ? -23.484 -2.382 9.555 1.00 93.38 323 ASN A O 1
ATOM 2333 N N . VAL A 1 324 ? -21.790 -3.176 10.811 1.00 92.00 324 VAL A N 1
ATOM 2334 C CA . VAL A 1 324 ? -21.069 -3.873 9.738 1.00 92.00 324 VAL A CA 1
ATOM 2335 C C . VAL A 1 324 ? -20.785 -5.305 10.191 1.00 92.00 324 VAL A C 1
ATOM 2337 O O . VAL A 1 324 ? -19.955 -5.510 11.079 1.00 92.00 324 VAL A O 1
ATOM 2340 N N . PRO A 1 325 ? -21.469 -6.319 9.634 1.00 88.25 325 PRO A N 1
ATOM 2341 C CA . PRO A 1 325 ? -21.143 -7.712 9.917 1.00 88.25 325 PRO A CA 1
ATOM 2342 C C . PRO A 1 325 ? -19.737 -8.038 9.400 1.00 88.25 325 PRO A C 1
ATOM 2344 O O . PRO A 1 325 ? -19.490 -7.928 8.201 1.00 88.25 325 PRO A O 1
ATOM 2347 N N . ALA A 1 326 ? -18.829 -8.474 10.280 1.00 82.69 326 ALA A N 1
ATOM 2348 C CA . ALA A 1 326 ? -17.435 -8.755 9.914 1.00 82.69 326 ALA A CA 1
ATOM 2349 C C . ALA A 1 326 ? -17.309 -9.753 8.744 1.00 82.69 326 ALA A C 1
ATOM 2351 O O . ALA A 1 326 ? -16.499 -9.546 7.848 1.00 82.69 326 ALA A O 1
ATOM 2352 N N . ALA A 1 327 ? -18.190 -10.760 8.685 1.00 83.06 327 ALA A N 1
ATOM 2353 C CA . ALA A 1 327 ? -18.228 -11.752 7.605 1.00 83.06 327 ALA A CA 1
ATOM 235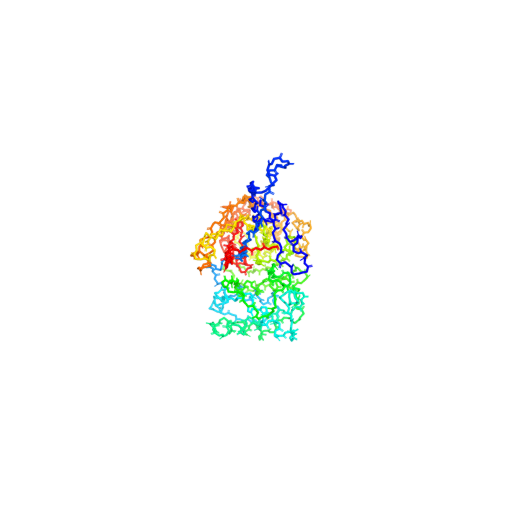4 C C . ALA A 1 327 ? -18.462 -11.153 6.202 1.00 83.06 327 ALA A C 1
ATOM 2356 O O . ALA A 1 327 ? -18.108 -11.776 5.203 1.00 83.06 327 ALA A O 1
ATOM 2357 N N . ASN A 1 328 ? -19.041 -9.950 6.118 1.00 86.69 328 ASN A N 1
ATOM 2358 C CA . ASN A 1 328 ? -19.316 -9.271 4.853 1.00 86.69 328 ASN A CA 1
ATOM 2359 C C . ASN A 1 328 ? -18.157 -8.374 4.391 1.00 86.69 328 ASN A C 1
ATOM 2361 O O . ASN A 1 328 ? -18.245 -7.803 3.305 1.00 86.69 328 ASN A O 1
ATOM 2365 N N . LEU A 1 329 ? -17.080 -8.227 5.176 1.00 85.62 329 LEU A N 1
ATOM 2366 C CA . LEU A 1 329 ? -15.997 -7.290 4.859 1.00 85.62 329 LEU A CA 1
ATOM 2367 C C . LEU A 1 329 ? -15.286 -7.626 3.544 1.00 85.62 329 LEU A C 1
ATOM 2369 O O . LEU A 1 329 ? -15.063 -6.711 2.752 1.00 85.62 329 LEU A O 1
ATOM 2373 N N . ALA A 1 330 ? -15.021 -8.906 3.257 1.00 82.62 330 ALA A N 1
ATOM 2374 C CA . ALA A 1 330 ? -14.401 -9.304 1.985 1.00 82.62 330 ALA A CA 1
ATOM 2375 C C . ALA A 1 330 ? -15.333 -9.274 0.772 1.00 82.62 330 ALA A C 1
ATOM 2377 O O . ALA A 1 330 ? -14.883 -9.518 -0.345 1.00 82.62 330 ALA A O 1
ATOM 2378 N N . ASN A 1 331 ? -16.626 -8.992 0.938 1.00 84.38 331 ASN A N 1
ATOM 2379 C CA . ASN A 1 331 ? -17.497 -8.845 -0.220 1.00 84.38 331 ASN A CA 1
ATOM 2380 C C . ASN A 1 331 ? -17.339 -7.444 -0.826 1.00 84.38 331 ASN A C 1
ATOM 2382 O O . ASN A 1 331 ? -18.151 -6.557 -0.565 1.00 84.38 331 ASN A O 1
ATOM 2386 N N . PHE A 1 332 ? -16.314 -7.248 -1.654 1.00 84.25 332 PHE A N 1
ATOM 2387 C CA . PHE A 1 332 ? -16.025 -5.975 -2.329 1.00 84.25 332 PHE A CA 1
ATOM 2388 C C . PHE A 1 332 ? -17.033 -5.592 -3.432 1.00 84.25 332 PHE A C 1
ATOM 2390 O O . PHE A 1 332 ? -16.950 -4.500 -3.984 1.00 84.25 332 PHE A O 1
ATOM 2397 N N . VAL A 1 333 ? -18.031 -6.437 -3.727 1.00 84.06 333 VAL A N 1
ATOM 2398 C CA . VAL A 1 333 ? -19.068 -6.159 -4.741 1.00 84.06 333 VAL A CA 1
ATOM 2399 C C . VAL A 1 333 ? -20.159 -5.223 -4.209 1.00 84.06 333 VAL A C 1
ATOM 2401 O O . VAL A 1 333 ? -20.768 -4.471 -4.967 1.00 84.06 333 VAL A O 1
ATOM 2404 N N . SER A 1 334 ? -20.419 -5.251 -2.901 1.00 84.75 334 SER A N 1
ATOM 2405 C CA . SER A 1 334 ? -21.450 -4.434 -2.250 1.00 84.75 334 SER A CA 1
ATOM 2406 C C . SER A 1 334 ? -20.915 -3.757 -0.993 1.00 84.75 334 SER A C 1
ATOM 2408 O O . SER A 1 334 ? -19.978 -4.252 -0.365 1.00 84.75 334 SER A O 1
ATOM 2410 N N . SER A 1 335 ? -21.523 -2.639 -0.589 1.00 86.31 335 SER A N 1
ATOM 2411 C CA . SER A 1 335 ? -21.190 -2.023 0.697 1.00 86.31 335 SER A CA 1
ATOM 2412 C C . SER A 1 335 ? -21.664 -2.922 1.850 1.00 86.31 335 SER A C 1
ATOM 2414 O O . SER A 1 335 ? -22.817 -3.360 1.836 1.00 86.31 335 SER A O 1
ATOM 2416 N N . PRO A 1 336 ? -20.816 -3.203 2.856 1.00 86.31 336 PRO A N 1
ATOM 2417 C CA . PRO A 1 336 ? -21.195 -4.012 4.011 1.00 86.31 336 PRO A CA 1
ATOM 2418 C C . PRO A 1 336 ? -21.899 -3.186 5.107 1.00 86.31 336 PRO A C 1
ATOM 2420 O O . PRO A 1 336 ? -22.290 -3.738 6.137 1.00 86.31 336 PRO A O 1
ATOM 2423 N N . VAL A 1 337 ? -22.057 -1.873 4.898 1.00 90.88 337 VAL A N 1
ATOM 2424 C CA . VAL A 1 337 ? -22.711 -0.933 5.816 1.00 90.88 337 VAL A CA 1
ATOM 2425 C C . VAL A 1 337 ? -24.213 -1.200 5.872 1.00 90.88 337 VAL A C 1
ATOM 2427 O O . VAL A 1 337 ? -24.906 -1.113 4.861 1.00 90.88 337 VAL A O 1
ATOM 2430 N N . ASN A 1 338 ? -24.733 -1.490 7.066 1.00 87.31 338 ASN A N 1
ATOM 2431 C CA . ASN A 1 338 ? -26.144 -1.798 7.274 1.00 87.31 338 ASN A CA 1
ATOM 2432 C C . ASN A 1 338 ? -26.743 -0.972 8.422 1.00 87.31 338 ASN A C 1
ATOM 2434 O O . ASN A 1 338 ? -26.863 -1.449 9.551 1.00 87.31 338 ASN A O 1
ATOM 2438 N N . GLY A 1 339 ? -27.139 0.266 8.117 1.00 89.38 339 GLY A N 1
ATOM 2439 C CA . GLY A 1 339 ? -27.831 1.151 9.056 1.00 89.38 339 GLY A CA 1
ATOM 2440 C C . GLY A 1 339 ? -26.995 1.573 10.272 1.00 89.38 339 GLY A C 1
ATOM 2441 O O . GLY A 1 339 ? -25.773 1.422 10.313 1.00 89.38 339 GLY A O 1
ATOM 2442 N N . SER A 1 340 ? -27.673 2.131 11.277 1.00 94.06 340 SER A N 1
ATOM 2443 C CA . SER A 1 340 ? -27.050 2.621 12.511 1.00 94.06 340 SER A CA 1
ATOM 2444 C C . SER A 1 340 ? -26.516 1.487 13.392 1.00 94.06 340 SER A C 1
ATOM 2446 O O . SER A 1 340 ? -27.147 0.436 13.517 1.00 94.06 340 SER A O 1
ATOM 2448 N N . ALA A 1 341 ? -25.406 1.729 14.084 1.00 95.50 341 ALA A N 1
ATOM 2449 C CA . ALA A 1 341 ? -24.872 0.825 15.095 1.00 95.50 341 ALA A CA 1
ATOM 2450 C C . ALA A 1 341 ? -25.522 1.054 16.460 1.00 95.50 341 ALA A C 1
ATOM 2452 O O . ALA A 1 341 ? -25.604 2.186 16.920 1.00 95.50 341 ALA A O 1
ATOM 2453 N N . THR A 1 342 ? -25.887 -0.009 17.176 1.00 95.25 342 THR A N 1
ATOM 2454 C CA . THR A 1 342 ? -26.225 0.115 18.600 1.00 95.25 342 THR A CA 1
ATOM 2455 C C . THR A 1 342 ? -24.941 0.268 19.418 1.00 95.25 342 THR A C 1
ATOM 2457 O O . THR A 1 342 ? -24.178 -0.687 19.573 1.00 95.25 342 THR A O 1
ATOM 2460 N N . VAL A 1 343 ? -24.710 1.473 19.940 1.00 94.50 343 VAL A N 1
ATOM 2461 C CA . VAL A 1 343 ? -23.493 1.841 20.686 1.00 94.50 343 VAL A CA 1
ATOM 2462 C C . VAL A 1 343 ? -23.651 1.692 22.196 1.00 94.50 343 VAL A C 1
ATOM 2464 O O . VAL A 1 343 ? -22.676 1.442 22.901 1.00 94.50 343 VAL A O 1
ATOM 2467 N N . VAL A 1 344 ? -24.886 1.783 22.693 1.00 94.38 344 VAL A N 1
ATOM 2468 C CA . VAL A 1 344 ? -25.246 1.515 24.091 1.00 94.38 344 VAL A CA 1
ATOM 2469 C C . VAL A 1 344 ? -26.483 0.631 24.111 1.00 94.38 344 VAL A C 1
ATOM 2471 O O . VAL A 1 344 ? -27.461 0.917 23.424 1.00 94.38 344 VAL A O 1
ATOM 2474 N N . ASN A 1 345 ? -26.452 -0.431 24.910 1.00 92.44 345 ASN A N 1
ATOM 2475 C CA . ASN A 1 345 ? -27.617 -1.259 25.208 1.00 92.44 345 ASN A CA 1
ATOM 2476 C C . ASN A 1 345 ? -27.516 -1.753 26.654 1.00 92.44 345 ASN A C 1
ATOM 2478 O O . ASN A 1 345 ? -26.923 -2.798 26.922 1.00 92.44 345 ASN A O 1
ATOM 2482 N N . ALA A 1 346 ? -28.012 -0.953 27.595 1.00 89.38 346 ALA A N 1
ATOM 2483 C CA . ALA A 1 346 ? -27.932 -1.252 29.020 1.00 89.38 346 ALA A CA 1
ATOM 2484 C C . ALA A 1 346 ? -29.016 -0.506 29.801 1.00 89.38 346 ALA A C 1
ATOM 2486 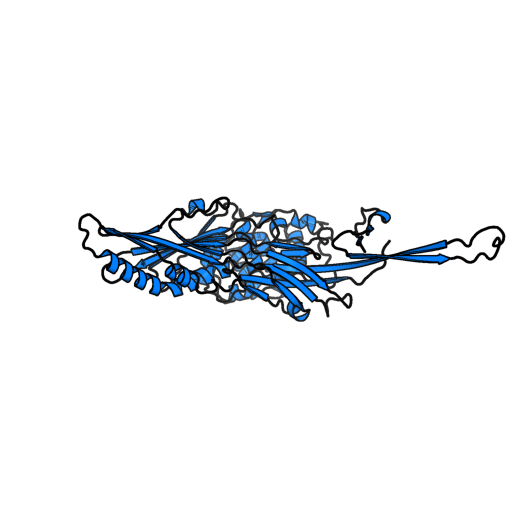O O . ALA A 1 346 ? -29.409 0.594 29.427 1.00 89.38 346 ALA A O 1
ATOM 2487 N N . LEU A 1 347 ? -29.470 -1.086 30.917 1.00 84.06 347 LEU A N 1
ATOM 2488 C CA . LEU A 1 347 ? -30.360 -0.420 31.884 1.00 84.06 347 LEU A CA 1
ATOM 2489 C C . LEU A 1 347 ? -31.651 0.161 31.260 1.00 84.06 347 LEU A C 1
ATOM 2491 O O . LEU A 1 347 ? -32.147 1.197 31.694 1.00 84.06 347 LEU A O 1
ATOM 2495 N N . GLY A 1 348 ? -32.196 -0.489 30.223 1.00 84.81 348 GLY A N 1
ATOM 2496 C CA . GLY A 1 348 ? -33.381 -0.004 29.501 1.00 84.81 348 GLY A CA 1
ATOM 2497 C C . GLY A 1 348 ? -33.128 1.212 28.599 1.00 84.81 348 GLY A C 1
ATOM 2498 O O . GLY A 1 348 ? -34.086 1.814 28.120 1.00 84.81 348 GLY A O 1
ATOM 2499 N N . ILE A 1 349 ? -31.862 1.570 28.371 1.00 87.56 349 ILE A N 1
ATOM 2500 C CA . ILE A 1 349 ? -31.411 2.596 27.431 1.00 87.56 349 ILE A CA 1
ATOM 2501 C C . ILE A 1 349 ? -30.772 1.885 26.242 1.00 87.56 349 ILE A C 1
ATOM 2503 O O . ILE A 1 349 ? -29.817 1.117 26.398 1.00 87.56 349 ILE A O 1
ATOM 2507 N N . LYS A 1 350 ? -31.268 2.184 25.045 1.00 91.88 350 LYS A N 1
ATOM 2508 C CA . LYS A 1 350 ? -30.653 1.763 23.793 1.00 91.88 350 LYS A CA 1
ATOM 2509 C C . LYS A 1 350 ? -30.323 3.001 22.972 1.00 91.88 350 LYS A C 1
ATOM 2511 O O . LYS A 1 350 ? -31.195 3.815 22.697 1.00 91.88 350 LYS A O 1
ATOM 2516 N N . VAL A 1 351 ? -29.056 3.158 22.607 1.00 93.12 351 VAL A N 1
ATOM 2517 C CA . VAL A 1 351 ? -28.597 4.269 21.769 1.00 93.12 351 VAL A CA 1
ATOM 2518 C C . VAL A 1 351 ? -28.062 3.701 20.472 1.00 93.12 351 VAL A C 1
ATOM 2520 O O . VAL A 1 351 ? -27.151 2.868 20.484 1.00 93.12 351 VAL A O 1
ATOM 2523 N N . ASN A 1 352 ? -28.628 4.163 19.366 1.00 95.25 352 ASN A N 1
ATOM 2524 C CA . ASN A 1 352 ? -28.121 3.898 18.033 1.00 95.25 352 ASN A CA 1
ATOM 2525 C C . ASN A 1 352 ? -27.338 5.120 17.550 1.00 95.25 352 ASN A C 1
ATOM 2527 O O . ASN A 1 352 ? -27.758 6.252 17.783 1.00 95.25 352 ASN A O 1
ATOM 2531 N N . ALA A 1 353 ? -26.211 4.884 16.889 1.00 94.81 353 ALA A N 1
ATOM 2532 C CA . ALA A 1 353 ? -25.363 5.914 16.321 1.00 94.81 353 ALA A CA 1
ATOM 2533 C C . ALA A 1 353 ? -25.133 5.665 14.834 1.00 94.81 353 ALA A C 1
ATOM 2535 O O . ALA A 1 353 ? -24.950 4.519 14.405 1.00 94.81 353 ALA A O 1
ATOM 2536 N N . SER A 1 354 ? -25.090 6.745 14.068 1.00 96.19 354 SER A N 1
ATOM 2537 C CA . SER A 1 354 ? -24.623 6.734 12.689 1.00 96.19 354 SER A CA 1
ATOM 2538 C C . SER A 1 354 ? -23.783 7.961 12.398 1.00 96.19 354 SER A C 1
ATOM 2540 O O . SER A 1 354 ? -24.073 9.040 12.894 1.00 96.19 354 SER A O 1
ATOM 2542 N N . ALA A 1 355 ? -22.751 7.799 11.584 1.00 95.56 355 ALA A N 1
ATOM 2543 C CA . ALA A 1 355 ? -21.957 8.907 11.072 1.00 95.56 355 ALA A CA 1
ATOM 2544 C C . ALA A 1 355 ? -21.369 8.515 9.723 1.00 95.56 355 ALA A C 1
ATOM 2546 O O . ALA A 1 355 ? -21.157 7.323 9.475 1.00 95.56 355 ALA A O 1
ATOM 2547 N N . HIS A 1 356 ? -21.075 9.498 8.876 1.00 94.69 356 HIS A N 1
ATOM 2548 C CA . HIS A 1 356 ? -20.386 9.266 7.614 1.00 94.69 356 HIS A CA 1
ATOM 2549 C C . HIS A 1 356 ? -19.537 10.469 7.215 1.00 94.69 356 HIS A C 1
ATOM 2551 O O . HIS A 1 356 ? -20.027 11.593 7.185 1.00 94.69 356 HIS A O 1
ATOM 2557 N N . VAL A 1 357 ? -18.283 10.214 6.846 1.00 92.06 357 VAL A N 1
ATOM 2558 C CA . VAL A 1 357 ? -17.418 11.196 6.181 1.00 92.06 357 VAL A CA 1
ATOM 2559 C C . VAL A 1 357 ? -16.716 10.551 4.994 1.00 92.06 357 VAL A C 1
ATOM 2561 O O . VAL A 1 357 ? -16.451 9.347 4.991 1.00 92.06 357 VAL A O 1
ATOM 2564 N N . ALA A 1 358 ? -16.399 11.352 3.979 1.00 88.44 358 ALA A N 1
ATOM 2565 C CA . ALA A 1 358 ? -15.731 10.877 2.775 1.00 88.44 358 ALA A CA 1
ATOM 2566 C C . ALA A 1 358 ? -14.711 11.892 2.238 1.00 88.44 358 ALA A C 1
ATOM 2568 O O . ALA A 1 358 ? -14.973 13.093 2.174 1.00 88.44 358 ALA A O 1
ATOM 2569 N N . ALA A 1 359 ? -13.559 11.394 1.793 1.00 84.25 359 ALA A N 1
ATOM 2570 C CA . ALA A 1 359 ? -12.578 12.124 1.003 1.00 84.25 359 ALA A CA 1
ATOM 2571 C C . ALA A 1 359 ? -12.783 11.764 -0.467 1.00 84.25 359 ALA A C 1
ATOM 2573 O O . ALA A 1 359 ? -12.351 10.712 -0.935 1.00 84.25 359 ALA A O 1
ATOM 2574 N N . THR A 1 360 ? -13.461 12.651 -1.192 1.00 80.25 360 THR A N 1
ATOM 2575 C CA . THR A 1 360 ? -13.863 12.430 -2.591 1.00 80.25 360 THR A CA 1
ATOM 2576 C C . THR A 1 360 ? -13.124 13.321 -3.588 1.00 80.25 360 THR A C 1
ATOM 2578 O O . THR A 1 360 ? -13.284 13.150 -4.794 1.00 80.25 360 THR A O 1
ATOM 2581 N N . ASN A 1 361 ? -12.287 14.256 -3.125 1.00 76.69 361 ASN A N 1
ATOM 2582 C CA . ASN A 1 361 ? -11.522 15.152 -3.996 1.00 76.69 361 ASN A CA 1
ATOM 2583 C C . ASN A 1 361 ? -10.290 14.452 -4.604 1.00 76.69 361 ASN A C 1
ATOM 2585 O O . ASN A 1 361 ? -9.149 14.763 -4.278 1.00 76.69 361 ASN A O 1
ATOM 2589 N N . VAL A 1 362 ? -10.531 13.483 -5.486 1.00 81.75 362 VAL A N 1
ATOM 2590 C CA . VAL A 1 362 ? -9.528 12.567 -6.054 1.00 81.75 362 VAL A CA 1
ATOM 2591 C C . VAL A 1 362 ? -8.934 13.074 -7.372 1.00 81.75 362 VAL A C 1
ATOM 2593 O O . VAL A 1 362 ? -8.929 12.383 -8.392 1.00 81.75 362 VAL A O 1
ATOM 2596 N N . LYS A 1 363 ? -8.464 14.324 -7.399 1.00 88.56 363 LYS A N 1
ATOM 2597 C CA . LYS A 1 363 ? -7.891 14.909 -8.620 1.00 88.56 363 LYS A CA 1
ATOM 2598 C C . LYS A 1 363 ? -6.495 14.342 -8.903 1.00 88.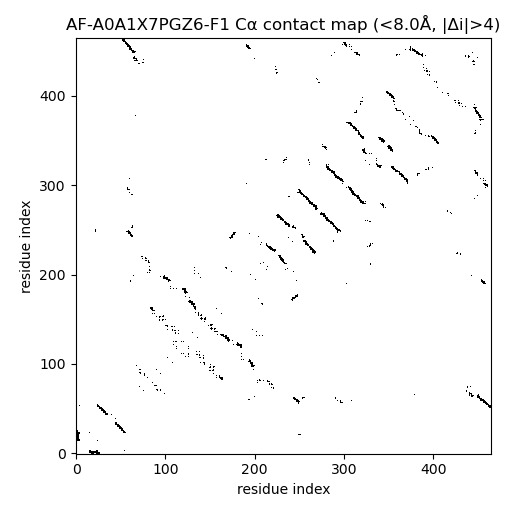56 363 LYS A C 1
ATOM 2600 O O . LYS A 1 363 ? -5.601 14.431 -8.064 1.00 88.56 363 LYS A O 1
ATOM 2605 N N . ALA A 1 364 ? -6.296 13.838 -10.122 1.00 92.50 364 ALA A N 1
ATOM 2606 C CA . ALA A 1 364 ? -4.976 13.435 -10.597 1.00 92.50 364 ALA A CA 1
ATOM 2607 C C . ALA A 1 364 ? -4.027 14.644 -10.654 1.00 92.50 364 ALA A C 1
ATOM 2609 O O . ALA A 1 364 ? -4.386 15.704 -11.178 1.00 92.50 364 ALA A O 1
ATOM 2610 N N . THR A 1 365 ? -2.828 14.478 -10.105 1.00 95.06 365 THR A N 1
ATOM 2611 C CA . THR A 1 365 ? -1.796 15.514 -10.047 1.00 95.06 365 THR A CA 1
ATOM 2612 C C . THR A 1 365 ? -0.458 14.938 -10.486 1.00 95.06 365 THR A C 1
ATOM 2614 O O . THR A 1 365 ? -0.060 13.858 -10.052 1.00 95.06 365 THR A O 1
ATOM 2617 N N . ASP A 1 366 ? 0.249 15.672 -11.341 1.00 96.44 366 ASP A N 1
ATOM 2618 C CA . ASP A 1 366 ? 1.542 15.246 -11.863 1.00 96.44 366 ASP A CA 1
ATOM 2619 C C . ASP A 1 366 ? 2.665 15.499 -10.853 1.00 96.44 366 ASP A C 1
ATOM 2621 O O . ASP A 1 366 ? 2.941 16.631 -10.448 1.00 96.44 366 ASP A O 1
ATOM 2625 N N . LEU A 1 367 ? 3.354 14.422 -10.486 1.00 96.75 367 LEU A N 1
ATOM 2626 C CA . LEU A 1 367 ? 4.535 14.417 -9.638 1.00 96.75 367 LEU A CA 1
ATOM 2627 C C . LEU A 1 367 ? 5.779 14.264 -10.512 1.00 96.75 367 LEU A C 1
ATOM 2629 O O . LEU A 1 367 ? 5.996 13.237 -11.151 1.00 96.75 367 LEU A O 1
ATOM 2633 N N . SER A 1 368 ? 6.614 15.300 -10.539 1.00 96.88 368 SER A N 1
ATOM 2634 C CA . SER A 1 368 ? 7.867 15.308 -11.298 1.00 96.88 368 SER A CA 1
ATOM 2635 C C . SER A 1 368 ? 9.044 14.917 -10.405 1.00 96.88 368 SER A C 1
ATOM 2637 O O . SER A 1 368 ? 9.341 15.637 -9.455 1.00 96.88 368 SER A O 1
ATOM 2639 N N . PHE A 1 369 ? 9.779 13.869 -10.760 1.00 96.38 369 PHE A N 1
ATOM 2640 C CA . PHE A 1 369 ? 10.974 13.367 -10.083 1.00 96.38 369 PHE A CA 1
ATOM 2641 C C . PHE A 1 369 ? 12.233 13.699 -10.893 1.00 96.38 369 PHE A C 1
ATOM 2643 O O . PHE A 1 369 ? 12.332 13.386 -12.081 1.00 96.38 369 PHE A O 1
ATOM 2650 N N . SER A 1 370 ? 13.187 14.366 -10.245 1.00 95.19 370 SER A N 1
ATOM 2651 C CA . SER A 1 370 ? 14.529 14.624 -10.777 1.00 95.19 370 SER A CA 1
ATOM 2652 C C . SER A 1 370 ? 15.461 13.427 -10.564 1.00 95.19 370 SER A C 1
ATOM 2654 O O . SER A 1 370 ? 15.174 12.564 -9.739 1.00 95.19 370 SER A O 1
ATOM 2656 N N . HIS A 1 371 ? 16.624 13.410 -11.222 1.00 91.12 371 HIS A N 1
ATOM 2657 C CA . HIS A 1 371 ? 17.671 12.421 -10.944 1.00 91.12 371 HIS A CA 1
ATOM 2658 C C . HIS A 1 371 ? 18.007 12.315 -9.444 1.00 91.12 371 HIS A C 1
ATOM 2660 O O . HIS A 1 371 ? 18.102 11.212 -8.915 1.00 91.12 371 HIS A O 1
ATOM 2666 N N . ASN A 1 372 ? 18.119 13.446 -8.734 1.00 92.44 372 ASN A N 1
ATOM 2667 C CA . ASN A 1 372 ? 18.365 13.438 -7.289 1.00 92.44 372 ASN A CA 1
ATOM 2668 C C . ASN A 1 372 ? 17.191 12.854 -6.498 1.00 92.44 372 ASN A C 1
ATOM 2670 O O . ASN A 1 372 ? 17.427 12.143 -5.527 1.00 92.44 372 ASN A O 1
ATOM 2674 N N . ASP A 1 373 ? 15.947 13.131 -6.901 1.00 93.50 373 ASP A N 1
ATOM 2675 C CA . ASP A 1 373 ? 14.779 12.524 -6.255 1.00 93.50 373 ASP A CA 1
ATOM 2676 C C . ASP A 1 373 ? 14.794 11.002 -6.408 1.00 93.50 373 ASP A C 1
ATOM 2678 O O . ASP A 1 373 ? 14.556 10.289 -5.441 1.00 93.50 373 ASP A O 1
ATOM 2682 N N . ILE A 1 374 ? 15.115 10.515 -7.609 1.00 89.06 374 ILE A N 1
ATOM 2683 C CA . ILE A 1 374 ? 15.195 9.084 -7.920 1.00 89.06 374 ILE A CA 1
ATOM 2684 C C . ILE A 1 374 ? 16.333 8.441 -7.120 1.00 89.06 374 ILE A C 1
ATOM 2686 O O . ILE A 1 374 ? 16.131 7.440 -6.441 1.00 89.06 374 ILE A O 1
ATOM 2690 N N . LYS A 1 375 ? 17.522 9.055 -7.130 1.00 85.31 375 LYS A N 1
ATOM 2691 C CA . LYS A 1 375 ? 18.696 8.574 -6.391 1.00 85.31 375 LYS A CA 1
ATOM 2692 C C . LYS A 1 375 ? 18.454 8.503 -4.882 1.00 85.31 375 LYS A C 1
ATOM 2694 O O . LYS A 1 375 ? 18.930 7.578 -4.233 1.00 85.31 375 LYS A O 1
ATOM 2699 N N . ASN A 1 376 ? 17.732 9.477 -4.333 1.00 86.62 376 ASN A N 1
ATOM 2700 C CA . ASN A 1 376 ? 17.422 9.547 -2.906 1.00 86.62 376 ASN A CA 1
ATOM 2701 C C . ASN A 1 376 ? 16.118 8.822 -2.537 1.00 86.62 376 ASN A C 1
ATOM 2703 O O . ASN A 1 376 ? 15.729 8.859 -1.371 1.00 86.62 376 ASN A O 1
ATOM 2707 N N . LEU A 1 377 ? 15.434 8.194 -3.504 1.00 83.19 377 LEU A N 1
ATOM 2708 C CA . LEU A 1 377 ? 14.135 7.539 -3.315 1.00 83.19 377 LEU A CA 1
ATOM 2709 C C . LEU A 1 377 ? 13.093 8.459 -2.653 1.00 83.19 377 LEU A C 1
ATOM 2711 O O . LEU A 1 377 ? 12.270 8.025 -1.837 1.00 83.19 377 LEU A O 1
ATOM 2715 N N . THR A 1 378 ? 13.136 9.745 -3.009 1.00 88.94 378 THR A N 1
ATOM 2716 C CA . THR A 1 378 ? 12.240 10.772 -2.478 1.00 88.94 378 THR A CA 1
ATOM 2717 C C . THR A 1 378 ? 10.793 10.363 -2.730 1.00 88.94 378 THR A C 1
ATOM 2719 O O . THR A 1 378 ? 10.394 10.121 -3.868 1.00 88.94 378 THR A O 1
ATOM 2722 N N . VAL A 1 379 ? 9.992 10.335 -1.667 1.00 89.12 379 VAL A N 1
ATOM 2723 C CA . VAL A 1 379 ? 8.540 10.149 -1.761 1.00 89.12 379 VAL A CA 1
ATOM 2724 C C . VAL A 1 379 ? 7.893 11.493 -2.060 1.00 89.12 379 VAL A C 1
ATOM 2726 O O . VAL A 1 379 ? 8.206 12.490 -1.405 1.00 89.12 379 VAL A O 1
ATOM 2729 N N . LYS A 1 380 ? 6.981 11.524 -3.030 1.00 93.00 380 LYS A N 1
ATOM 2730 C CA . LYS A 1 380 ? 6.116 12.679 -3.290 1.00 93.00 380 LYS A CA 1
ATOM 2731 C C . LYS A 1 380 ? 4.663 12.248 -3.161 1.00 93.00 380 LYS A C 1
ATOM 2733 O O . LYS A 1 380 ? 4.310 11.159 -3.602 1.00 93.00 380 LYS A O 1
ATOM 2738 N N . SER A 1 381 ? 3.843 13.107 -2.569 1.00 90.94 381 SER A N 1
ATOM 2739 C CA . SER A 1 381 ? 2.471 12.765 -2.196 1.00 90.94 381 SER A CA 1
ATOM 2740 C C . SER A 1 381 ? 1.463 13.683 -2.872 1.00 90.94 381 SER A C 1
ATOM 2742 O O . SER A 1 381 ? 1.725 14.871 -3.065 1.00 90.94 381 SER A O 1
ATOM 2744 N N . VAL A 1 382 ? 0.292 13.138 -3.187 1.00 90.31 382 VAL A N 1
ATOM 2745 C CA . VAL A 1 382 ? -0.905 13.904 -3.557 1.00 90.31 382 VAL A CA 1
ATOM 2746 C C . VAL A 1 382 ? -1.952 13.656 -2.486 1.00 90.31 382 VAL A C 1
ATOM 2748 O O . VAL A 1 382 ? -2.165 12.514 -2.090 1.00 90.31 382 VAL A O 1
ATOM 2751 N N . SER A 1 383 ? -2.606 14.717 -2.020 1.00 85.88 383 SER A N 1
ATOM 2752 C CA . SER A 1 383 ? -3.614 14.645 -0.966 1.00 85.88 383 SER A CA 1
ATOM 2753 C C . SER A 1 383 ? -4.933 15.254 -1.422 1.00 85.88 383 SER A C 1
ATOM 2755 O O . SER A 1 383 ? -4.964 16.240 -2.158 1.00 85.88 383 SER A O 1
ATOM 2757 N N . THR A 1 384 ? -6.027 14.674 -0.941 1.00 78.75 384 THR A N 1
ATOM 2758 C CA . THR A 1 384 ? -7.386 15.216 -1.050 1.00 78.75 384 THR A CA 1
ATOM 2759 C C . THR A 1 384 ? -7.642 16.364 -0.060 1.00 78.75 384 THR A C 1
ATOM 2761 O O . THR A 1 384 ? -8.628 17.081 -0.219 1.00 78.75 384 THR A O 1
ATOM 2764 N N . GLY A 1 385 ? -6.769 16.543 0.946 1.00 69.69 385 GLY A N 1
ATOM 2765 C CA . GLY A 1 385 ? -6.785 17.619 1.948 1.00 69.69 385 GLY A CA 1
ATOM 2766 C C . GLY A 1 385 ? -7.777 17.455 3.108 1.00 69.69 385 GLY A C 1
ATOM 2767 O O . GLY A 1 385 ? -7.637 18.144 4.113 1.00 69.69 385 GLY A O 1
ATOM 2768 N N . ASN A 1 386 ? -8.753 16.545 3.004 1.00 61.94 386 ASN A N 1
ATOM 2769 C CA . ASN A 1 386 ? -9.957 16.592 3.846 1.00 61.94 386 ASN A CA 1
ATOM 2770 C C . ASN A 1 386 ? -9.988 15.609 5.035 1.00 61.94 386 ASN A C 1
ATOM 2772 O O . ASN A 1 386 ? -10.767 15.831 5.954 1.00 61.94 386 ASN A O 1
ATOM 2776 N N . LEU A 1 387 ? -9.200 14.525 5.031 1.00 62.94 387 LEU A N 1
ATOM 2777 C CA . LEU A 1 387 ? -9.306 13.430 6.022 1.00 62.94 387 LEU A CA 1
ATOM 2778 C C . LEU A 1 387 ? -7.944 12.891 6.506 1.00 62.94 387 LEU A C 1
ATOM 2780 O O . LEU A 1 387 ? -7.819 11.711 6.811 1.00 62.94 387 LEU A O 1
ATOM 2784 N N . LEU A 1 388 ? -6.925 13.752 6.560 1.00 65.50 388 LEU A N 1
ATOM 2785 C CA . LEU A 1 388 ? -5.522 13.375 6.783 1.00 65.50 388 LEU A CA 1
ATOM 2786 C C . LEU A 1 388 ? -5.273 12.561 8.067 1.00 65.50 388 LEU A C 1
ATOM 2788 O O . LEU A 1 388 ? -5.066 11.352 8.016 1.00 65.50 388 LEU A O 1
ATOM 2792 N N . GLU A 1 389 ? -5.260 13.243 9.215 1.00 68.50 389 GLU A N 1
ATOM 2793 C CA . GLU A 1 389 ? -4.904 12.661 10.519 1.00 68.50 389 GLU A CA 1
ATOM 2794 C C . GLU A 1 389 ? -6.076 12.686 11.512 1.00 68.50 389 GLU A C 1
ATOM 2796 O O . GLU A 1 389 ? -5.985 12.096 12.579 1.00 68.50 389 GLU A O 1
ATOM 2801 N N . THR A 1 390 ? -7.182 13.358 11.173 1.00 80.88 390 THR A N 1
ATOM 2802 C CA . THR A 1 390 ? -8.326 13.603 12.071 1.00 80.88 390 THR A CA 1
ATOM 2803 C C . THR A 1 390 ? -9.617 12.954 11.563 1.00 80.88 390 THR A C 1
ATOM 2805 O O . THR A 1 390 ? -10.698 13.526 11.697 1.00 80.88 390 THR A O 1
ATOM 2808 N N . ALA A 1 391 ? -9.517 11.803 10.897 1.00 84.56 391 ALA A N 1
ATOM 2809 C CA . ALA A 1 391 ? -10.637 11.176 10.199 1.00 84.56 391 ALA A CA 1
ATOM 2810 C C . ALA A 1 391 ? -11.772 10.733 11.148 1.00 84.56 391 ALA A C 1
ATOM 2812 O O . ALA A 1 391 ? -12.945 10.956 10.850 1.00 84.56 391 ALA A O 1
ATOM 2813 N N . VAL A 1 392 ? -11.439 10.157 12.306 1.00 87.19 392 VAL A N 1
ATOM 2814 C CA . VAL A 1 392 ? -12.374 9.796 13.382 1.00 87.19 392 VAL A CA 1
ATOM 2815 C C . VAL A 1 392 ? -12.923 11.044 14.057 1.00 87.19 392 VAL A C 1
ATOM 2817 O O . VAL A 1 392 ? -14.124 11.109 14.302 1.00 87.19 392 VAL A O 1
ATOM 2820 N N . SER A 1 393 ? -12.094 12.056 14.322 1.00 88.50 393 SER A N 1
ATOM 2821 C CA . SER A 1 393 ? -12.584 13.331 14.865 1.00 88.50 393 SER A CA 1
ATOM 2822 C C . SER A 1 393 ? -13.613 13.992 13.939 1.00 88.50 393 SER A C 1
ATOM 2824 O O . SER A 1 393 ? -14.663 14.427 14.409 1.00 88.50 393 SER A O 1
ATOM 2826 N N . SER A 1 394 ? -13.364 14.014 12.624 1.00 89.56 394 SER A N 1
ATOM 2827 C CA . SER A 1 394 ? -14.328 14.488 11.623 1.00 89.56 394 SER A CA 1
ATOM 2828 C C . SER A 1 394 ? -15.593 13.628 11.599 1.00 89.56 394 SER A C 1
ATOM 2830 O O . SER A 1 394 ? -16.694 14.167 11.584 1.00 89.56 394 SER A O 1
ATOM 2832 N N . LEU A 1 395 ? -15.449 12.301 11.661 1.00 91.19 395 LEU A N 1
ATOM 2833 C CA . LEU A 1 395 ? -16.574 11.366 11.712 1.00 91.19 395 LEU A CA 1
ATOM 2834 C C . LEU A 1 395 ? -17.457 11.585 12.949 1.00 91.19 395 LEU A C 1
ATOM 2836 O O . LEU A 1 395 ? -18.676 11.565 12.843 1.00 91.19 395 LEU A O 1
ATOM 2840 N N . LEU A 1 396 ? -16.855 11.834 14.112 1.00 90.94 396 LEU A N 1
ATOM 2841 C CA . LEU A 1 396 ? -17.580 12.132 15.349 1.00 90.94 396 LEU A CA 1
ATOM 2842 C C . LEU A 1 396 ? -18.233 13.522 15.339 1.00 90.94 396 LEU A C 1
ATOM 2844 O O . LEU A 1 396 ? -19.198 13.735 16.069 1.00 90.94 396 LEU A O 1
ATOM 2848 N N . GLY A 1 397 ? -17.738 14.451 14.518 1.00 89.69 397 GLY A N 1
ATOM 2849 C CA . GLY A 1 397 ? -18.400 15.732 14.261 1.00 89.69 397 GLY A CA 1
ATOM 2850 C C . GLY A 1 397 ? -19.729 15.584 13.511 1.00 89.69 397 GLY A C 1
ATOM 2851 O O . GLY A 1 397 ? -20.649 16.356 13.758 1.00 89.69 397 GLY A O 1
ATOM 2852 N N . GLU A 1 398 ? -19.848 14.556 12.667 1.00 92.19 398 GLU A N 1
ATOM 2853 C CA . GLU A 1 398 ? -21.052 14.208 11.890 1.00 92.19 398 GLU A CA 1
ATOM 2854 C C . GLU A 1 398 ? -21.908 13.124 12.581 1.00 92.19 398 GLU A C 1
ATOM 2856 O O . GLU A 1 398 ? -22.676 12.405 11.937 1.00 92.19 398 GLU A O 1
ATOM 2861 N N . LEU A 1 399 ? -21.740 12.944 13.896 1.00 93.19 399 LEU A N 1
ATOM 2862 C CA . LEU A 1 399 ? -22.406 11.891 14.655 1.00 93.19 399 LEU A CA 1
ATOM 2863 C C . LEU A 1 399 ? -23.889 12.200 14.885 1.00 93.19 399 LEU A C 1
ATOM 2865 O O . LEU A 1 399 ? -24.239 13.135 15.605 1.00 93.19 399 LEU A O 1
ATOM 2869 N N . ASP A 1 400 ? -24.751 11.330 14.370 1.00 93.25 400 ASP A N 1
ATOM 2870 C CA . ASP A 1 400 ? -26.177 11.295 14.673 1.00 93.25 400 ASP A CA 1
ATOM 2871 C C . ASP A 1 400 ? -26.481 10.222 15.727 1.00 93.25 400 ASP A C 1
ATOM 2873 O O . ASP A 1 400 ? -26.016 9.081 15.633 1.00 93.25 400 ASP A O 1
ATOM 2877 N N . LEU A 1 401 ? -27.258 10.593 16.748 1.00 92.44 401 LEU A N 1
ATOM 2878 C CA . LEU A 1 401 ? -27.586 9.746 17.894 1.00 92.44 401 LEU A CA 1
ATOM 2879 C C . LEU A 1 401 ? -29.098 9.660 18.088 1.00 92.44 401 LEU A C 1
ATOM 2881 O O . LEU A 1 401 ? -29.764 10.654 18.372 1.00 92.44 401 LEU A O 1
ATOM 2885 N N . SER A 1 402 ? -29.617 8.435 18.062 1.00 90.81 402 SER A N 1
ATOM 2886 C CA . SER A 1 402 ? -31.012 8.131 18.368 1.00 90.81 402 SER A CA 1
ATOM 2887 C C . SER A 1 402 ? -31.106 7.347 19.673 1.00 90.81 402 SER A C 1
ATOM 2889 O O . SER A 1 402 ? -30.507 6.278 19.815 1.00 90.81 402 SER A O 1
ATOM 2891 N N . VAL A 1 403 ? -31.843 7.890 20.645 1.00 89.69 403 VAL A N 1
ATOM 2892 C CA . VAL A 1 403 ? -32.012 7.296 21.977 1.00 89.69 403 VAL A CA 1
ATOM 2893 C C . VAL A 1 403 ? -33.408 6.697 22.103 1.00 89.69 403 VAL A C 1
ATOM 2895 O O . VAL A 1 403 ? -34.411 7.407 22.114 1.00 89.69 403 VAL A O 1
ATOM 2898 N N . GLU A 1 404 ? -33.459 5.384 22.276 1.00 87.19 404 GLU A N 1
ATOM 2899 C CA . GLU A 1 404 ? -34.645 4.632 22.660 1.00 87.19 404 GLU A CA 1
ATOM 2900 C C . GLU A 1 404 ? -34.608 4.414 24.179 1.00 87.19 404 GLU A C 1
ATOM 2902 O O . GLU A 1 404 ? -33.736 3.723 24.717 1.00 87.19 404 GLU A O 1
ATOM 2907 N N . LEU A 1 405 ? -35.558 5.026 24.885 1.00 83.94 405 LEU A N 1
ATOM 2908 C CA . LEU A 1 405 ? -35.754 4.813 26.316 1.00 83.94 405 LEU A CA 1
ATOM 2909 C C . LEU A 1 405 ? -36.857 3.775 26.526 1.00 83.94 405 LEU A C 1
ATOM 2911 O O . LEU A 1 405 ? -37.881 3.795 25.844 1.00 83.94 405 LEU A O 1
ATOM 2915 N N . GLY A 1 406 ? -36.658 2.889 27.500 1.00 79.19 406 GLY A N 1
ATOM 2916 C CA . GLY A 1 406 ? -37.684 1.961 27.962 1.00 79.19 406 GLY A CA 1
ATOM 2917 C C . GLY A 1 406 ? -38.947 2.665 28.498 1.00 79.19 406 GLY A C 1
ATOM 2918 O O . GLY A 1 406 ? -39.043 3.894 28.505 1.00 79.19 406 GLY A O 1
ATOM 2919 N N . PRO A 1 407 ? -39.927 1.903 29.019 1.00 70.25 407 PRO A N 1
ATOM 2920 C CA . PRO A 1 407 ? -41.272 2.401 29.348 1.00 70.25 407 PRO A CA 1
ATOM 2921 C C . PRO A 1 407 ? -41.319 3.540 30.382 1.00 70.25 407 PRO A C 1
ATOM 2923 O O . PRO A 1 407 ? -42.346 4.192 30.526 1.00 70.25 407 PRO A O 1
ATOM 2926 N N . LEU A 1 408 ? -40.217 3.801 31.088 1.00 66.44 408 LEU A N 1
ATOM 2927 C CA . LEU A 1 408 ? -40.100 4.858 32.090 1.00 66.44 408 LEU A CA 1
ATOM 2928 C C . LEU A 1 408 ? -39.730 6.240 31.519 1.00 66.44 408 LEU A C 1
ATOM 2930 O O . LEU A 1 408 ? -39.522 7.132 32.329 1.00 66.44 408 LEU A O 1
ATOM 2934 N N . ASN A 1 409 ? -39.630 6.418 30.188 1.00 65.38 409 ASN A N 1
ATOM 2935 C CA . ASN A 1 409 ? -39.250 7.649 29.457 1.00 65.38 409 ASN A CA 1
ATOM 2936 C C . ASN A 1 409 ? -39.068 8.916 30.331 1.00 65.38 409 ASN A C 1
ATOM 2938 O O . ASN A 1 409 ? -39.951 9.766 30.426 1.00 65.38 409 ASN A O 1
ATOM 2942 N N . LEU A 1 410 ? -37.894 9.035 30.963 1.00 71.94 410 LEU A N 1
ATOM 2943 C CA . LEU A 1 410 ? -37.588 10.077 31.952 1.00 71.94 410 LEU A CA 1
ATOM 2944 C C . LEU A 1 410 ? -37.173 11.420 31.316 1.00 71.94 410 LEU A C 1
ATOM 2946 O O . LEU A 1 410 ? -36.652 12.288 32.010 1.00 71.94 410 LEU A O 1
ATOM 2950 N N . GLY A 1 411 ? -37.318 11.590 29.996 1.00 73.31 411 GLY A N 1
ATOM 2951 C CA . GLY A 1 411 ? -36.885 12.807 29.292 1.00 73.31 411 GLY A CA 1
ATOM 2952 C C . GLY A 1 411 ? -35.364 13.027 29.264 1.00 73.31 411 GLY A C 1
ATOM 2953 O O . GLY A 1 411 ? -34.903 14.111 28.927 1.00 73.31 411 GLY A O 1
ATOM 2954 N N . LEU A 1 412 ? -34.566 12.004 29.592 1.00 78.69 412 LEU A N 1
ATOM 2955 C CA . LEU A 1 412 ? -33.103 12.096 29.730 1.00 78.69 412 LEU A CA 1
ATOM 2956 C C . LEU A 1 412 ? -32.334 11.975 28.404 1.00 78.69 412 LEU A C 1
ATOM 2958 O O . LEU A 1 412 ? -31.104 11.989 28.412 1.00 78.69 412 LEU A O 1
ATOM 2962 N N . GLY A 1 413 ? -33.032 11.856 27.269 1.00 81.38 413 GLY A N 1
ATOM 2963 C CA . GLY A 1 413 ? -32.418 11.610 25.960 1.00 81.38 413 GLY A CA 1
ATOM 2964 C C . GLY A 1 413 ? -31.323 12.621 25.612 1.00 81.38 413 GLY A C 1
ATOM 2965 O O . GLY A 1 413 ? -30.206 12.219 25.307 1.00 81.38 413 GLY A O 1
ATOM 2966 N N . GLY A 1 414 ? -31.601 13.922 25.765 1.00 84.81 414 GLY A N 1
ATOM 2967 C CA . GLY A 1 414 ? -30.630 14.988 25.477 1.00 84.81 414 GLY A CA 1
ATOM 2968 C C . GLY A 1 414 ? -29.410 14.997 26.408 1.00 84.81 414 GLY A C 1
ATOM 2969 O O . GLY A 1 414 ? -28.305 15.341 25.999 1.00 84.81 414 GLY A O 1
ATOM 2970 N N . THR A 1 415 ? -29.577 14.585 27.667 1.00 86.12 415 THR A N 1
ATOM 2971 C CA . THR A 1 415 ? -28.455 14.457 28.608 1.00 86.12 415 THR A CA 1
ATOM 2972 C C . THR A 1 415 ? -27.579 13.257 28.258 1.00 86.12 415 THR A C 1
ATOM 2974 O O . THR A 1 415 ? -26.355 13.353 28.320 1.00 86.12 415 THR A O 1
ATOM 2977 N N . ILE A 1 416 ? -28.195 12.138 27.859 1.00 85.88 416 ILE A N 1
ATOM 2978 C CA . ILE A 1 416 ? -27.486 10.926 27.432 1.00 85.88 416 ILE A CA 1
ATOM 2979 C C . ILE A 1 416 ? -26.687 11.200 26.155 1.00 85.88 416 ILE A C 1
ATOM 2981 O O . ILE A 1 416 ? -25.517 10.828 26.097 1.00 85.88 416 ILE A O 1
ATOM 2985 N N . THR A 1 417 ? -27.269 11.884 25.163 1.00 88.38 417 THR A N 1
ATOM 2986 C CA . THR A 1 417 ? -26.549 12.237 23.929 1.00 88.38 417 THR A CA 1
ATOM 2987 C C . THR A 1 417 ? -25.381 13.181 24.198 1.00 88.38 417 THR A C 1
ATOM 2989 O O . THR A 1 417 ? -24.288 12.934 23.697 1.00 88.38 417 THR A O 1
ATOM 2992 N N . ALA A 1 418 ? -25.557 14.205 25.040 1.00 88.00 418 ALA A N 1
ATOM 2993 C CA . ALA A 1 418 ? -24.477 15.127 25.401 1.00 88.00 418 ALA A CA 1
ATOM 2994 C C . ALA A 1 418 ? -23.319 14.424 26.132 1.00 88.00 418 ALA A C 1
ATOM 2996 O O . ALA A 1 418 ? -22.146 14.683 25.854 1.00 88.00 418 ALA A O 1
ATOM 2997 N N . LEU A 1 419 ? -23.639 13.511 27.054 1.00 88.12 419 LEU A N 1
ATOM 2998 C CA . LEU A 1 419 ? -22.638 12.746 27.792 1.00 88.12 419 LEU A CA 1
ATOM 2999 C C . LEU A 1 419 ? -21.886 11.776 26.879 1.00 88.12 419 LEU A C 1
ATOM 3001 O O . LEU A 1 419 ? -20.660 11.717 26.934 1.00 88.12 419 LEU A O 1
ATOM 3005 N N . LEU A 1 420 ? -22.614 11.074 26.006 1.00 89.12 420 LEU A N 1
ATOM 3006 C CA . LEU A 1 420 ? -22.024 10.183 25.015 1.00 89.12 420 LEU A CA 1
ATOM 3007 C C . LEU A 1 420 ? -21.109 10.954 24.058 1.00 89.12 420 LEU A C 1
ATOM 3009 O O . LEU A 1 420 ? -19.979 10.531 23.842 1.00 89.12 420 LEU A O 1
ATOM 3013 N N . GLY A 1 421 ? -21.549 12.114 23.563 1.00 89.19 421 GLY A N 1
ATOM 3014 C CA . GLY A 1 421 ? -20.727 13.001 22.739 1.00 89.19 421 GLY A CA 1
ATOM 3015 C C . GLY A 1 421 ? -19.414 13.368 23.432 1.00 89.19 421 GLY A C 1
ATOM 3016 O O . GLY A 1 421 ? -18.349 13.178 22.857 1.00 89.19 421 GLY A O 1
ATOM 3017 N N . LYS A 1 422 ? -19.463 13.780 24.706 1.00 89.19 422 LYS A N 1
ATOM 3018 C CA . LYS A 1 422 ? -18.259 14.097 25.491 1.00 89.19 422 LYS A CA 1
ATOM 3019 C C . LYS A 1 422 ? -17.314 12.898 25.635 1.00 89.19 422 LYS A C 1
ATOM 3021 O O . LYS A 1 422 ? -16.111 13.052 25.431 1.00 89.19 422 LYS A O 1
ATOM 3026 N N . THR A 1 423 ? -17.837 11.721 25.988 1.00 89.44 423 THR A N 1
ATOM 3027 C CA . THR A 1 423 ? -17.025 10.501 26.129 1.00 89.44 423 THR A CA 1
ATOM 3028 C C . THR A 1 423 ? -16.378 10.112 24.799 1.00 89.44 423 THR A C 1
ATOM 3030 O O . THR A 1 423 ? -15.192 9.793 24.771 1.00 89.44 423 THR A O 1
ATOM 3033 N N . LEU A 1 424 ? -17.119 10.191 23.689 1.00 90.25 424 LEU A N 1
ATOM 3034 C CA . LEU A 1 424 ? -16.602 9.881 22.355 1.00 90.25 424 LEU A CA 1
ATOM 3035 C C . LEU A 1 424 ? -15.560 10.908 21.884 1.00 90.25 424 LEU A C 1
ATOM 3037 O O . LEU A 1 424 ? -14.524 10.519 21.352 1.00 90.25 424 LEU A O 1
ATOM 3041 N N . SER A 1 425 ? -15.763 12.203 22.145 1.00 88.81 425 SER A N 1
ATOM 3042 C CA . SER A 1 425 ? -14.767 13.239 21.837 1.00 88.81 425 SER A CA 1
ATOM 3043 C C . SER A 1 425 ? -13.454 13.039 22.600 1.00 88.81 425 SER A C 1
ATOM 3045 O O . SER A 1 425 ? -12.390 13.315 22.053 1.00 88.81 425 SER A O 1
ATOM 3047 N N . ALA A 1 426 ? -13.498 12.528 23.836 1.00 89.44 426 ALA A N 1
ATOM 3048 C CA . ALA A 1 426 ? -12.292 12.260 24.623 1.00 89.44 426 ALA A CA 1
ATOM 3049 C C . ALA A 1 426 ? -11.424 11.131 24.037 1.00 89.44 426 ALA A C 1
ATOM 3051 O O . ALA A 1 426 ? -10.207 11.137 24.216 1.00 89.44 426 ALA A O 1
ATOM 3052 N N . VAL A 1 427 ? -12.033 10.182 23.317 1.00 89.62 427 VAL A N 1
ATOM 3053 C CA . VAL A 1 427 ? -11.325 9.061 22.675 1.00 89.62 427 VAL A CA 1
ATOM 3054 C C . VAL A 1 427 ? -11.049 9.279 21.186 1.00 89.62 427 VAL A C 1
ATOM 3056 O O . VAL A 1 427 ? -10.399 8.439 20.567 1.00 89.62 427 VAL A O 1
ATOM 3059 N N . ALA A 1 428 ? -11.483 10.407 20.613 1.00 90.62 428 ALA A N 1
ATOM 3060 C CA . ALA A 1 428 ? -11.319 10.715 19.194 1.00 90.62 428 ALA A CA 1
ATOM 3061 C C . ALA A 1 428 ? -9.843 10.711 18.760 1.00 90.62 428 ALA A C 1
ATOM 3063 O O . ALA A 1 428 ? -9.476 9.966 17.858 1.00 90.62 428 ALA A O 1
ATOM 3064 N N . ALA A 1 429 ? -8.974 11.454 19.457 1.00 89.88 429 ALA A N 1
ATOM 3065 C CA . ALA A 1 429 ? -7.554 11.558 19.104 1.00 89.88 429 ALA A CA 1
ATOM 3066 C C . ALA A 1 429 ? -6.763 10.231 19.246 1.00 89.88 429 ALA A C 1
ATOM 3068 O O . ALA A 1 429 ? -5.977 9.903 18.349 1.00 89.88 429 ALA A O 1
ATOM 3069 N N . PRO A 1 430 ? -6.959 9.422 20.311 1.00 88.62 430 PRO A N 1
ATOM 3070 C CA . PRO A 1 430 ? -6.402 8.069 20.368 1.00 88.62 430 PRO A CA 1
ATOM 3071 C C . PRO A 1 430 ? -6.867 7.165 19.220 1.00 88.62 430 PRO A C 1
ATOM 3073 O O . PRO A 1 430 ? -6.065 6.406 18.677 1.00 88.62 430 PRO A O 1
ATOM 3076 N N . LEU A 1 431 ? -8.143 7.250 18.831 1.00 89.56 431 LEU A N 1
ATOM 3077 C CA . LEU A 1 431 ? -8.695 6.462 17.727 1.00 89.56 431 LEU A CA 1
ATOM 3078 C C . LEU A 1 431 ? -8.188 6.932 16.361 1.00 89.56 431 LEU A C 1
ATOM 3080 O O . LEU A 1 431 ? -7.878 6.093 15.522 1.00 89.56 431 LEU A O 1
ATOM 3084 N N . ASP A 1 432 ? -8.043 8.240 16.159 1.00 89.44 432 ASP A N 1
ATOM 3085 C CA . ASP A 1 432 ? -7.391 8.824 14.984 1.00 89.44 432 ASP A CA 1
ATOM 3086 C C . ASP A 1 432 ? -5.968 8.283 14.822 1.00 89.44 432 ASP A C 1
ATOM 3088 O O . ASP A 1 432 ? -5.609 7.756 13.769 1.00 89.44 432 ASP A O 1
ATOM 3092 N N . SER A 1 433 ? -5.184 8.314 15.904 1.00 86.12 433 SER A N 1
ATOM 3093 C CA . SER A 1 433 ? -3.818 7.780 15.917 1.00 86.12 433 SER A CA 1
ATOM 3094 C C . SER A 1 433 ? -3.787 6.278 15.619 1.00 86.12 433 SER A C 1
ATOM 3096 O O . SER A 1 433 ? -2.919 5.810 14.884 1.00 86.12 433 SER A O 1
ATOM 3098 N N . LEU A 1 434 ? -4.739 5.512 16.163 1.00 85.75 434 LEU A N 1
ATOM 3099 C CA . LEU A 1 434 ? -4.869 4.080 15.896 1.00 85.75 434 LEU A CA 1
ATOM 3100 C C . LEU A 1 434 ? -5.178 3.811 14.417 1.00 85.75 434 LEU A C 1
ATOM 3102 O O . LEU A 1 434 ? -4.474 3.020 13.796 1.00 85.75 434 LEU A O 1
ATOM 3106 N N . VAL A 1 435 ? -6.208 4.459 13.859 1.00 87.38 435 VAL A N 1
ATOM 3107 C CA . VAL A 1 435 ? -6.605 4.314 12.447 1.00 87.38 435 VAL A CA 1
ATOM 3108 C C . VAL A 1 435 ? -5.441 4.685 11.537 1.00 87.38 435 VAL A C 1
ATOM 3110 O O . VAL A 1 435 ? -5.093 3.919 10.640 1.00 87.38 435 VAL A O 1
ATOM 3113 N N . TYR A 1 436 ? -4.808 5.829 11.796 1.00 85.06 436 TYR A N 1
ATOM 3114 C CA . TYR A 1 436 ? -3.683 6.310 11.008 1.00 85.06 436 TYR A CA 1
ATOM 3115 C C . TYR A 1 436 ? -2.516 5.317 11.032 1.00 85.06 436 TYR A C 1
ATOM 3117 O O . TYR A 1 436 ? -2.033 4.920 9.975 1.00 85.06 436 TYR A O 1
ATOM 3125 N N . ASN A 1 437 ? -2.103 4.846 12.215 1.00 81.50 437 ASN A N 1
ATOM 3126 C CA . ASN A 1 437 ? -0.991 3.901 12.345 1.00 81.50 437 ASN A CA 1
ATOM 3127 C C . ASN A 1 437 ? -1.310 2.520 11.749 1.00 81.50 437 ASN A C 1
ATOM 3129 O O . ASN A 1 437 ? -0.423 1.902 11.166 1.00 81.50 437 ASN A O 1
ATOM 3133 N N . LEU A 1 438 ? -2.555 2.042 11.857 1.00 83.00 438 LEU A N 1
ATOM 3134 C CA . LEU A 1 438 ? -3.005 0.793 11.231 1.00 83.00 438 LEU A CA 1
ATOM 3135 C C . LEU A 1 438 ? -2.900 0.847 9.709 1.00 83.00 438 LEU A C 1
ATOM 3137 O O . LEU A 1 438 ? -2.378 -0.073 9.089 1.00 83.00 438 LEU A O 1
ATOM 3141 N N . LEU A 1 439 ? -3.392 1.924 9.103 1.00 83.50 439 LEU A N 1
ATOM 3142 C CA . LEU A 1 439 ? -3.351 2.076 7.651 1.00 83.50 439 LEU A CA 1
ATOM 3143 C C . LEU A 1 439 ? -1.926 2.301 7.157 1.00 83.50 439 LEU A C 1
ATOM 3145 O O . LEU A 1 439 ? -1.511 1.695 6.173 1.00 83.50 439 LEU A O 1
ATOM 3149 N N . LEU A 1 440 ? -1.147 3.085 7.893 1.00 79.88 440 LEU A N 1
ATOM 3150 C CA . LEU A 1 440 ? 0.255 3.335 7.594 1.00 79.88 440 LEU A CA 1
ATOM 3151 C C . LEU A 1 440 ? 1.104 2.057 7.698 1.00 79.88 440 LEU A C 1
ATOM 3153 O O . LEU A 1 440 ? 2.017 1.866 6.898 1.00 79.88 440 LEU A O 1
ATOM 3157 N N . ALA A 1 441 ? 0.767 1.142 8.613 1.00 76.88 441 ALA A N 1
ATOM 3158 C CA . ALA A 1 441 ? 1.353 -0.198 8.672 1.00 76.88 441 ALA A CA 1
ATOM 3159 C C . ALA A 1 441 ? 1.065 -1.042 7.420 1.00 76.88 441 ALA A C 1
ATOM 3161 O O . ALA A 1 441 ? 1.884 -1.872 7.032 1.00 76.88 441 ALA A O 1
ATOM 3162 N N . LEU A 1 442 ? -0.088 -0.820 6.786 1.00 76.69 442 LEU A N 1
ATOM 3163 C CA . LEU A 1 442 ? -0.488 -1.462 5.533 1.00 76.69 442 LEU A CA 1
ATOM 3164 C C . LEU A 1 442 ? 0.064 -0.751 4.293 1.00 76.69 442 LEU A C 1
ATOM 3166 O O . LEU A 1 442 ? -0.216 -1.178 3.176 1.00 76.69 442 LEU A O 1
ATOM 3170 N N . GLY A 1 443 ? 0.838 0.325 4.453 1.00 76.50 443 GLY A N 1
ATOM 3171 C CA . GLY A 1 443 ? 1.317 1.098 3.312 1.00 76.50 443 GLY A CA 1
ATOM 3172 C C . GLY A 1 443 ? 0.274 2.075 2.750 1.00 76.50 443 GLY A C 1
ATOM 3173 O O . GLY A 1 443 ? 0.442 2.545 1.623 1.00 76.50 443 GLY A O 1
ATOM 3174 N N . ILE A 1 444 ? -0.801 2.375 3.488 1.00 80.19 444 ILE A N 1
ATOM 3175 C CA . ILE A 1 444 ? -1.961 3.136 3.009 1.00 80.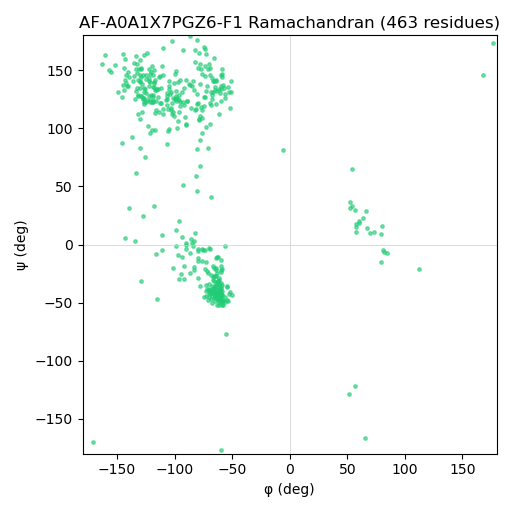19 444 ILE A CA 1
ATOM 3176 C C . ILE A 1 444 ? -2.167 4.400 3.848 1.00 80.19 444 ILE A C 1
ATOM 3178 O O . ILE A 1 444 ? -1.915 4.436 5.050 1.00 80.19 444 ILE A O 1
ATOM 3182 N N . LYS A 1 445 ? -2.684 5.452 3.215 1.00 80.69 445 LYS A N 1
ATOM 3183 C CA . LYS A 1 445 ? -3.127 6.672 3.890 1.00 80.69 445 LYS A CA 1
ATOM 3184 C C . LYS A 1 445 ? -4.535 7.052 3.462 1.00 80.69 445 LYS A C 1
ATOM 3186 O O . LYS A 1 445 ? -4.952 6.791 2.335 1.00 80.69 445 LYS A O 1
ATOM 3191 N N . ILE A 1 446 ? -5.263 7.706 4.360 1.00 81.19 446 ILE A N 1
ATOM 3192 C CA . ILE A 1 446 ? -6.618 8.184 4.086 1.00 81.19 446 ILE A CA 1
ATOM 3193 C C . ILE A 1 446 ? -6.536 9.432 3.213 1.00 81.19 446 ILE A C 1
ATOM 3195 O O . ILE A 1 446 ? -6.029 10.470 3.631 1.00 81.19 446 ILE A O 1
ATOM 3199 N N . GLY A 1 447 ? -7.054 9.329 1.990 1.00 78.94 447 GLY A N 1
ATOM 3200 C CA . GLY A 1 447 ? -7.130 10.465 1.079 1.00 78.94 447 GLY A CA 1
ATOM 3201 C C . GLY A 1 447 ? -5.764 11.018 0.662 1.00 78.94 447 GLY A C 1
ATOM 3202 O O . GLY A 1 447 ? -5.699 12.176 0.254 1.00 78.94 447 GLY A O 1
ATOM 3203 N N . GLU A 1 448 ? -4.698 10.219 0.747 1.00 86.31 448 GLU A N 1
ATOM 3204 C CA . GLU A 1 448 ? -3.386 10.526 0.178 1.00 86.31 448 GLU A CA 1
ATOM 3205 C C . GLU A 1 448 ? -2.877 9.355 -0.659 1.00 86.31 448 GLU A C 1
ATOM 3207 O O . GLU A 1 448 ? -3.179 8.196 -0.383 1.00 86.31 448 GLU A O 1
ATOM 3212 N N . VAL A 1 449 ? -2.056 9.664 -1.657 1.00 87.62 449 VAL A N 1
ATOM 3213 C CA . VAL A 1 449 ? -1.253 8.676 -2.376 1.00 87.62 449 VAL A CA 1
ATOM 3214 C C . VAL A 1 449 ? 0.202 9.119 -2.361 1.00 87.62 449 VAL A C 1
ATOM 3216 O O . VAL A 1 449 ? 0.524 10.244 -2.744 1.00 87.62 449 VAL A O 1
ATOM 3219 N N . ASP A 1 450 ? 1.069 8.227 -1.899 1.00 88.88 450 ASP A N 1
ATOM 3220 C CA . ASP A 1 450 ? 2.515 8.407 -1.870 1.00 88.88 450 ASP A CA 1
ATOM 3221 C C . ASP A 1 450 ? 3.106 7.662 -3.075 1.00 88.88 450 ASP A C 1
ATOM 3223 O O . ASP A 1 450 ? 2.864 6.468 -3.257 1.00 88.88 450 ASP A O 1
ATOM 3227 N N . VAL A 1 451 ? 3.875 8.369 -3.902 1.00 90.50 451 VAL A N 1
ATOM 3228 C CA . VAL A 1 451 ? 4.545 7.816 -5.082 1.00 90.50 451 VAL A CA 1
ATOM 3229 C C . VAL A 1 451 ? 6.048 7.948 -4.929 1.00 90.50 451 VAL A C 1
ATOM 3231 O O . VAL A 1 451 ? 6.572 8.981 -4.494 1.00 90.50 451 VAL A O 1
ATOM 3234 N N . ARG A 1 452 ? 6.751 6.900 -5.350 1.00 89.12 452 ARG A N 1
ATOM 3235 C CA . ARG A 1 452 ? 8.209 6.857 -5.413 1.00 89.12 452 ARG A CA 1
ATOM 3236 C C . ARG A 1 452 ? 8.646 6.334 -6.775 1.00 89.12 452 ARG A C 1
ATOM 3238 O O . ARG A 1 452 ? 8.038 5.415 -7.315 1.00 89.12 452 ARG A O 1
ATOM 3245 N N . VAL A 1 453 ? 9.718 6.913 -7.312 1.00 89.69 453 VAL A N 1
ATOM 3246 C CA . VAL A 1 453 ? 10.421 6.395 -8.492 1.00 89.69 453 VAL A CA 1
ATOM 3247 C C . VAL A 1 453 ? 11.732 5.784 -8.013 1.00 89.69 453 VAL A C 1
ATOM 3249 O O . VAL A 1 453 ? 12.551 6.474 -7.411 1.00 89.69 453 VAL A O 1
ATOM 3252 N N . HIS A 1 454 ? 11.907 4.491 -8.262 1.00 85.06 454 HIS A N 1
ATOM 3253 C CA . HIS A 1 454 ? 13.023 3.682 -7.762 1.00 85.06 454 HIS A CA 1
ATOM 3254 C C . HIS A 1 454 ? 14.213 3.637 -8.710 1.00 85.06 454 HIS A C 1
ATOM 3256 O O . HIS A 1 454 ? 15.328 3.321 -8.304 1.00 85.06 454 HIS A O 1
ATOM 3262 N N . GLY A 1 455 ? 13.986 3.973 -9.973 1.00 85.12 455 GLY A N 1
ATOM 3263 C CA . GLY A 1 455 ? 15.052 4.073 -10.946 1.00 85.12 455 GLY A CA 1
ATOM 3264 C C . GLY A 1 455 ? 14.550 4.393 -12.335 1.00 85.12 455 GLY A C 1
ATOM 3265 O O . GLY A 1 455 ? 13.349 4.463 -12.603 1.00 85.12 455 GLY A O 1
ATOM 3266 N N . VAL A 1 456 ? 15.512 4.632 -13.214 1.00 86.75 456 VAL A N 1
ATOM 3267 C CA . VAL A 1 456 ? 15.275 4.988 -14.604 1.00 86.75 456 VAL A CA 1
ATOM 3268 C C . VAL A 1 456 ? 16.370 4.380 -15.462 1.00 86.75 456 VAL A C 1
ATOM 3270 O O . VAL A 1 456 ? 17.556 4.569 -15.204 1.00 86.75 456 VAL A O 1
ATOM 3273 N N . ALA A 1 457 ? 15.958 3.652 -16.489 1.00 82.88 457 ALA A N 1
ATOM 3274 C CA . ALA A 1 457 ? 16.831 3.148 -17.527 1.00 82.88 457 ALA A CA 1
ATOM 3275 C C . ALA A 1 457 ? 16.722 4.077 -18.735 1.00 82.88 457 ALA A C 1
ATOM 3277 O O . ALA A 1 457 ? 15.635 4.292 -19.272 1.00 82.88 457 ALA A O 1
ATOM 3278 N N . CYS A 1 458 ? 17.856 4.619 -19.165 1.00 83.88 458 CYS A N 1
ATOM 3279 C CA . CYS A 1 458 ? 17.954 5.457 -20.352 1.00 83.88 458 CYS A CA 1
ATOM 3280 C C . CYS A 1 458 ? 18.843 4.751 -21.375 1.00 83.88 458 CYS A C 1
ATOM 3282 O O . CYS A 1 458 ? 20.034 4.568 -21.118 1.00 83.88 458 CYS A O 1
ATOM 3284 N N . GLN A 1 459 ? 18.295 4.377 -22.533 1.00 78.56 459 GLN A N 1
ATOM 3285 C CA . GLN A 1 459 ? 19.104 3.891 -23.646 1.00 78.56 459 GLN A CA 1
ATOM 3286 C C . GLN A 1 459 ? 19.448 5.033 -24.598 1.00 78.56 459 GLN A C 1
ATOM 3288 O O . GLN A 1 459 ? 18.580 5.791 -25.045 1.00 78.56 459 GLN A O 1
ATOM 3293 N N . ARG A 1 460 ? 20.734 5.137 -24.951 1.00 79.94 460 ARG A N 1
ATOM 3294 C CA . ARG A 1 460 ? 21.178 6.027 -26.027 1.00 79.94 460 ARG A CA 1
ATOM 3295 C C . ARG A 1 460 ? 20.497 5.632 -27.330 1.00 79.94 460 ARG A C 1
ATOM 3297 O O . ARG A 1 460 ? 20.284 4.450 -27.587 1.00 79.94 460 ARG A O 1
ATOM 3304 N N . ALA A 1 461 ? 20.201 6.629 -28.156 1.00 83.56 461 ALA A N 1
ATOM 3305 C CA . ALA A 1 461 ? 19.646 6.373 -29.471 1.00 83.56 461 ALA A CA 1
ATOM 3306 C C . ALA A 1 461 ? 20.621 5.532 -30.307 1.00 83.56 461 ALA A C 1
ATOM 3308 O O . ALA A 1 461 ? 21.804 5.864 -30.416 1.00 83.56 461 ALA A O 1
ATOM 3309 N N . VAL A 1 462 ? 20.112 4.460 -30.905 1.00 86.25 462 VAL A N 1
ATOM 3310 C CA . VAL A 1 462 ? 20.852 3.569 -31.800 1.00 86.25 462 VAL A CA 1
ATOM 3311 C C . VAL A 1 462 ? 20.162 3.497 -33.155 1.00 86.25 462 VAL A C 1
ATOM 3313 O O . VAL A 1 462 ? 18.946 3.673 -33.267 1.00 86.25 462 VAL A O 1
ATOM 3316 N N . LEU A 1 463 ? 20.950 3.257 -34.201 1.00 89.19 463 LEU A N 1
ATOM 3317 C CA . LEU A 1 463 ? 20.417 2.971 -35.527 1.00 89.19 463 LEU A CA 1
ATOM 3318 C C . LEU A 1 463 ? 19.997 1.504 -35.591 1.00 89.19 463 LEU A C 1
ATOM 3320 O O . LEU A 1 463 ? 20.778 0.621 -35.240 1.00 89.19 463 LEU A O 1
ATOM 3324 N N . VAL A 1 464 ? 18.774 1.267 -36.051 1.00 87.19 464 VAL A N 1
ATOM 3325 C CA . VAL A 1 464 ? 18.184 -0.067 -36.206 1.00 87.19 464 VAL A CA 1
ATOM 3326 C C . VAL A 1 464 ? 17.670 -0.258 -37.631 1.00 87.19 464 VAL A C 1
ATOM 3328 O O . VAL A 1 464 ? 17.529 0.711 -38.387 1.00 87.19 464 VAL A O 1
ATOM 3331 N N . GLN A 1 465 ? 17.430 -1.517 -37.998 1.00 71.94 465 GLN A N 1
ATOM 3332 C CA . GLN A 1 465 ? 16.897 -1.916 -39.299 1.00 71.94 465 GLN A CA 1
ATOM 3333 C C . GLN A 1 465 ? 15.585 -2.664 -39.147 1.00 71.94 465 GLN A C 1
ATOM 3335 O O . GLN A 1 465 ? 15.512 -3.533 -38.244 1.00 71.94 465 GLN A O 1
#

Mean predicted aligned error: 8.76 Å

InterPro domains:
  IPR018705 Domain of unknown function DUF2134, membrane [PF09977] (2-54)
  IPR059337 Domain of unknown function DUF8293 [PF26942] (72-207)

Solvent-accessible surface area (backbone atoms only — not comparable to full-atom values): 24174 Å² total; per-residue (Å²): 94,11,22,61,53,95,48,87,90,51,56,52,85,68,25,57,38,80,71,31,79,71,65,35,24,40,73,50,75,51,76,46,77,44,85,60,94,65,64,63,90,83,46,80,63,53,78,45,73,51,72,49,33,41,37,37,56,54,34,39,18,41,36,68,47,41,72,81,86,73,78,57,38,68,58,51,27,44,51,52,17,56,50,34,61,30,80,47,86,57,50,56,66,33,54,48,29,24,59,66,37,71,44,45,52,67,63,48,52,37,40,45,29,59,77,67,70,54,75,94,40,27,44,42,62,54,30,73,35,72,45,36,52,50,59,55,40,49,42,51,22,60,65,32,48,80,81,36,60,58,25,16,50,38,33,47,49,47,52,73,31,51,37,42,82,79,27,44,38,56,37,47,58,49,47,44,52,55,89,48,24,82,40,46,59,83,65,76,65,86,71,61,47,43,55,47,33,49,44,60,52,50,52,52,46,28,55,63,21,42,79,76,26,60,44,79,33,78,38,90,52,88,50,81,81,48,77,44,42,37,37,37,40,18,48,51,74,25,64,94,58,32,19,50,32,41,35,30,47,60,70,41,67,33,29,39,48,30,38,34,39,39,36,41,37,27,30,74,35,60,80,97,37,53,90,38,67,35,42,47,43,40,37,38,42,34,44,51,27,42,38,30,32,72,41,74,43,42,86,81,28,34,50,86,65,21,37,40,32,34,36,32,22,25,16,43,23,37,39,30,32,32,30,57,63,72,90,39,53,54,44,81,90,54,84,48,73,54,63,58,20,74,25,34,78,53,97,59,38,35,31,33,31,33,23,63,42,72,28,72,60,50,64,70,45,78,45,77,39,44,36,68,34,28,75,67,52,46,72,49,71,43,68,43,82,77,34,68,70,48,45,47,46,54,26,61,72,49,56,45,78,49,71,48,64,42,97,76,66,77,78,51,56,67,58,52,52,55,50,49,51,53,58,50,60,72,41,20,64,56,47,14,52,48,53,51,48,56,35,29,74,72,33,38,56,50,18,33,35,31,38,34,38,42,25,44,33,39,43,52,74,42,82,54,106